Protein 3JU1 (pdb70)

Secondary structure (DSSP, 8-state):
--SSEEEEEEE-TTS-EEEEEEE--GGGTS-B-------HHHHHHHH-TTEEEEEEEESSSSBS---B--HHHHHHHHHHTSS--HHHHHHHHHHHHHHHHHHT-SS-EEEE--SB--HHHH----SEEEE-TT-B---GGGGT--S-TTHHHHTT-----HHHHHH----HHHHHHHTS-SEE--GGGS-------S---S-HHHHHHHHH--HHHHTT-SS-----HHHHT---------HHHHHH------S-HHHHHHHH---S-HHHHHHHHHHHHTTT-S-HHHHHHHHHHHHHHHHHHSSHHHHHIIIIIS-------SSSSTTTS-HHHHHHHHS---/--EEEEEEE-TTS-EEEEEEE--GGGTS-B-------HHHHHHHH-TTEEEEEEEESSSSBS---B--HHHHHHHHHHSSS--HHHHHHHHHHHHHHHHHHT-SS-EEEEE-BB--HHHH----SEEEE-TT-B---GGGGT--S-TTHHHHTT-----HHHHHH----HHHHHHHTS-SEE--GGGS-------S---S-HHHHHHHHH--HHHHHH-SS-----TTGGG---------HHHHHH------S-HHHHHHHH---S-HHHHHHHHHHHHTTT-S-HHHHHHHHHHHHHHHHHHSSHHHHHIIIIIS-------SSSSTTTS-HHHHHHHTS-S--

Radius of gyration: 30.96 Å; Cα contacts (8 Å, |Δi|>4): 1312; chains: 2; bounding box: 95×54×61 Å

CATH classification: 3.90.226.10

Solvent-accessible surface area: 29613 Å² total

Foldseek 3Di:
DDPQKDWDWDAFPQQAIEIEIEGEPVVQQSAAEVVLVVVVVLVVLLPDLSHQEYEQAYPDQAHRYQEHDCVVVLVVQVVVALDQDPNLLSGLVSLLVSLVCQLVSLAAYAYQQEHHAHSNLLVLSGLAFEYALRHKYAALQLQWAWRDSLLLALLLVPQHVLLRGQQRQMHPQQCCVSVSHDAYAHPVCPVCSVVSHQNGDSHRVVNSVSVVVNVVNRVVHPDDNDHHPCVVVVVVNVCDDALVSVLCVVVDDDPPPSVVSSNVSLLGFLLRNVVSRVSNVVHNPDDSVRRSVQSSQLSSNCSSQTSNSLSCCPCPVVNVSRRDGPANHNVRPDVVSNVNSRDHPD/DQWDWDWDAFPLRAIEIEIEGEDVVQQSAAELVLVVLVVLVVLLPDLSHQEYEQAYPDQQWRYAEHDCVVVLVVLVVQALHFDPVLLSGLVSLLSCLVCQLVSLHAYAYAGGHEAHSNLLVLRGLAYEYAQRHKYAAQLLQFAWRASLLLALLLVPQHVLLRGQQRFMGVQQCCVSVSHDAYAHPVCPVCCVVSHFNGDSHRVVNSVRVSVNVVRSVVHPDDRDHHPCVVVVVVNVCDDDLCNNLVVLPDDDPDVSVVNSNVSLLGFLLRSVVSVVSNVVHNPDDSVRRSVQSSLLSSNCSSQTSNSLSCCCCPNVVVSNRDGPADHNVRPDPVSSVNSSDGPDD

B-factor: mean 40.17, std 15.04, range [8.28, 118.08]

Sequence (691 aa):
ATQNVVFQTLATASGKLVGVVTLNVEKALNALDLDVRATVQLNLWKKDPLIACVVLDDGSGEKAFCAGGDVRALYHASVAAKGQVTEVAKVVFFEEEYRRLDYLLHHTYGKPVLVWGDGIVGGGLGLAGASHKVVTETSRIAPEVTIGLYPDVGGSYFLNRPGKGLFLGLTAYHNAADACYVGLADHYLNRDDDKELFDAATLDWSDSPALNHQRLDTINELSNQVDIPKGDSVLAESQEIDRRLAGSLTDIVTRSTLSTDEAWLSKKACATLAGSPISWHLAYIQTQLGTKLSLAQCFKWELTVSVNVVCAKGDFCEGVRALLIDKDKQPKWQFADVQSVPNSVIEDILTSPWQNVVFQTLATASGKLVGVVTLNVEKALNALDLDVRATVQLNLLWKKDPLIACVVLDDGSGEKAFCAGGDVRALYHASVAAKGQVTEVAKVFFEEEYRLDYLLHTYGKPVLVWGDGIVGGGLGLAGASHKVVTETSRIAPEVTIGLYPDVGGSYFLNRPGKGLFLGLTAYHNAADACYVGLADHYLNRDDKELFDAATLDWSDSPALNHQRLDTINELSNQVDIPKGDSVLAESQEIDRLAGSLTDIVTRSTLSTDEAWLSKACATLAGSPISWHLAYIQTQLGTKLSLAQCFKWELTVSVNVCAKGDFCEGVRALLIDKDKQPKWQFADVQSVPNSVIEDILTSPWG

InterPro domains:
  IPR029045 ClpP/crotonase-like domain superfamily [SSF52096] (30-354)
  IPR032259 Enoyl-CoA hydratase/isomerase, HIBYL-CoA-H type [PTHR43176] (10-373)
  IPR045004 Enoyl-CoA hydratase/isomerase domain [PF16113] (30-368)

Organism: Shewanella oneidensis (strain ATCC 700550 / JCM 31522 / CIP 106686 / LMG 19005 / NCIMB 14063 / MR-1) (NCBI:txid211586)

Structure (mmCIF, N/CA/C/O backbone):
data_3JU1
#
_entry.id   3JU1
#
_cell.length_a   83.982
_cell.length_b   83.982
_cell.length_c   277.832
_cell.angle_alpha   90.00
_cell.angle_beta   90.00
_cell.angle_gamma   120.00
#
_symmetry.space_group_name_H-M   'P 32 2 1'
#
loop_
_entity.id
_entity.type
_entity.pdbx_description
1 polymer 'Enoyl-CoA hydratase/isomerase family protein'
2 non-polymer 'ACETIC ACID'
3 non-polymer 'FORMIC ACID'
4 non-polymer GLYCEROL
5 water water
#
loop_
_atom_site.group_PDB
_atom_site.id
_atom_site.type_symbol
_atom_site.label_atom_id
_atom_site.label_alt_id
_atom_site.label_comp_id
_atom_site.label_asym_id
_atom_site.label_entity_id
_atom_site.label_seq_id
_atom_site.pdbx_PDB_ins_code
_atom_site.Cartn_x
_atom_site.Cartn_y
_atom_site.Cartn_z
_atom_site.occupancy
_atom_site.B_iso_or_equiv
_atom_site.auth_seq_id
_atom_site.auth_comp_id
_atom_site.auth_asym_id
_atom_site.auth_atom_id
_atom_site.pdbx_PDB_model_num
ATOM 1 N N . ALA A 1 35 ? 93.688 31.684 121.204 1.00 62.08 13 ALA A N 1
ATOM 2 C CA . ALA A 1 35 ? 92.469 32.365 121.634 1.00 65.54 13 ALA A CA 1
ATOM 3 C C . ALA A 1 35 ? 91.347 31.991 120.674 1.00 68.94 13 ALA A C 1
ATOM 4 O O . ALA A 1 35 ? 91.533 31.128 119.795 1.00 73.21 13 ALA A O 1
ATOM 6 N N . THR A 1 36 ? 90.188 32.633 120.817 1.00 61.09 14 THR A N 1
ATOM 7 C CA . THR A 1 36 ? 89.130 32.443 119.817 1.00 54.26 14 THR A CA 1
ATOM 8 C C . THR A 1 36 ? 89.092 33.591 118.802 1.00 40.38 14 THR A C 1
ATOM 9 O O . THR A 1 36 ? 89.487 34.728 119.080 1.00 32.60 14 THR A O 1
ATOM 13 N N . GLN A 1 37 ? 88.612 33.268 117.615 1.00 36.29 15 GLN A N 1
ATOM 14 C CA . GLN A 1 37 ? 88.472 34.263 116.580 1.00 37.53 15 GLN A CA 1
ATOM 15 C C . GLN A 1 37 ? 87.045 34.850 116.550 1.00 30.41 15 GLN A C 1
ATOM 16 O O . GLN A 1 37 ? 86.804 35.864 115.886 1.00 28.38 15 GLN A O 1
ATOM 22 N N . ASN A 1 38 ? 86.116 34.186 117.240 1.00 27.79 16 ASN A N 1
ATOM 23 C CA . ASN A 1 38 ? 84.705 34.584 117.293 1.00 28.78 16 ASN A CA 1
ATOM 24 C C . ASN A 1 38 ? 84.406 35.885 118.087 1.00 28.14 16 ASN A C 1
ATOM 25 O O . ASN A 1 38 ? 83.251 36.398 118.094 1.00 26.39 16 ASN A O 1
ATOM 30 N N . VAL A 1 39 ? 85.420 36.375 118.801 1.00 29.01 17 VAL A N 1
ATOM 31 C CA . VAL A 1 39 ? 85.330 37.685 119.460 1.00 32.25 17 VAL A CA 1
ATOM 32 C C . VAL A 1 39 ? 86.689 38.366 119.514 1.00 33.65 17 VAL A C 1
ATOM 33 O O . VAL A 1 39 ? 87.700 37.746 119.845 1.00 33.07 17 VAL A O 1
ATOM 37 N N . VAL A 1 40 ? 86.691 39.651 119.185 1.00 24.59 18 VAL A N 1
ATOM 38 C CA . VAL A 1 40 ? 87.931 40.355 118.962 1.00 26.33 18 VAL A CA 1
ATOM 39 C C . VAL A 1 40 ? 88.011 41.618 119.835 1.00 25.05 18 VAL A C 1
ATOM 40 O O . VAL A 1 40 ? 86.973 42.272 120.047 1.00 25.48 18 VAL A O 1
ATOM 44 N N . PHE A 1 41 ? 89.219 41.959 120.319 1.00 19.88 19 PHE A N 1
ATOM 45 C CA . PHE A 1 41 ? 89.460 43.102 121.277 1.00 21.27 19 PHE A CA 1
ATOM 46 C C . PHE A 1 41 ? 90.481 44.068 120.769 1.00 27.61 19 PHE A C 1
ATOM 47 O O . PHE A 1 41 ? 91.552 43.656 120.303 1.00 26.05 19 PHE A O 1
ATOM 55 N N . GLN A 1 42 ? 90.184 45.355 120.889 1.00 26.85 20 GLN A N 1
ATOM 56 C CA . GLN A 1 42 ? 91.210 46.332 120.574 1.00 32.82 20 GLN A CA 1
ATOM 57 C C . GLN A 1 42 ? 90.952 47.599 121.382 1.00 27.03 20 GLN A C 1
ATOM 58 O O . GLN A 1 42 ? 89.882 47.770 121.940 1.00 27.92 20 GLN A O 1
ATOM 64 N N . THR A 1 43 ? 91.916 48.492 121.485 1.00 21.36 21 THR A N 1
ATOM 65 C CA . THR A 1 43 ? 91.585 49.703 122.194 1.00 22.41 21 THR A CA 1
ATOM 66 C C . THR A 1 43 ? 91.640 50.901 121.274 1.00 33.85 21 THR A C 1
ATOM 67 O O . THR A 1 43 ? 92.562 51.051 120.451 1.00 34.55 21 THR A O 1
ATOM 71 N N . LEU A 1 44 ? 90.649 51.767 121.425 1.00 34.61 22 LEU A N 1
ATOM 72 C CA . LEU A 1 44 ? 90.643 53.036 120.712 1.00 30.26 22 LEU A CA 1
ATOM 73 C C . LEU A 1 44 ? 91.410 54.077 121.571 1.00 32.23 22 LEU A C 1
ATOM 74 O O . LEU A 1 44 ? 91.075 54.306 122.752 1.00 29.83 22 LEU A O 1
ATOM 79 N N . ALA A 1 45 ? 92.445 54.688 120.992 1.00 24.34 23 ALA A N 1
ATOM 80 C CA . ALA A 1 45 ? 93.212 55.700 121.696 1.00 25.58 23 ALA A CA 1
ATOM 81 C C . ALA A 1 45 ? 92.416 56.994 121.719 1.00 30.45 23 ALA A C 1
ATOM 82 O O . ALA A 1 45 ? 91.569 57.235 120.836 1.00 30.03 23 ALA A O 1
ATOM 84 N N . THR A 1 46 ? 92.642 57.817 122.739 1.00 29.06 24 THR A N 1
ATOM 85 C CA . THR A 1 46 ? 91.874 59.069 122.843 1.00 32.57 24 THR A CA 1
ATOM 86 C C . THR A 1 46 ? 92.802 60.229 123.088 1.00 30.11 24 THR A C 1
ATOM 87 O O . THR A 1 46 ? 93.918 60.038 123.588 1.00 29.28 24 THR A O 1
ATOM 91 N N . ALA A 1 47 ? 92.330 61.426 122.734 1.00 26.18 25 ALA A N 1
ATOM 92 C CA . ALA A 1 47 ? 93.109 62.628 122.902 1.00 32.60 25 ALA A CA 1
ATOM 93 C C . ALA A 1 47 ? 93.458 62.828 124.404 1.00 36.77 25 ALA A C 1
ATOM 94 O O . ALA A 1 47 ? 94.529 63.343 124.727 1.00 30.56 25 ALA A O 1
ATOM 96 N N . SER A 1 48 ? 92.578 62.392 125.314 1.00 30.43 26 SER A N 1
ATOM 97 C CA . SER A 1 48 ? 92.828 62.558 126.777 1.00 28.34 26 SER A CA 1
ATOM 98 C C . SER A 1 48 ? 93.949 61.673 127.348 1.00 28.26 26 SER A C 1
ATOM 99 O O . SER A 1 48 ? 94.456 61.938 128.439 1.00 36.15 26 SER A O 1
ATOM 102 N N . GLY A 1 49 ? 94.323 60.617 126.636 1.00 31.09 27 GLY A N 1
ATOM 103 C CA . GLY A 1 49 ? 95.295 59.649 127.123 1.00 28.66 27 GLY A CA 1
ATOM 104 C C . GLY A 1 49 ? 94.621 58.365 127.606 1.00 37.88 27 GLY A C 1
ATOM 105 O O . GLY A 1 49 ? 95.263 57.312 127.713 1.00 32.25 27 GLY A O 1
ATOM 106 N N . LYS A 1 50 ? 93.319 58.449 127.898 1.00 31.03 28 LYS A N 1
ATOM 107 C CA . LYS A 1 50 ? 92.586 57.256 128.239 1.00 29.04 28 LYS A CA 1
ATOM 108 C C . LYS A 1 50 ? 92.374 56.379 127.030 1.00 26.37 28 LYS A C 1
ATOM 109 O O . LYS A 1 50 ? 92.533 56.802 125.892 1.00 28.73 28 LYS A O 1
ATOM 115 N N . LEU A 1 51 ? 91.966 55.147 127.292 1.00 28.00 29 LEU A N 1
ATOM 116 C CA . LEU A 1 51 ? 91.616 54.205 126.224 1.00 29.55 29 LEU A CA 1
ATOM 117 C C . LEU A 1 51 ? 90.144 53.802 126.333 1.00 28.38 29 LEU A C 1
ATOM 118 O O . LEU A 1 51 ? 89.573 53.776 127.440 1.00 24.21 29 LEU A O 1
ATOM 123 N N . VAL A 1 52 ? 89.536 53.525 125.178 1.00 26.25 30 VAL A N 1
ATOM 124 C CA . VAL A 1 52 ? 88.221 52.876 125.077 1.00 24.87 30 VAL A CA 1
ATOM 125 C C . VAL A 1 52 ? 88.442 51.420 124.612 1.00 29.16 30 VAL A C 1
ATOM 126 O O . VAL A 1 52 ? 89.017 51.174 123.532 1.00 26.06 30 VAL A O 1
ATOM 130 N N . GLY A 1 53 ? 88.030 50.463 125.438 1.00 19.57 31 GLY A N 1
ATOM 131 C CA . GLY A 1 53 ? 88.169 49.074 125.067 1.00 21.34 31 GLY A CA 1
ATOM 132 C C . GLY A 1 53 ? 87.017 48.711 124.173 1.00 20.04 31 GLY A C 1
ATOM 133 O O . GLY A 1 53 ? 85.886 48.975 124.492 1.00 24.71 31 GLY A O 1
ATOM 134 N N . VAL A 1 54 ? 87.299 48.059 123.065 1.00 25.18 32 VAL A N 1
ATOM 135 C CA . VAL A 1 54 ? 86.252 47.717 122.109 1.00 24.02 32 VAL A CA 1
ATOM 136 C C . VAL A 1 54 ? 86.215 46.204 121.935 1.00 22.65 32 VAL A C 1
ATOM 137 O O . VAL A 1 54 ? 87.236 45.562 121.624 1.00 20.19 32 VAL A O 1
ATOM 141 N N . VAL A 1 55 ? 85.030 45.644 122.158 1.00 18.19 33 VAL A N 1
ATOM 142 C CA . VAL A 1 55 ? 84.813 44.226 121.959 1.00 20.01 33 VAL A CA 1
ATOM 143 C C . VAL A 1 55 ? 83.981 44.043 120.675 1.00 25.32 33 VAL A C 1
ATOM 144 O O . VAL A 1 55 ? 82.881 44.619 120.570 1.00 23.99 33 VAL A O 1
ATOM 148 N N . THR A 1 56 ? 84.457 43.206 119.743 1.00 19.66 34 THR A N 1
ATOM 149 C CA . THR A 1 56 ? 83.721 42.917 118.517 1.00 17.80 34 THR A CA 1
ATOM 150 C C . THR A 1 56 ? 83.407 41.407 118.401 1.00 22.57 34 THR A C 1
ATOM 151 O O . THR A 1 56 ? 84.322 40.580 118.299 1.00 22.42 34 THR A O 1
ATOM 155 N N . LEU A 1 57 ? 82.116 41.055 118.507 1.00 19.10 35 LEU A N 1
ATOM 156 C CA . LEU A 1 57 ? 81.669 39.683 118.288 1.00 25.85 35 LEU A CA 1
ATOM 157 C C . LEU A 1 57 ? 81.783 39.468 116.783 1.00 31.60 35 LEU A C 1
ATOM 158 O O . LEU A 1 57 ? 81.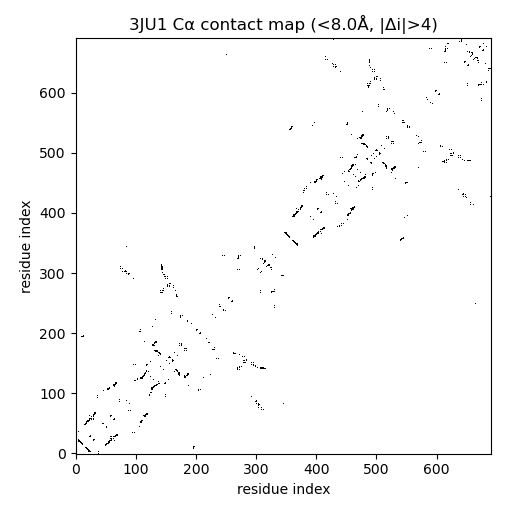440 40.372 115.964 1.00 22.88 35 LEU A O 1
ATOM 163 N N . ASN A 1 58 ? 82.310 38.296 116.422 1.00 28.08 36 ASN A N 1
ATOM 164 C CA . ASN A 1 58 ? 82.839 38.087 115.060 1.00 30.86 36 ASN A CA 1
ATOM 165 C C . ASN A 1 58 ? 82.524 36.685 114.523 1.00 31.96 36 ASN A C 1
ATOM 166 O O . ASN A 1 58 ? 83.426 35.870 114.350 1.00 37.32 36 ASN A O 1
ATOM 171 N N . VAL A 1 59 ? 81.233 36.409 114.315 1.00 32.57 37 VAL A N 1
ATOM 172 C CA . VAL A 1 59 ? 80.760 35.212 113.602 1.00 37.86 37 VAL A CA 1
ATOM 173 C C . VAL A 1 59 ? 79.660 35.766 112.676 1.00 36.13 37 VAL A C 1
ATOM 174 O O . VAL A 1 59 ? 78.477 35.458 112.871 1.00 35.28 37 VAL A O 1
ATOM 178 N N . GLU A 1 60 ? 80.021 36.649 111.741 1.00 40.10 38 GLU A N 1
ATOM 179 C CA . GLU A 1 60 ? 79.000 37.294 110.905 1.00 51.89 38 GLU A CA 1
ATOM 180 C C . GLU A 1 60 ? 78.080 36.225 110.257 1.00 55.79 38 GLU A C 1
ATOM 181 O O . GLU A 1 60 ? 76.877 36.457 110.050 1.00 55.06 38 GLU A O 1
ATOM 187 N N . LYS A 1 61 ? 78.668 35.056 109.983 1.00 53.15 39 LYS A N 1
ATOM 188 C CA . LYS A 1 61 ? 77.983 33.864 109.474 1.00 55.04 39 LYS A CA 1
ATOM 189 C C . LYS A 1 61 ? 76.792 33.469 110.328 1.00 53.86 39 LYS A C 1
ATOM 190 O O . LYS A 1 61 ? 75.688 33.205 109.835 1.00 57.23 39 LYS A O 1
ATOM 196 N N . ALA A 1 62 ? 77.024 33.358 111.620 1.00 42.91 40 ALA A N 1
ATOM 197 C CA . ALA A 1 62 ? 75.935 32.983 112.490 1.00 35.53 40 ALA A CA 1
ATOM 198 C C . ALA A 1 62 ? 75.276 34.212 113.166 1.00 36.00 40 ALA A C 1
ATOM 199 O O . ALA A 1 62 ? 74.649 34.057 114.226 1.00 34.15 40 ALA A O 1
ATOM 201 N N . LEU A 1 63 ? 75.389 35.407 112.555 1.00 33.71 41 LEU A N 1
ATOM 202 C CA . LEU A 1 63 ? 74.827 36.643 113.168 1.00 36.10 41 LEU A CA 1
ATOM 203 C C . LEU A 1 63 ? 75.382 36.872 114.577 1.00 34.26 41 LEU A C 1
ATOM 204 O O . LEU A 1 63 ? 74.628 37.256 115.485 1.00 31.87 41 LEU A O 1
ATOM 209 N N . ASN A 1 64 ? 76.689 36.613 114.741 1.00 36.41 42 ASN A N 1
ATOM 210 C CA . ASN A 1 64 ? 77.440 36.910 115.976 1.00 37.54 42 ASN A CA 1
ATOM 211 C C . ASN A 1 64 ? 76.925 36.153 117.185 1.00 35.19 42 ASN A C 1
ATOM 212 O O . ASN A 1 64 ? 76.930 36.667 118.333 1.00 30.11 42 ASN A O 1
ATOM 217 N N . ALA A 1 65 ? 76.470 34.937 116.906 1.00 31.69 43 ALA A N 1
ATOM 218 C CA . ALA A 1 65 ? 75.835 34.120 117.923 1.00 31.61 43 ALA A CA 1
ATOM 219 C C . ALA A 1 65 ? 76.829 33.861 119.026 1.00 32.30 43 ALA A C 1
ATOM 220 O O . ALA A 1 65 ? 77.972 33.510 118.761 1.00 31.25 43 ALA A O 1
ATOM 222 N N . LEU A 1 66 ? 76.380 34.078 120.257 1.00 35.13 44 LEU A N 1
ATOM 223 C CA . LEU A 1 66 ? 77.220 33.958 121.416 1.00 38.71 44 LEU A CA 1
ATOM 224 C C . LEU A 1 66 ? 77.405 32.486 121.858 1.00 50.76 44 LEU A C 1
ATOM 225 O O . LEU A 1 66 ? 76.432 31.800 122.192 1.00 53.89 44 LEU A O 1
ATOM 230 N N . ASP A 1 67 ? 78.658 32.014 121.864 1.00 41.83 45 ASP A N 1
ATOM 231 C CA . ASP A 1 67 ? 78.990 30.672 122.368 1.00 29.46 45 ASP A CA 1
ATOM 232 C C . ASP A 1 67 ? 79.925 30.825 123.554 1.00 25.50 45 ASP A C 1
ATOM 233 O O . ASP A 1 67 ? 80.357 31.936 123.890 1.00 28.97 45 ASP A O 1
ATOM 238 N N . LEU A 1 68 ? 80.250 29.713 124.187 1.00 27.97 46 LEU A N 1
ATOM 239 C CA . LEU A 1 68 ? 80.967 29.742 125.459 1.00 28.05 46 LEU A CA 1
ATOM 240 C C . LEU A 1 68 ? 82.421 30.271 125.388 1.00 30.58 46 LEU A C 1
ATOM 241 O O . LEU A 1 68 ? 82.886 30.861 126.357 1.00 35.47 46 LEU A O 1
ATOM 246 N N . ASP A 1 69 ? 83.131 30.063 124.265 1.00 26.66 47 ASP A N 1
ATOM 247 C CA . ASP A 1 69 ? 84.525 30.552 124.089 1.00 26.64 47 ASP A CA 1
ATOM 248 C C . ASP A 1 69 ? 84.552 32.058 124.087 1.00 25.90 47 ASP A C 1
ATOM 249 O O . ASP A 1 69 ? 85.380 32.686 124.743 1.00 29.22 47 ASP A O 1
ATOM 262 N N . VAL A 1 71 ? 82.170 33.786 125.526 1.00 28.55 49 VAL A N 1
ATOM 263 C CA . VAL A 1 71 ? 81.820 34.149 126.900 1.00 26.47 49 VAL A CA 1
ATOM 264 C C . VAL A 1 71 ? 83.059 34.180 127.786 1.00 29.40 49 VAL A C 1
ATOM 265 O O . VAL A 1 71 ? 83.218 35.101 128.576 1.00 40.86 49 VAL A O 1
ATOM 269 N N . ARG A 1 72 ? 83.934 33.192 127.630 1.00 31.50 50 ARG A N 1
ATOM 270 C CA . ARG A 1 72 ? 85.211 33.146 128.334 1.00 33.24 50 ARG A CA 1
ATOM 271 C C . ARG A 1 72 ? 86.208 34.214 127.912 1.00 31.06 50 ARG A C 1
ATOM 272 O O . ARG A 1 72 ? 86.766 34.912 128.780 1.00 30.03 50 ARG A O 1
ATOM 280 N N . ALA A 1 73 ? 86.454 34.367 126.604 1.00 22.19 51 ALA A N 1
ATOM 281 C CA . ALA A 1 73 ? 87.383 35.428 126.221 1.00 22.18 51 ALA A CA 1
ATOM 282 C C . ALA A 1 73 ? 86.885 36.810 126.747 1.00 27.50 51 ALA A C 1
ATOM 283 O O . ALA A 1 73 ? 87.657 37.550 127.380 1.00 28.12 51 ALA A O 1
ATOM 293 N N . THR A 1 75 ? 84.868 37.635 129.304 1.00 24.91 53 THR A N 1
ATOM 294 C CA . THR A 1 75 ? 84.921 37.794 130.723 1.00 24.85 53 THR A CA 1
ATOM 295 C C . THR A 1 75 ? 86.391 38.012 131.071 1.00 28.74 53 THR A C 1
ATOM 296 O O . THR A 1 75 ? 86.733 38.879 131.904 1.00 32.07 53 THR A O 1
ATOM 300 N N . VAL A 1 76 ? 87.271 37.269 130.417 1.00 24.26 54 VAL A N 1
ATOM 301 C CA . VAL A 1 76 ? 88.690 37.441 130.705 1.00 27.62 54 VAL A CA 1
ATOM 302 C C . VAL A 1 76 ? 89.136 38.894 130.421 1.00 30.81 54 VAL A C 1
ATOM 303 O O . VAL A 1 76 ? 89.663 39.571 131.328 1.00 26.14 54 VAL A O 1
ATOM 307 N N . GLN A 1 77 ? 88.886 39.392 129.202 1.00 30.87 55 GLN A N 1
ATOM 308 C CA . GLN A 1 77 ? 89.288 40.771 128.796 1.00 25.09 55 GLN A CA 1
ATOM 309 C C . GLN A 1 77 ? 88.538 41.931 129.538 1.00 24.50 55 GLN A C 1
ATOM 310 O O . GLN A 1 77 ? 89.156 42.894 129.979 1.00 31.74 55 GLN A O 1
ATOM 316 N N . LEU A 1 78 ? 87.216 41.856 129.643 1.00 21.82 56 LEU A N 1
ATOM 317 C CA . LEU A 1 78 ? 86.463 42.822 130.465 1.00 30.14 56 LEU A CA 1
ATOM 318 C C . LEU A 1 78 ? 87.002 42.950 131.910 1.00 32.86 56 LEU A C 1
ATOM 319 O O . LEU A 1 78 ? 87.225 44.070 132.401 1.00 27.01 56 LEU A O 1
ATOM 324 N N . ASN A 1 79 ? 87.227 41.809 132.570 1.00 27.36 57 ASN A N 1
ATOM 325 C CA . ASN A 1 79 ? 87.817 41.816 133.922 1.00 33.02 57 ASN A CA 1
ATOM 326 C C . ASN A 1 79 ? 89.180 42.511 133.959 1.00 38.33 57 ASN A C 1
ATOM 327 O O . ASN A 1 79 ? 89.442 43.305 134.872 1.00 34.09 57 ASN A O 1
ATOM 332 N N . LEU A 1 80 ? 90.046 42.243 132.972 1.00 33.27 58 LEU A N 1
ATOM 333 C CA . LEU A 1 80 ? 91.309 43.002 132.901 1.00 30.52 58 LEU A CA 1
ATOM 334 C C . LEU A 1 80 ? 91.039 44.512 132.747 1.00 35.39 58 LEU A C 1
ATOM 335 O O . LEU A 1 80 ? 91.700 45.336 133.399 1.00 33.39 58 LEU A O 1
ATOM 340 N N . TRP A 1 81 ? 90.066 44.869 131.900 1.00 34.68 59 TRP A N 1
ATOM 341 C CA . TRP A 1 81 ? 89.843 46.265 131.538 1.00 33.63 59 TRP A CA 1
ATOM 342 C C . TRP A 1 81 ? 89.194 47.044 132.664 1.00 37.09 59 TRP A C 1
ATOM 343 O O . TRP A 1 81 ? 89.485 48.241 132.854 1.00 26.72 59 TRP A O 1
ATOM 354 N N . LYS A 1 82 ? 88.310 46.359 133.398 1.00 35.46 60 LYS A N 1
ATOM 355 C CA . LYS A 1 82 ? 87.641 46.953 134.553 1.00 36.44 60 LYS A CA 1
ATOM 356 C C . LYS A 1 82 ? 88.593 47.530 135.579 1.00 41.24 60 LYS A C 1
ATOM 357 O O . LYS A 1 82 ? 88.326 48.572 136.150 1.00 38.24 60 LYS A O 1
ATOM 363 N N . LYS A 1 83 ? 89.709 46.855 135.815 1.00 48.71 61 LYS A N 1
ATOM 364 C CA . LYS A 1 83 ? 90.643 47.331 136.825 1.00 55.23 61 LYS A CA 1
ATOM 365 C C . LYS A 1 83 ? 91.751 48.194 136.230 1.00 51.81 61 LYS A C 1
ATOM 366 O O . LYS A 1 83 ? 92.553 48.784 136.950 1.00 52.75 61 LYS A O 1
ATOM 372 N N . ASP A 1 84 ? 91.787 48.297 134.914 1.00 42.26 62 ASP A N 1
ATOM 373 C CA . ASP A 1 84 ? 92.828 49.101 134.311 1.00 44.49 62 ASP A CA 1
ATOM 374 C C . ASP A 1 84 ? 92.429 50.578 134.285 1.00 44.96 62 ASP A C 1
ATOM 375 O O . ASP A 1 84 ? 91.479 50.985 133.603 1.00 47.14 62 ASP A O 1
ATOM 380 N N . PRO A 1 85 ? 93.174 51.392 135.026 1.00 46.24 63 PRO A N 1
ATOM 381 C CA . PRO A 1 85 ? 92.870 52.821 135.147 1.00 46.63 63 PRO A CA 1
ATOM 382 C C . PRO A 1 85 ? 92.996 53.581 133.833 1.00 39.01 63 PRO A C 1
ATOM 383 O O . PRO A 1 85 ? 92.315 54.571 133.672 1.00 41.92 63 PRO A O 1
ATOM 387 N N . LEU A 1 86 ? 93.822 53.127 132.900 1.00 31.95 64 LEU A N 1
ATOM 388 C CA . LEU A 1 86 ? 93.809 53.754 131.603 1.00 32.27 64 LEU A CA 1
ATOM 389 C C . LEU A 1 86 ? 92.436 53.544 130.916 1.00 32.20 64 LEU A C 1
ATOM 390 O O . LEU A 1 86 ? 92.029 54.322 130.044 1.00 30.10 64 LEU A O 1
ATOM 395 N N . ILE A 1 87 ? 91.742 52.469 131.251 1.00 24.30 65 ILE A N 1
ATOM 396 C CA . ILE A 1 87 ? 90.564 52.157 130.463 1.00 23.00 65 ILE A CA 1
ATOM 397 C C . ILE A 1 87 ? 89.404 52.987 131.018 1.00 31.52 65 ILE A C 1
ATOM 398 O O . ILE A 1 87 ? 89.100 52.876 132.218 1.00 33.17 65 ILE A O 1
ATOM 403 N N . ALA A 1 88 ? 88.780 53.837 130.189 1.00 25.29 66 ALA A N 1
ATOM 404 C CA . ALA A 1 88 ? 87.731 54.756 130.687 1.00 24.51 66 ALA A CA 1
ATOM 405 C C . ALA A 1 88 ? 86.323 54.248 130.407 1.00 21.63 66 ALA A C 1
ATOM 406 O O . ALA A 1 88 ? 85.382 54.577 131.114 1.00 28.02 66 ALA A O 1
ATOM 408 N N . CYS A 1 89 ? 86.194 53.441 129.364 1.00 19.69 67 CYS A N 1
ATOM 409 C CA . CYS A 1 89 ? 84.893 53.032 128.814 1.00 16.26 67 CYS A CA 1
ATOM 410 C C . CYS A 1 89 ? 85.086 51.761 127.997 1.00 23.09 67 CYS A C 1
ATOM 411 O O . CYS A 1 89 ? 86.174 51.511 127.444 1.00 19.45 67 CYS A O 1
ATOM 414 N N . VAL A 1 90 ? 84.024 50.963 127.932 1.00 24.08 68 VAL A N 1
ATOM 415 C CA . VAL A 1 90 ? 84.003 49.777 127.107 1.00 26.96 68 VAL A CA 1
ATOM 416 C C . VAL A 1 90 ? 82.823 49.824 126.082 1.00 27.59 68 VAL A C 1
ATOM 417 O O . VAL A 1 90 ? 81.723 50.313 126.373 1.00 27.06 68 VAL A O 1
ATOM 421 N N . VAL A 1 91 ? 83.101 49.375 124.863 1.00 20.31 69 VAL A N 1
ATOM 422 C CA . VAL A 1 91 ? 82.104 49.344 123.796 1.00 21.43 69 VAL A CA 1
ATOM 423 C C . VAL A 1 91 ? 81.903 47.903 123.366 1.00 22.10 69 VAL A C 1
ATOM 424 O O . VAL A 1 91 ? 82.886 47.164 123.222 1.00 22.96 69 VAL A O 1
ATOM 428 N N . LEU A 1 92 ? 80.655 47.493 123.195 1.00 16.89 70 LEU A N 1
ATOM 429 C CA . LEU A 1 92 ? 80.353 46.174 122.608 1.00 23.91 70 LEU A CA 1
ATOM 430 C C . LEU A 1 92 ? 79.716 46.380 121.253 1.00 24.10 70 LEU A C 1
ATOM 431 O O . LEU A 1 92 ? 78.816 47.212 121.129 1.00 20.40 70 LEU A O 1
ATOM 436 N N A ASP A 1 93 ? 80.169 45.612 120.259 0.35 21.84 71 ASP A N 1
ATOM 437 N N B ASP A 1 93 ? 80.196 45.666 120.232 0.65 21.72 71 ASP A N 1
ATOM 438 C CA A ASP A 1 93 ? 79.731 45.747 118.871 0.35 22.41 71 ASP A CA 1
ATOM 439 C CA B ASP A 1 93 ? 79.530 45.678 118.933 0.65 21.54 71 ASP A CA 1
ATOM 440 C C A ASP A 1 93 ? 79.678 44.359 118.240 0.35 22.72 71 ASP A C 1
ATOM 441 C C B ASP A 1 93 ? 79.785 44.396 118.174 0.65 22.47 71 ASP A C 1
ATOM 442 O O A ASP A 1 93 ? 80.101 43.397 118.853 0.35 21.90 71 ASP A O 1
ATOM 443 O O B ASP A 1 93 ? 80.527 43.553 118.621 0.65 23.67 71 ASP A O 1
ATOM 452 N N . GLY A 1 94 ? 79.140 44.250 117.031 1.00 25.87 72 GLY A N 1
ATOM 453 C CA . GLY A 1 94 ? 79.132 42.986 116.312 1.00 19.99 72 GLY A CA 1
ATOM 454 C C . GLY A 1 94 ? 79.538 43.261 114.857 1.00 26.38 72 GLY A C 1
ATOM 455 O O . GLY A 1 94 ? 79.188 44.287 114.235 1.00 26.21 72 GLY A O 1
ATOM 456 N N . SER A 1 95 ? 80.327 42.340 114.322 1.00 24.84 73 SER A N 1
ATOM 457 C CA . SER A 1 95 ? 80.811 42.421 112.952 1.00 33.59 73 SER A CA 1
ATOM 458 C C . SER A 1 95 ? 79.644 42.438 111.946 1.00 32.27 73 SER A C 1
ATOM 459 O O . SER A 1 95 ? 78.581 41.912 112.241 1.00 18.68 73 SER A O 1
ATOM 462 N N . GLY A 1 96 ? 79.878 43.016 110.755 1.00 45.26 74 GLY A N 1
ATOM 463 C CA . GLY A 1 96 ? 78.910 43.030 109.665 1.00 41.34 74 GLY A CA 1
ATOM 464 C C . GLY A 1 96 ? 77.805 44.013 109.919 1.00 39.64 74 GLY A C 1
ATOM 465 O O . GLY A 1 96 ? 77.835 44.770 110.891 1.00 46.73 74 GLY A O 1
ATOM 466 N N . GLU A 1 97 ? 76.788 43.964 109.079 1.00 47.74 75 GLU A N 1
ATOM 467 C CA . GLU A 1 97 ? 75.761 45.007 109.100 1.00 64.90 75 GLU A CA 1
ATOM 468 C C . GLU A 1 97 ? 74.439 44.556 109.724 1.00 55.40 75 GLU A C 1
ATOM 469 O O . GLU A 1 97 ? 73.714 45.338 110.348 1.00 60.30 75 GLU A O 1
ATOM 475 N N . LYS A 1 98 ? 74.177 43.270 109.597 1.00 42.97 76 LYS A N 1
ATOM 476 C CA . LYS A 1 98 ? 72.896 42.699 109.967 1.00 42.95 76 LYS A CA 1
ATOM 477 C C . LYS A 1 98 ? 72.591 42.560 111.468 1.00 40.75 76 LYS A C 1
ATOM 478 O O . LYS A 1 98 ? 71.450 42.769 111.874 1.00 35.90 76 LYS A O 1
ATOM 484 N N . ALA A 1 99 ? 73.581 42.206 112.292 1.00 39.81 77 ALA A N 1
ATOM 485 C CA . ALA A 1 99 ? 73.303 41.889 113.694 1.00 41.95 77 ALA A CA 1
ATOM 486 C C . ALA A 1 99 ? 74.339 42.400 114.677 1.00 31.83 77 ALA A C 1
ATOM 487 O O . ALA A 1 99 ? 75.534 42.337 114.434 1.00 26.54 77 ALA A O 1
ATOM 489 N N . PHE A 1 100 ? 73.881 42.871 115.822 1.00 30.33 78 PHE A N 1
ATOM 490 C CA . PHE A 1 100 ? 74.813 43.020 116.920 1.00 23.11 78 PHE A CA 1
ATOM 491 C C . PHE A 1 100 ? 75.045 41.569 117.373 1.00 26.38 78 PHE A C 1
ATOM 492 O O . PHE A 1 100 ? 76.144 41.047 117.259 1.00 27.46 78 PHE A O 1
ATOM 500 N N . CYS A 1 101 ? 73.987 40.914 117.834 1.00 27.23 79 CYS A N 1
ATOM 501 C CA . CYS A 1 101 ? 74.067 39.544 118.283 1.00 22.35 79 CYS A CA 1
ATOM 502 C C . CYS A 1 101 ? 72.649 38.965 118.264 1.00 32.52 79 CYS A C 1
ATOM 503 O O . CYS A 1 101 ? 71.785 39.492 118.932 1.00 29.78 79 CYS A O 1
ATOM 506 N N . ALA A 1 102 ? 72.432 37.862 117.529 1.00 35.52 80 ALA A N 1
ATOM 507 C CA . ALA A 1 102 ? 71.081 37.340 117.318 1.00 32.94 80 ALA A CA 1
ATOM 508 C C . ALA A 1 102 ? 70.629 36.298 118.335 1.00 32.18 80 ALA A C 1
ATOM 509 O O . ALA A 1 102 ? 69.467 35.913 118.339 1.00 33.32 80 ALA A O 1
ATOM 511 N N . GLY A 1 103 ? 71.533 35.871 119.205 1.00 31.58 81 GLY A N 1
ATOM 512 C CA . GLY A 1 103 ? 71.200 34.950 120.271 1.00 37.69 81 GLY A CA 1
ATOM 513 C C . GLY A 1 103 ? 72.380 34.078 120.658 1.00 43.09 81 GLY A C 1
ATOM 514 O O . GLY A 1 103 ? 73.487 34.252 120.136 1.00 42.68 81 GLY A O 1
ATOM 515 N N . GLY A 1 104 ? 72.148 33.166 121.602 1.00 37.64 82 GLY A N 1
ATOM 516 C CA . GLY A 1 104 ? 73.128 32.172 121.976 1.00 36.27 82 GLY A CA 1
ATOM 517 C C . GLY A 1 104 ? 73.252 31.166 120.830 1.00 50.70 82 GLY A C 1
ATOM 518 O O . GLY A 1 104 ? 72.349 31.041 119.983 1.00 58.11 82 GLY A O 1
ATOM 519 N N . ASP A 1 105 ? 74.388 30.471 120.781 1.00 53.00 83 ASP A N 1
ATOM 520 C CA . ASP A 1 105 ? 74.592 29.330 119.899 1.00 51.34 83 ASP A CA 1
ATOM 521 C C . ASP A 1 105 ? 74.239 28.116 120.697 1.00 53.13 83 ASP A C 1
ATOM 522 O O . ASP A 1 105 ? 75.034 27.698 121.531 1.00 62.56 83 ASP A O 1
ATOM 527 N N . VAL A 1 106 ? 73.071 27.538 120.459 1.00 46.27 84 VAL A N 1
ATOM 528 C CA . VAL A 1 106 ? 72.590 26.502 121.357 1.00 51.35 84 VAL A CA 1
ATOM 529 C C . VAL A 1 106 ? 72.838 25.098 120.826 1.00 58.99 84 VAL A C 1
ATOM 530 O O . VAL A 1 106 ? 72.338 24.128 121.409 1.00 55.81 84 VAL A O 1
ATOM 534 N N . ARG A 1 107 ? 73.604 25.003 119.734 1.00 56.51 85 ARG A N 1
ATOM 535 C CA . ARG A 1 107 ? 73.896 23.724 119.065 1.00 57.11 85 ARG A CA 1
ATOM 536 C C . ARG A 1 107 ? 74.479 22.725 120.044 1.00 59.73 85 ARG A C 1
ATOM 537 O O . ARG A 1 107 ? 73.894 21.676 120.281 1.00 64.37 85 ARG A O 1
ATOM 545 N N . ALA A 1 108 ? 75.632 23.056 120.615 1.00 57.13 86 ALA A N 1
ATOM 546 C CA . ALA A 1 108 ? 76.356 22.130 121.480 1.00 53.78 86 ALA A CA 1
ATOM 547 C C . ALA A 1 108 ? 75.607 21.852 122.785 1.00 50.05 86 ALA A C 1
ATOM 548 O O . ALA A 1 108 ? 75.788 20.805 123.427 1.00 59.19 86 ALA A O 1
ATOM 550 N N . LEU A 1 109 ? 74.736 22.782 123.143 1.00 39.78 87 LEU A N 1
ATOM 551 C CA . LEU A 1 109 ? 73.812 22.603 124.262 1.00 42.32 87 LEU A CA 1
ATOM 552 C C . LEU A 1 109 ? 72.666 21.685 123.866 1.00 41.04 87 LEU A C 1
ATOM 553 O O . LEU A 1 109 ? 72.230 20.819 124.623 1.00 37.55 87 LEU A O 1
ATOM 558 N N . TYR A 1 110 ? 72.155 21.885 122.664 1.00 47.99 88 TYR A N 1
ATOM 559 C CA . TYR A 1 110 ? 71.154 20.980 122.136 1.00 41.63 88 TYR A CA 1
ATOM 560 C C . TYR A 1 110 ? 71.718 19.565 122.189 1.00 49.18 88 TYR A C 1
ATOM 561 O O . TYR A 1 110 ? 71.106 18.668 122.768 1.00 49.01 88 TYR A O 1
ATOM 570 N N . HIS A 1 111 ? 72.902 19.363 121.621 1.00 51.58 89 HIS A N 1
ATOM 571 C CA . HIS A 1 111 ? 73.435 17.999 121.492 1.00 59.68 89 HIS A CA 1
ATOM 572 C C . HIS A 1 111 ? 73.747 17.307 122.802 1.00 56.37 89 HIS A C 1
ATOM 573 O O . HIS A 1 111 ? 73.373 16.152 122.984 1.00 56.73 89 HIS A O 1
ATOM 580 N N . ALA A 1 112 ? 74.412 18.012 123.718 1.00 56.59 90 ALA A N 1
ATOM 581 C CA . ALA A 1 112 ? 74.669 17.440 125.036 1.00 53.80 90 ALA A CA 1
ATOM 582 C C . ALA A 1 112 ? 73.350 17.046 125.684 1.00 56.35 90 ALA A C 1
ATOM 583 O O . ALA A 1 112 ? 73.218 15.927 126.184 1.00 63.11 90 ALA A O 1
ATOM 585 N N . SER A 1 113 ? 72.364 17.950 125.633 1.00 53.64 91 SER A N 1
ATOM 586 C CA . SER A 1 113 ? 71.081 17.793 126.356 1.00 53.93 91 SER A CA 1
ATOM 587 C C . SER A 1 113 ? 70.329 16.553 125.981 1.00 65.02 91 SER A C 1
ATOM 588 O O . SER A 1 113 ? 69.702 15.893 126.823 1.00 66.21 91 SER A O 1
ATOM 591 N N . VAL A 1 114 ? 70.342 16.287 124.682 1.00 67.67 92 VAL A N 1
ATOM 592 C CA . VAL A 1 114 ? 69.637 15.158 124.128 1.00 61.45 92 VAL A CA 1
ATOM 593 C C . VAL A 1 114 ? 70.288 13.888 124.608 1.00 58.66 92 VAL A C 1
ATOM 594 O O . VAL A 1 114 ? 69.624 13.033 125.168 1.00 60.88 92 VAL A O 1
ATOM 598 N N . ALA A 1 115 ? 71.597 13.791 124.423 1.00 56.80 93 ALA A N 1
ATOM 599 C CA . ALA A 1 115 ? 72.323 12.611 124.859 1.00 64.16 93 ALA A CA 1
ATOM 600 C C . ALA A 1 115 ? 71.828 12.128 126.226 1.00 72.72 93 ALA A C 1
ATOM 601 O O . ALA A 1 115 ? 71.299 11.006 126.346 1.00 77.29 93 ALA A O 1
ATOM 603 N N . ALA A 1 116 ? 71.965 12.990 127.238 1.00 72.10 94 ALA A N 1
ATOM 604 C CA . ALA A 1 116 ? 71.695 12.621 128.634 1.00 65.95 94 ALA A CA 1
ATOM 605 C C . ALA A 1 116 ? 70.219 12.406 128.972 1.00 75.77 94 ALA A C 1
ATOM 606 O O . ALA A 1 116 ? 69.905 11.852 130.031 1.00 82.34 94 ALA A O 1
ATOM 608 N N . LYS A 1 117 ? 69.330 12.866 128.092 1.00 75.06 95 LYS A N 1
ATOM 609 C CA . LYS A 1 117 ? 67.907 12.479 128.106 1.00 80.74 95 LYS A CA 1
ATOM 610 C C . LYS A 1 117 ? 67.090 12.576 129.435 1.00 78.30 95 LYS A C 1
ATOM 611 O O . LYS A 1 117 ? 66.597 11.558 129.939 1.00 78.05 95 LYS A O 1
ATOM 617 N N . GLY A 1 118 ? 66.914 13.798 129.957 1.00 73.97 96 GLY A N 1
ATOM 618 C CA . GLY A 1 118 ? 66.152 14.045 131.177 1.00 69.17 96 GLY A CA 1
ATOM 619 C C . GLY A 1 118 ? 67.038 14.255 132.398 1.00 69.05 96 GLY A C 1
ATOM 620 O O . GLY A 1 118 ? 66.579 14.372 133.538 1.00 64.25 96 GLY A O 1
ATOM 621 N N . GLN A 1 119 ? 68.338 14.284 132.150 1.00 77.12 97 GLN A N 1
ATOM 622 C CA . GLN A 1 119 ? 69.313 14.447 133.216 1.00 86.35 97 GLN A CA 1
ATOM 623 C C . GLN A 1 119 ? 70.093 15.765 133.016 1.00 81.24 97 GLN A C 1
ATOM 624 O O . GLN A 1 119 ? 70.704 15.989 131.949 1.00 86.80 97 GLN A O 1
ATOM 630 N N . VAL A 1 120 ? 70.056 16.632 134.035 1.00 66.37 98 VAL A N 1
ATOM 631 C CA . VAL A 1 120 ? 70.753 17.914 133.982 1.00 56.25 98 VAL A CA 1
ATOM 632 C C . VAL A 1 120 ? 72.208 17.673 133.577 1.00 62.51 98 VAL A C 1
ATOM 633 O O . VAL A 1 120 ? 72.789 16.625 133.877 1.00 67.67 98 VAL A O 1
ATOM 637 N N . THR A 1 121 ? 72.789 18.614 132.848 1.00 56.45 99 THR A N 1
ATOM 638 C CA . THR A 1 121 ? 74.119 18.389 132.322 1.00 54.31 99 THR A CA 1
ATOM 639 C C . THR A 1 121 ? 75.051 19.509 132.732 1.00 57.95 99 THR A C 1
ATOM 640 O O . THR A 1 121 ? 74.649 20.683 132.851 1.00 55.87 99 THR A O 1
ATOM 644 N N . GLU A 1 122 ? 76.301 19.119 132.968 1.00 59.90 100 GLU A N 1
ATOM 645 C CA . GLU A 1 122 ? 77.395 20.054 133.220 1.00 63.17 100 GLU A CA 1
ATOM 646 C C . GLU A 1 122 ? 77.472 21.004 132.026 1.00 57.36 100 GLU A C 1
ATOM 647 O O . GLU A 1 122 ? 77.734 22.195 132.210 1.00 61.17 100 GLU A O 1
ATOM 653 N N . VAL A 1 123 ? 77.224 20.483 130.818 1.00 54.50 101 VAL A N 1
ATOM 654 C CA . VAL A 1 123 ? 77.280 21.328 129.622 1.00 58.36 101 VAL A CA 1
ATOM 655 C C . VAL A 1 123 ? 76.344 22.538 129.808 1.00 48.91 101 VAL A C 1
ATOM 656 O O . VAL A 1 123 ? 76.757 23.687 129.630 1.00 40.61 101 VAL A O 1
ATOM 660 N N . ALA A 1 124 ? 75.110 22.267 130.225 1.00 37.80 102 ALA A N 1
ATOM 661 C CA . ALA A 1 124 ? 74.162 23.344 130.465 1.00 42.25 102 ALA A CA 1
ATOM 662 C C . ALA A 1 124 ? 74.635 24.202 131.615 1.00 42.23 102 ALA A C 1
ATOM 663 O O . ALA A 1 124 ? 74.705 25.426 131.492 1.00 40.42 102 ALA A O 1
ATOM 665 N N . LYS A 1 125 ? 74.964 23.560 132.730 1.00 38.55 103 LYS A N 1
ATOM 666 C CA . LYS A 1 125 ? 75.342 24.322 133.894 1.00 39.91 103 LYS A CA 1
ATOM 667 C C . LYS A 1 125 ? 76.438 25.317 133.531 1.00 42.66 103 LYS A C 1
ATOM 668 O O . LYS A 1 125 ? 76.323 26.506 133.850 1.00 44.14 103 LYS A O 1
ATOM 674 N N A VAL A 1 126 ? 77.481 24.829 132.850 0.88 42.01 104 VAL A N 1
ATOM 675 N N B VAL A 1 126 ? 77.497 24.851 132.880 0.12 40.39 104 VAL A N 1
ATOM 676 C CA A VAL A 1 126 ? 78.639 25.658 132.522 0.88 36.36 104 VAL A CA 1
ATOM 677 C CA B VAL A 1 126 ? 78.623 25.729 132.586 0.12 36.89 104 VAL A CA 1
ATOM 678 C C A VAL A 1 126 ? 78.224 26.781 131.596 0.88 34.36 104 VAL A C 1
ATOM 679 C C B VAL A 1 126 ? 78.265 26.800 131.555 0.12 34.57 104 VAL A C 1
ATOM 680 O O A VAL A 1 126 ? 78.604 27.917 131.808 0.88 34.72 104 VAL A O 1
ATOM 681 O O B VAL A 1 126 ? 78.754 27.922 131.632 0.12 34.00 104 VAL A O 1
ATOM 688 N N . PHE A 1 127 ? 77.404 26.455 130.602 1.00 32.76 105 PHE A N 1
ATOM 689 C CA . PHE A 1 127 ? 76.944 27.419 129.589 1.00 41.65 105 PHE A CA 1
ATOM 690 C C . PHE A 1 127 ? 76.230 28.596 130.281 1.00 38.52 105 PHE A C 1
ATOM 691 O O . PHE A 1 127 ? 76.600 29.763 130.115 1.00 33.94 105 PHE A O 1
ATOM 699 N N . PHE A 1 128 ? 75.241 28.268 131.110 1.00 26.46 106 PHE A N 1
ATOM 700 C CA . PHE A 1 128 ? 74.410 29.293 131.689 1.00 30.92 106 PHE A CA 1
ATOM 701 C C . PHE A 1 128 ? 75.121 30.036 132.775 1.00 29.22 106 PHE A C 1
ATOM 702 O O . PHE A 1 128 ? 75.131 31.252 132.800 1.00 28.73 106 PHE A O 1
ATOM 710 N N . GLU A 1 129 ? 75.777 29.301 133.645 1.00 30.61 107 GLU A N 1
ATOM 711 C CA . GLU A 1 129 ? 76.485 29.942 134.751 1.00 32.36 107 GLU A CA 1
ATOM 712 C C . GLU A 1 129 ? 77.459 30.979 134.218 1.00 34.54 107 GLU A C 1
ATOM 713 O O . GLU A 1 129 ? 77.615 32.054 134.765 1.00 40.23 107 GLU A O 1
ATOM 719 N N . GLU A 1 130 ? 78.139 30.638 133.150 1.00 26.91 108 GLU A N 1
ATOM 720 C CA . GLU A 1 130 ? 79.197 31.491 132.738 1.00 30.78 108 GLU A CA 1
ATOM 721 C C . GLU A 1 130 ? 78.624 32.652 131.936 1.00 32.19 108 GLU A C 1
ATOM 722 O O . GLU A 1 130 ? 79.066 33.807 132.105 1.00 26.05 108 GLU A O 1
ATOM 728 N N . GLU A 1 131 ? 77.590 32.381 131.139 1.00 24.88 109 GLU A N 1
ATOM 729 C CA . GLU A 1 131 ? 76.989 33.487 130.394 1.00 25.32 109 GLU A CA 1
ATOM 730 C C . GLU A 1 131 ? 76.402 34.479 131.410 1.00 27.45 109 GLU A C 1
ATOM 731 O O . GLU A 1 131 ? 76.524 35.704 131.238 1.00 20.73 109 GLU A O 1
ATOM 737 N N . TYR A 1 132 ? 75.826 33.962 132.503 1.00 22.32 110 TYR A N 1
ATOM 738 C CA . TYR A 1 132 ? 75.108 34.836 133.437 1.00 25.55 110 TYR A CA 1
ATOM 739 C C . TYR A 1 132 ? 76.105 35.665 134.226 1.00 26.62 110 TYR A C 1
ATOM 740 O O . TYR A 1 132 ? 75.794 36.762 134.619 1.00 22.78 110 TYR A O 1
ATOM 749 N N A ARG A 1 133 ? 77.297 35.127 134.439 0.61 30.11 111 ARG A N 1
ATOM 750 N N B ARG A 1 133 ? 77.304 35.135 134.465 0.39 29.84 111 ARG A N 1
ATOM 751 C CA A ARG A 1 133 ? 78.353 35.869 135.115 0.61 29.69 111 ARG A CA 1
ATOM 752 C CA B ARG A 1 133 ? 78.345 35.917 135.145 0.39 29.64 111 ARG A CA 1
ATOM 753 C C A ARG A 1 133 ? 78.826 37.010 134.227 0.61 29.88 111 ARG A C 1
ATOM 754 C C B ARG A 1 133 ? 78.835 37.029 134.224 0.39 29.41 111 ARG A C 1
ATOM 755 O O A ARG A 1 133 ? 79.116 38.112 134.710 0.61 29.09 111 ARG A O 1
ATOM 756 O O B ARG A 1 133 ? 79.136 38.136 134.682 0.39 29.15 111 ARG A O 1
ATOM 771 N N . LEU A 1 134 ? 78.925 36.725 132.930 1.00 23.94 112 LEU A N 1
ATOM 772 C CA . LEU A 1 134 ? 79.223 37.749 131.947 1.00 22.25 112 LEU A CA 1
ATOM 773 C C . LEU A 1 134 ? 78.156 38.860 131.984 1.00 19.66 112 LEU A C 1
ATOM 774 O O . LEU A 1 134 ? 78.514 40.030 132.065 1.00 15.64 112 LEU A O 1
ATOM 779 N N . ASP A 1 135 ? 76.859 38.520 131.944 1.00 17.47 113 ASP A N 1
ATOM 780 C CA . ASP A 1 135 ? 75.845 39.588 131.847 1.00 19.18 113 ASP A CA 1
ATOM 781 C C . ASP A 1 135 ? 75.885 40.442 133.099 1.00 20.15 113 ASP A C 1
ATOM 782 O O . ASP A 1 135 ? 75.700 41.644 133.076 1.00 20.87 113 ASP A O 1
ATOM 787 N N . TYR A 1 136 ? 76.134 39.762 134.203 1.00 24.95 114 TYR A N 1
ATOM 788 C CA . TYR A 1 136 ? 76.156 40.362 135.495 1.00 18.03 114 TYR A CA 1
ATOM 789 C C . TYR A 1 136 ? 77.306 41.358 135.549 1.00 21.53 114 TYR A C 1
ATOM 790 O O . TYR A 1 136 ? 77.102 42.514 135.916 1.00 28.26 114 TYR A O 1
ATOM 799 N N . LEU A 1 137 ? 78.520 40.886 135.217 1.00 24.11 115 LEU A N 1
ATOM 800 C CA . LEU A 1 137 ? 79.715 41.740 135.107 1.00 25.78 115 LEU A CA 1
ATOM 801 C C . LEU A 1 137 ? 79.457 43.044 134.278 1.00 30.16 115 LEU A C 1
ATOM 802 O O . LEU A 1 137 ? 79.942 44.129 134.630 1.00 26.84 115 LEU A O 1
ATOM 807 N N . LEU A 1 138 ? 78.705 42.933 133.182 1.00 28.03 116 LEU A N 1
ATOM 808 C CA . LEU A 1 138 ? 78.304 44.094 132.345 1.00 27.42 116 LEU A CA 1
ATOM 809 C C . LEU A 1 138 ? 77.392 45.105 133.088 1.00 26.17 116 LEU A C 1
ATOM 810 O O . LEU A 1 138 ? 77.627 46.308 133.021 1.00 28.82 116 LEU A O 1
ATOM 815 N N A HIS A 1 139 ? 76.378 44.550 133.769 0.46 24.15 117 HIS A N 1
ATOM 816 N N B HIS A 1 139 ? 76.360 44.643 133.802 0.54 25.04 117 HIS A N 1
ATOM 817 C CA A HIS A 1 139 ? 75.426 45.259 134.634 0.46 25.62 117 HIS A CA 1
ATOM 818 C CA B HIS A 1 139 ? 75.508 45.591 134.542 0.54 27.47 117 HIS A CA 1
ATOM 819 C C A HIS A 1 139 ? 76.080 46.135 135.718 0.46 30.19 117 HIS A C 1
ATOM 820 C C B HIS A 1 139 ? 76.228 46.319 135.666 0.54 30.80 117 HIS A C 1
ATOM 821 O O A HIS A 1 139 ? 75.599 47.229 136.017 0.46 30.91 117 HIS A O 1
ATOM 822 O O B HIS A 1 139 ? 75.918 47.466 135.982 0.54 31.18 117 HIS A O 1
ATOM 835 N N . THR A 1 140 ? 77.176 45.635 136.294 1.00 30.41 118 THR A N 1
ATOM 836 C CA . THR A 1 140 ? 77.828 46.210 137.470 1.00 25.56 118 THR A CA 1
ATOM 837 C C . THR A 1 140 ? 79.275 46.580 137.172 1.00 27.07 118 THR A C 1
ATOM 838 O O . THR A 1 140 ? 80.132 46.556 138.059 1.00 26.56 118 THR A O 1
ATOM 842 N N . TYR A 1 141 ? 79.525 46.919 135.909 1.00 28.65 119 TYR A N 1
ATOM 843 C CA . TYR A 1 141 ? 80.867 47.237 135.401 1.00 26.99 119 TYR A CA 1
ATOM 844 C C . TYR A 1 141 ? 81.517 48.488 136.024 1.00 33.89 119 TYR A C 1
ATOM 845 O O . TYR A 1 141 ? 82.758 48.587 136.052 1.00 30.15 119 TYR A O 1
ATOM 854 N N . GLY A 1 142 ? 80.696 49.421 136.543 1.00 31.74 120 GLY A N 1
ATOM 855 C CA . GLY A 1 142 ? 81.220 50.658 137.132 1.00 24.51 120 GLY A CA 1
ATOM 856 C C . GLY A 1 142 ? 81.500 51.676 136.029 1.00 31.21 120 GLY A C 1
ATOM 857 O O . GLY A 1 142 ? 80.735 52.663 135.790 1.00 30.72 120 GLY A O 1
ATOM 858 N N . LYS A 1 143 ? 82.565 51.416 135.284 1.00 28.37 121 LYS A N 1
ATOM 859 C CA . LYS A 1 143 ? 82.815 52.216 134.097 1.00 26.36 121 LYS A CA 1
ATOM 860 C C . LYS A 1 143 ? 81.654 52.065 133.070 1.00 28.35 121 LYS A C 1
ATOM 861 O O . LYS A 1 143 ? 80.922 51.033 133.058 1.00 23.84 121 LYS A O 1
ATOM 867 N N . PRO A 1 144 ? 81.445 53.103 132.225 1.00 27.05 122 PRO A N 1
ATOM 868 C CA . PRO A 1 144 ? 80.403 53.024 131.173 1.00 27.79 122 PRO A CA 1
ATOM 869 C C . PRO A 1 144 ? 80.667 51.857 130.204 1.00 20.49 122 PRO A C 1
ATOM 870 O O . PRO A 1 144 ? 81.820 51.551 129.846 1.00 22.28 122 PRO A O 1
ATOM 874 N N . VAL A 1 145 ? 79.593 51.194 129.818 1.00 18.32 123 VAL A N 1
ATOM 875 C CA . VAL A 1 145 ? 79.654 50.191 128.767 1.00 19.75 123 VAL A CA 1
ATOM 876 C C . VAL A 1 145 ? 78.651 50.672 127.741 1.00 21.49 123 VAL A C 1
ATOM 877 O O . VAL A 1 145 ? 77.457 50.868 128.029 1.00 21.09 123 VAL A O 1
ATOM 881 N N . LEU A 1 146 ? 79.179 50.957 126.565 1.00 19.35 124 LEU A N 1
ATOM 882 C CA . LEU A 1 146 ? 78.375 51.346 125.451 1.00 19.17 124 LEU A CA 1
ATOM 883 C C . LEU A 1 146 ? 78.190 50.154 124.500 1.00 24.19 124 LEU A C 1
ATOM 884 O O . LEU A 1 146 ? 79.190 49.514 124.059 1.00 26.38 124 LEU A O 1
ATOM 889 N N . VAL A 1 147 ? 76.917 49.865 124.199 1.00 19.65 125 VAL A N 1
ATOM 890 C CA . VAL A 1 147 ? 76.539 48.796 123.265 1.00 22.11 125 VAL A CA 1
ATOM 891 C C . VAL A 1 147 ? 76.010 49.419 121.973 1.00 28.44 125 VAL A C 1
ATOM 892 O O . VAL A 1 147 ? 75.065 50.263 121.950 1.00 25.16 125 VAL A O 1
ATOM 896 N N . TRP A 1 148 ? 76.656 49.030 120.889 1.00 23.02 126 TRP A N 1
ATOM 897 C CA . TRP A 1 148 ? 76.239 49.534 119.612 1.00 25.41 126 TRP A CA 1
ATOM 898 C C . TRP A 1 148 ? 75.203 48.539 119.145 1.00 21.48 126 TRP A C 1
ATOM 899 O O . TRP A 1 148 ? 75.539 47.550 118.489 1.00 19.25 126 TRP A O 1
ATOM 910 N N . GLY A 1 149 ? 73.959 48.782 119.570 1.00 23.92 127 GLY A N 1
ATOM 911 C CA . GLY A 1 149 ? 72.838 47.864 119.343 1.00 31.47 127 GLY A CA 1
ATOM 912 C C . GLY A 1 149 ? 72.127 48.034 117.992 1.00 36.65 127 GLY A C 1
ATOM 913 O O . GLY A 1 149 ? 70.898 47.867 117.851 1.00 30.31 127 GLY A O 1
ATOM 914 N N . ASP A 1 150 ? 72.917 48.381 116.980 1.00 40.29 128 ASP A N 1
ATOM 915 C CA . ASP A 1 150 ? 72.446 48.457 115.607 1.00 29.20 128 ASP A CA 1
ATOM 916 C C . ASP A 1 150 ? 72.005 47.043 115.121 1.00 35.38 128 ASP A C 1
ATOM 917 O O . ASP A 1 150 ? 72.607 46.014 115.479 1.00 32.11 128 ASP A O 1
ATOM 922 N N . GLY A 1 151 ? 70.935 46.987 114.331 1.00 35.86 129 GLY A N 1
ATOM 923 C CA . GLY A 1 151 ? 70.458 45.732 113.758 1.00 34.98 129 GLY A CA 1
ATOM 924 C C . GLY A 1 151 ? 69.774 44.752 114.712 1.00 36.21 129 GLY A C 1
ATOM 925 O O . GLY A 1 151 ? 69.023 45.144 115.622 1.00 29.07 129 GLY A O 1
ATOM 926 N N . ILE A 1 152 ? 70.041 43.462 114.491 1.00 30.65 130 ILE A N 1
ATOM 927 C CA . ILE A 1 152 ? 69.430 42.401 115.295 1.00 31.50 130 ILE A CA 1
ATOM 928 C C . ILE A 1 152 ? 70.097 42.175 116.671 1.00 28.70 130 ILE A C 1
ATOM 929 O O . ILE A 1 152 ? 71.328 41.974 116.792 1.00 25.54 130 ILE A O 1
ATOM 934 N N . VAL A 1 153 ? 69.258 42.252 117.696 1.00 25.30 131 VAL A N 1
ATOM 935 C CA . VAL A 1 153 ? 69.683 42.047 119.071 1.00 31.37 131 VAL A CA 1
ATOM 936 C C . VAL A 1 153 ? 68.624 41.218 119.738 1.00 31.77 131 VAL A C 1
ATOM 937 O O . VAL A 1 153 ? 67.544 41.727 120.070 1.00 30.64 131 VAL A O 1
ATOM 949 N N . GLY A 1 155 ? 67.701 37.500 122.244 1.00 25.79 133 GLY A N 1
ATOM 950 C CA . GLY A 1 155 ? 68.075 36.442 123.165 1.00 27.57 133 GLY A CA 1
ATOM 951 C C . GLY A 1 155 ? 69.326 36.791 123.958 1.00 34.14 133 GLY A C 1
ATOM 952 O O . GLY A 1 155 ? 69.412 37.866 124.568 1.00 29.01 133 GLY A O 1
ATOM 953 N N . GLY A 1 156 ? 70.299 35.883 123.939 1.00 28.83 134 GLY A N 1
ATOM 954 C CA . GLY A 1 156 ? 71.578 36.141 124.554 1.00 21.05 134 GLY A CA 1
ATOM 955 C C . GLY A 1 156 ? 72.103 37.504 124.131 1.00 33.59 134 GLY A C 1
ATOM 956 O O . GLY A 1 156 ? 72.699 38.193 124.961 1.00 34.94 134 GLY A O 1
ATOM 957 N N . GLY A 1 157 ? 71.885 37.910 122.866 1.00 26.62 135 GLY A N 1
ATOM 958 C CA . GLY A 1 157 ? 72.357 39.217 122.402 1.00 20.75 135 GLY A CA 1
ATOM 959 C C . GLY A 1 157 ? 71.722 40.332 123.230 1.00 28.20 135 GLY A C 1
ATOM 960 O O . GLY A 1 157 ? 72.390 41.255 123.733 1.00 29.69 135 GLY A O 1
ATOM 961 N N . LEU A 1 158 ? 70.418 40.211 123.424 1.00 28.25 136 LEU A N 1
ATOM 962 C CA . LEU A 1 158 ? 69.684 41.148 124.262 1.00 21.24 136 LEU A CA 1
ATOM 963 C C . LEU A 1 158 ? 70.287 41.084 125.666 1.00 21.88 136 LEU A C 1
ATOM 964 O O . LEU A 1 158 ? 70.388 42.072 126.378 1.00 21.52 136 LEU A O 1
ATOM 969 N N . GLY A 1 159 ? 70.741 39.912 126.078 1.00 26.85 137 GLY A N 1
ATOM 970 C CA . GLY A 1 159 ? 71.289 39.812 127.419 1.00 27.65 137 GLY A CA 1
ATOM 971 C C . GLY A 1 159 ? 72.542 40.655 127.630 1.00 29.47 137 GLY A C 1
ATOM 972 O O . GLY A 1 159 ? 72.742 41.228 128.731 1.00 22.94 137 GLY A O 1
ATOM 973 N N . LEU A 1 160 ? 73.400 40.709 126.594 1.00 22.83 138 LEU A N 1
ATOM 974 C CA . LEU A 1 160 ? 74.614 41.520 126.653 1.00 25.53 138 LEU A CA 1
ATOM 975 C C . LEU A 1 160 ? 74.259 42.990 126.692 1.00 26.81 138 LEU A C 1
ATOM 976 O O . LEU A 1 160 ? 74.915 43.789 127.376 1.00 28.80 138 LEU A O 1
ATOM 989 N N . ALA A 1 162 ? 71.212 44.397 127.692 1.00 22.67 140 ALA A N 1
ATOM 990 C CA . ALA A 1 162 ? 70.233 44.835 128.703 1.00 23.44 140 ALA A CA 1
ATOM 991 C C . ALA A 1 162 ? 70.848 45.441 129.980 1.00 29.60 140 ALA A C 1
ATOM 992 O O . ALA A 1 162 ? 70.271 46.326 130.613 1.00 38.15 140 ALA A O 1
ATOM 994 N N . GLY A 1 163 ? 72.018 44.954 130.347 1.00 29.97 141 GLY A N 1
ATOM 995 C CA . GLY A 1 163 ? 72.749 45.473 131.481 1.00 40.14 141 GLY A CA 1
ATOM 996 C C . GLY A 1 163 ? 73.534 46.749 131.226 1.00 38.76 141 GLY A C 1
ATOM 997 O O . GLY A 1 163 ? 73.705 47.488 132.195 1.00 33.64 141 GLY A O 1
ATOM 998 N N . ALA A 1 164 ? 73.954 47.016 129.965 1.00 26.22 142 ALA A N 1
ATOM 999 C CA . ALA A 1 164 ? 74.817 48.161 129.621 1.00 22.33 142 ALA A CA 1
ATOM 1000 C C . ALA A 1 164 ? 74.277 49.487 130.150 1.00 27.83 142 ALA A C 1
ATOM 1001 O O . ALA A 1 164 ? 73.078 49.623 130.321 1.00 27.17 142 ALA A O 1
ATOM 1003 N N . SER A 1 165 ? 75.195 50.423 130.448 1.00 28.09 143 SER A N 1
ATOM 1004 C CA . SER A 1 165 ? 74.903 51.810 130.860 1.00 27.30 143 SER A CA 1
ATOM 1005 C C . SER A 1 165 ? 74.476 52.713 129.687 1.00 25.00 143 SER A C 1
ATOM 1006 O O . SER A 1 165 ? 73.664 53.598 129.888 1.00 26.74 143 SER A O 1
ATOM 1009 N N . HIS A 1 166 ? 75.032 52.481 128.476 1.00 23.77 144 HIS A N 1
ATOM 1010 C CA . HIS A 1 166 ? 74.763 53.314 127.294 1.00 24.10 144 HIS A CA 1
ATOM 1011 C C . HIS A 1 166 ? 74.296 52.446 126.127 1.00 21.12 144 HIS A C 1
ATOM 1012 O O . HIS A 1 166 ? 75.088 52.050 125.209 1.00 22.21 144 HIS A O 1
ATOM 1019 N N . LYS A 1 167 ? 72.995 52.169 126.172 1.00 21.50 145 LYS A N 1
ATOM 1020 C CA . LYS A 1 167 ? 72.307 51.295 125.200 1.00 30.07 145 LYS A CA 1
ATOM 1021 C C . LYS A 1 167 ? 71.851 52.067 123.944 1.00 32.80 145 LYS A C 1
ATOM 1022 O O . LYS A 1 167 ? 70.831 52.793 123.963 1.00 30.26 145 LYS A O 1
ATOM 1028 N N . VAL A 1 168 ? 72.637 51.905 122.866 1.00 27.52 146 VAL A N 1
ATOM 1029 C CA . VAL A 1 168 ? 72.384 52.596 121.591 1.00 27.28 146 VAL A CA 1
ATOM 1030 C C . VAL A 1 168 ? 71.693 51.713 120.533 1.00 25.80 146 VAL A C 1
ATOM 1031 O O . VAL A 1 168 ? 72.144 50.595 120.232 1.00 27.15 146 VAL A O 1
ATOM 1035 N N . VAL A 1 169 ? 70.564 52.222 120.016 1.00 25.65 147 VAL A N 1
ATOM 1036 C CA . VAL A 1 169 ? 69.802 51.638 118.894 1.00 26.48 147 VAL A CA 1
ATOM 1037 C C . VAL A 1 169 ? 69.717 52.591 117.678 1.00 32.80 147 VAL A C 1
ATOM 1038 O O . VAL A 1 169 ? 69.932 53.825 117.788 1.00 25.94 147 VAL A O 1
ATOM 1042 N N . THR A 1 170 ? 69.385 51.997 116.534 1.00 29.94 148 THR A N 1
ATOM 1043 C CA . THR A 1 170 ? 69.400 52.677 115.243 1.00 27.04 148 THR A CA 1
ATOM 1044 C C . THR A 1 170 ? 68.116 52.378 114.441 1.00 31.23 148 THR A C 1
ATOM 1045 O O . THR A 1 170 ? 67.255 51.633 114.905 1.00 34.72 148 THR A O 1
ATOM 1049 N N . GLU A 1 171 ? 67.998 52.941 113.233 1.00 24.18 149 GLU A N 1
ATOM 1050 C CA . GLU A 1 171 ? 66.799 52.785 112.441 1.00 30.39 149 GLU A CA 1
ATOM 1051 C C . GLU A 1 171 ? 66.579 51.321 112.110 1.00 32.79 149 GLU A C 1
ATOM 1052 O O . GLU A 1 171 ? 65.466 50.901 111.808 1.00 36.74 149 GLU A O 1
ATOM 1058 N N . THR A 1 172 ? 67.662 50.552 112.145 1.00 29.89 150 THR A N 1
ATOM 1059 C CA . THR A 1 172 ? 67.607 49.159 111.738 1.00 34.82 150 THR A CA 1
ATOM 1060 C C . THR A 1 172 ? 67.487 48.170 112.921 1.00 40.75 150 THR A C 1
ATOM 1061 O O . THR A 1 172 ? 67.378 46.958 112.694 1.00 46.55 150 THR A O 1
ATOM 1065 N N . SER A 1 173 ? 67.487 48.670 114.163 1.00 33.38 151 SER A N 1
ATOM 1066 C CA . SER A 1 173 ? 67.508 47.802 115.354 1.00 26.51 151 SER A CA 1
ATOM 1067 C C . SER A 1 173 ? 66.253 46.978 115.418 1.00 25.27 151 SER A C 1
ATOM 1068 O O . SER A 1 173 ? 65.139 47.477 115.252 1.00 23.51 151 SER A O 1
ATOM 1071 N N . ARG A 1 174 ? 66.418 45.693 115.609 1.00 19.85 152 ARG A N 1
ATOM 1072 C CA . ARG A 1 174 ? 65.252 44.879 115.856 1.00 24.34 152 ARG A CA 1
ATOM 1073 C C . ARG A 1 174 ? 65.615 44.011 117.045 1.00 24.03 152 ARG A C 1
ATOM 1074 O O . ARG A 1 174 ? 66.618 43.309 117.029 1.00 29.98 152 ARG A O 1
ATOM 1082 N N . ILE A 1 175 ? 64.794 44.080 118.072 1.00 27.56 153 ILE A N 1
ATOM 1083 C CA . ILE A 1 175 ? 65.118 43.527 119.364 1.00 30.74 153 ILE A CA 1
ATOM 1084 C C . ILE A 1 175 ? 63.931 42.735 119.922 1.00 29.09 153 ILE A C 1
ATOM 1085 O O . ILE A 1 175 ? 62.788 43.162 119.811 1.00 29.25 153 ILE A O 1
ATOM 1090 N N . ALA A 1 176 ? 64.248 41.616 120.566 1.00 29.57 154 ALA A N 1
ATOM 1091 C CA . ALA A 1 176 ? 63.294 40.577 120.936 1.00 30.72 154 ALA A CA 1
ATOM 1092 C C . ALA A 1 176 ? 63.948 39.531 121.840 1.00 38.27 154 ALA A C 1
ATOM 1093 O O . ALA A 1 176 ? 65.203 39.390 121.907 1.00 32.49 154 ALA A O 1
ATOM 1103 N N . PRO A 1 178 ? 63.029 35.723 121.692 1.00 30.64 156 PRO A N 1
ATOM 1104 C CA . PRO A 1 178 ? 62.214 34.658 121.090 1.00 37.94 156 PRO A CA 1
ATOM 1105 C C . PRO A 1 178 ? 62.365 33.337 121.823 1.00 30.59 156 PRO A C 1
ATOM 1106 O O . PRO A 1 178 ? 61.943 32.348 121.255 1.00 30.78 156 PRO A O 1
ATOM 1110 N N . GLU A 1 179 ? 62.979 33.309 123.006 1.00 25.94 157 GLU A N 1
ATOM 1111 C CA . GLU A 1 179 ? 63.186 32.039 123.737 1.00 37.12 157 GLU A CA 1
ATOM 1112 C C . GLU A 1 179 ? 61.940 31.161 123.750 1.00 38.46 157 GLU A C 1
ATOM 1113 O O . GLU A 1 179 ? 62.051 29.932 123.681 1.00 40.23 157 GLU A O 1
ATOM 1119 N N . VAL A 1 180 ? 60.759 31.781 123.828 1.00 38.57 158 VAL A N 1
ATOM 1120 C CA . VAL A 1 180 ? 59.511 31.025 123.979 1.00 40.17 158 VAL A CA 1
ATOM 1121 C C . VAL A 1 180 ? 59.243 30.089 122.788 1.00 42.66 158 VAL A C 1
ATOM 1122 O O . VAL A 1 180 ? 58.680 28.996 122.943 1.00 34.63 158 VAL A O 1
ATOM 1126 N N . THR A 1 181 ? 59.651 30.516 121.598 1.00 44.73 159 THR A N 1
ATOM 1127 C CA . THR A 1 181 ? 59.512 29.651 120.425 1.00 48.99 159 THR A CA 1
ATOM 1128 C C . THR A 1 181 ? 60.385 28.362 120.417 1.00 37.00 159 THR A C 1
ATOM 1129 O O . THR A 1 181 ? 60.040 27.427 119.708 1.00 35.00 159 THR A O 1
ATOM 1133 N N . ILE A 1 182 ? 61.471 28.297 121.202 1.00 31.89 160 ILE A N 1
ATOM 1134 C CA . ILE A 1 182 ? 62.301 27.098 121.223 1.00 39.22 160 ILE A CA 1
ATOM 1135 C C . ILE A 1 182 ? 62.223 26.367 122.555 1.00 39.56 160 ILE A C 1
ATOM 1136 O O . ILE A 1 182 ? 63.013 25.454 122.831 1.00 40.11 160 ILE A O 1
ATOM 1141 N N . GLY A 1 183 ? 61.269 26.754 123.383 1.00 43.08 161 GLY A N 1
ATOM 1142 C CA . GLY A 1 183 ? 61.074 26.052 124.646 1.00 43.60 161 GLY A CA 1
ATOM 1143 C C . GLY A 1 183 ? 62.089 26.424 125.728 1.00 44.39 161 GLY A C 1
ATOM 1144 O O . GLY A 1 183 ? 62.418 25.616 126.606 1.00 43.27 161 GLY A O 1
ATOM 1145 N N . LEU A 1 184 ? 62.608 27.650 125.676 1.00 35.39 162 LEU A N 1
ATOM 1146 C CA . LEU A 1 184 ? 63.355 28.163 126.815 1.00 34.46 162 LEU A CA 1
ATOM 1147 C C . LEU A 1 184 ? 62.429 29.129 127.582 1.00 31.95 162 LEU A C 1
ATOM 1148 O O . LEU A 1 184 ? 61.265 28.834 127.800 1.00 34.54 162 LEU A O 1
ATOM 1153 N N . TYR A 1 185 ? 62.938 30.280 127.981 1.00 27.73 163 TYR A N 1
ATOM 1154 C CA . TYR A 1 185 ? 62.103 31.311 128.554 1.00 25.43 163 TYR A CA 1
ATOM 1155 C C . TYR A 1 185 ? 63.022 32.548 128.539 1.00 22.05 163 TYR A C 1
ATOM 1156 O O . TYR A 1 185 ? 64.218 32.432 128.205 1.00 28.11 163 TYR A O 1
ATOM 1165 N N . PRO A 1 186 ? 62.468 33.742 128.841 1.00 26.47 164 PRO A N 1
ATOM 1166 C CA . PRO A 1 186 ? 63.221 35.007 128.790 1.00 23.37 164 PRO A CA 1
ATOM 1167 C C . PRO A 1 186 ? 64.191 35.145 129.956 1.00 27.78 164 PRO A C 1
ATOM 1168 O O . PRO A 1 186 ? 63.904 35.854 130.962 1.00 23.03 164 PRO A O 1
ATOM 1172 N N . ASP A 1 187 ? 65.356 34.521 129.766 1.00 28.22 165 ASP A N 1
ATOM 1173 C CA . ASP A 1 187 ? 66.467 34.481 130.735 1.00 26.74 165 ASP A CA 1
ATOM 1174 C C . ASP A 1 187 ? 67.474 35.638 130.556 1.00 26.38 165 ASP A C 1
ATOM 1175 O O . ASP A 1 187 ? 67.074 36.778 130.277 1.00 25.52 165 ASP A O 1
ATOM 1180 N N . VAL A 1 188 ? 68.766 35.342 130.745 1.00 18.71 166 VAL A N 1
ATOM 1181 C CA . VAL A 1 188 ? 69.818 36.343 130.674 1.00 20.12 166 VAL A CA 1
ATOM 1182 C C . VAL A 1 188 ? 69.451 37.659 131.365 1.00 24.64 166 VAL A C 1
ATOM 1183 O O . VAL A 1 188 ? 69.746 38.765 130.883 1.00 24.28 166 VAL A O 1
ATOM 1187 N N . GLY A 1 189 ? 68.809 37.522 132.516 1.00 24.62 167 GLY A N 1
ATOM 1188 C CA . GLY A 1 189 ? 68.464 38.643 133.377 1.00 25.66 167 GLY A CA 1
ATOM 1189 C C . GLY A 1 189 ? 67.040 39.164 133.186 1.00 27.83 167 GLY A C 1
ATOM 1190 O O . GLY A 1 189 ? 66.614 40.094 133.890 1.00 27.38 167 GLY A O 1
ATOM 1191 N N . GLY A 1 190 ? 66.318 38.591 132.220 1.00 22.54 168 GLY A N 1
ATOM 1192 C CA . GLY A 1 190 ? 64.948 38.981 131.979 1.00 27.18 168 GLY A CA 1
ATOM 1193 C C . GLY A 1 190 ? 64.071 38.920 133.247 1.00 32.83 168 GLY A C 1
ATOM 1194 O O . GLY A 1 190 ? 63.151 39.725 133.401 1.00 28.34 168 GLY A O 1
ATOM 1195 N N . SER A 1 191 ? 64.376 37.982 134.152 1.00 30.89 169 SER A N 1
ATOM 1196 C CA . SER A 1 191 ? 63.686 37.855 135.426 1.00 32.83 169 SER A CA 1
ATOM 1197 C C . SER A 1 191 ? 63.708 39.178 136.209 1.00 37.33 169 SER A C 1
ATOM 1198 O O . SER A 1 191 ? 62.857 39.441 137.085 1.00 43.01 169 SER A O 1
ATOM 1201 N N . TYR A 1 192 ? 64.702 39.994 135.897 1.00 28.52 170 TYR A N 1
ATOM 1202 C CA . TYR A 1 192 ? 64.931 41.272 136.585 1.00 26.39 170 TYR A CA 1
ATOM 1203 C C . TYR A 1 192 ? 64.399 42.437 135.714 1.00 24.90 170 TYR A C 1
ATOM 1204 O O . TYR A 1 192 ? 63.625 43.306 136.165 1.00 30.82 170 TYR A O 1
ATOM 1213 N N . PHE A 1 193 ? 64.795 42.445 134.438 1.00 23.67 171 PHE A N 1
ATOM 1214 C CA . PHE A 1 193 ? 64.485 43.628 133.589 1.00 24.57 171 PHE A CA 1
ATOM 1215 C C . PHE A 1 193 ? 63.039 43.697 133.105 1.00 23.71 171 PHE A C 1
ATOM 1216 O O . PHE A 1 193 ? 62.495 44.775 132.981 1.00 28.73 171 PHE A O 1
ATOM 1224 N N . LEU A 1 194 ? 62.419 42.530 132.891 1.00 25.53 172 LEU A N 1
ATOM 1225 C CA . LEU A 1 194 ? 61.081 42.422 132.323 1.00 27.38 172 LEU A CA 1
ATOM 1226 C C . LEU A 1 194 ? 60.078 42.974 133.314 1.00 29.24 172 LEU A C 1
ATOM 1227 O O . LEU A 1 194 ? 59.155 43.716 132.936 1.00 27.49 172 LEU A O 1
ATOM 1232 N N . ASN A 1 195 ? 60.253 42.593 134.579 1.00 33.45 173 ASN A N 1
ATOM 1233 C CA . ASN A 1 195 ? 59.365 43.053 135.648 1.00 40.10 173 ASN A CA 1
ATOM 1234 C C . ASN A 1 195 ? 59.477 44.544 135.882 1.00 42.69 173 ASN A C 1
ATOM 1235 O O . ASN A 1 195 ? 58.539 45.171 136.348 1.00 47.22 173 ASN A O 1
ATOM 1240 N N . ARG A 1 196 ? 60.609 45.122 135.522 1.00 40.01 174 ARG A N 1
ATOM 1241 C CA . ARG A 1 196 ? 60.767 46.548 135.721 1.00 39.63 174 ARG A CA 1
ATOM 1242 C C . ARG A 1 196 ? 60.152 47.447 134.630 1.00 35.57 174 ARG A C 1
ATOM 1243 O O . ARG A 1 196 ? 60.112 48.655 134.775 1.00 40.35 174 ARG A O 1
ATOM 1259 N N . PRO A 1 198 ? 57.080 49.067 131.961 1.00 36.77 176 PRO A N 1
ATOM 1260 C CA . PRO A 1 198 ? 55.708 49.567 132.150 1.00 35.45 176 PRO A CA 1
ATOM 1261 C C . PRO A 1 198 ? 54.663 48.446 132.223 1.00 32.46 176 PRO A C 1
ATOM 1262 O O . PRO A 1 198 ? 54.682 47.537 131.358 1.00 25.94 176 PRO A O 1
ATOM 1266 N N . GLY A 1 199 ? 53.816 48.487 133.260 1.00 26.81 177 GLY A N 1
ATOM 1267 C CA . GLY A 1 199 ? 52.684 47.575 133.380 1.00 28.35 177 GLY A CA 1
ATOM 1268 C C . GLY A 1 199 ? 53.084 46.131 133.059 1.00 35.50 177 GLY A C 1
ATOM 1269 O O . GLY A 1 199 ? 54.047 45.613 133.663 1.00 34.25 177 GLY A O 1
ATOM 1270 N N . LYS A 1 200 ? 52.364 45.490 132.122 1.00 35.50 178 LYS A N 1
ATOM 1271 C CA . LYS A 1 200 ? 52.578 44.066 131.766 1.00 36.58 178 LYS A CA 1
ATOM 1272 C C . LYS A 1 200 ? 53.431 43.877 130.495 1.00 34.27 178 LYS A C 1
ATOM 1273 O O . LYS A 1 200 ? 53.416 42.826 129.836 1.00 30.77 178 LYS A O 1
ATOM 1287 N N . GLY A 1 202 ? 56.659 43.399 130.018 1.00 25.34 180 GLY A N 1
ATOM 1288 C CA . GLY A 1 202 ? 57.693 42.388 129.982 1.00 18.04 180 GLY A CA 1
ATOM 1289 C C . GLY A 1 202 ? 57.076 41.024 129.747 1.00 22.73 180 GLY A C 1
ATOM 1290 O O . GLY A 1 202 ? 57.614 40.189 128.984 1.00 28.36 180 GLY A O 1
ATOM 1291 N N . LEU A 1 203 ? 55.935 40.793 130.384 1.00 16.15 181 LEU A N 1
ATOM 1292 C CA . LEU A 1 203 ? 55.209 39.532 130.173 1.00 21.34 181 LEU A CA 1
ATOM 1293 C C . LEU A 1 203 ? 54.846 39.327 128.656 1.00 37.68 181 LEU A C 1
ATOM 1294 O O . LEU A 1 203 ? 55.067 38.248 128.078 1.00 32.67 181 LEU A O 1
ATOM 1299 N N . PHE A 1 204 ? 54.295 40.361 128.023 1.00 32.56 182 PHE A N 1
ATOM 1300 C CA . PHE A 1 204 ? 53.860 40.268 126.620 1.00 32.00 182 PHE A CA 1
ATOM 1301 C C . PHE A 1 204 ? 55.064 39.984 125.717 1.00 27.48 182 PHE A C 1
ATOM 1302 O O . PHE A 1 204 ? 54.965 39.203 124.759 1.00 23.62 182 PHE A O 1
ATOM 1310 N N . LEU A 1 205 ? 56.195 40.606 126.024 1.00 27.67 183 LEU A N 1
ATOM 1311 C CA . LEU A 1 205 ? 57.388 40.441 125.199 1.00 30.78 183 LEU A CA 1
ATOM 1312 C C . LEU A 1 205 ? 57.864 39.022 125.338 1.00 31.17 183 LEU A C 1
ATOM 1313 O O . LEU A 1 205 ? 58.353 38.425 124.380 1.00 27.15 183 LEU A O 1
ATOM 1318 N N . GLY A 1 206 ? 57.748 38.471 126.531 1.00 27.82 184 GLY A N 1
ATOM 1319 C CA . GLY A 1 206 ? 58.305 37.144 126.736 1.00 32.75 184 GLY A CA 1
ATOM 1320 C C . GLY A 1 206 ? 57.423 36.066 126.157 1.00 30.41 184 GLY A C 1
ATOM 1321 O O . GLY A 1 206 ? 57.924 35.093 125.626 1.00 31.21 184 GLY A O 1
ATOM 1322 N N . LEU A 1 207 ? 56.111 36.271 126.239 1.00 27.99 185 LEU A N 1
ATOM 1323 C CA . LEU A 1 207 ? 55.142 35.344 125.671 1.00 35.48 185 LEU A CA 1
ATOM 1324 C C . LEU A 1 207 ? 55.130 35.314 124.170 1.00 35.32 185 LEU A C 1
ATOM 1325 O O . LEU A 1 207 ? 54.979 34.238 123.589 1.00 34.20 185 LEU A O 1
ATOM 1330 N N . THR A 1 208 ? 55.235 36.491 123.552 1.00 36.65 186 THR A N 1
ATOM 1331 C CA . THR A 1 208 ? 54.944 36.657 122.110 1.00 38.53 186 THR A CA 1
ATOM 1332 C C . THR A 1 208 ? 56.157 36.770 121.183 1.00 37.94 186 THR A C 1
ATOM 1333 O O . THR A 1 208 ? 56.004 36.719 119.950 1.00 38.35 186 THR A O 1
ATOM 1337 N N . ALA A 1 209 ? 57.350 36.940 121.764 1.00 37.98 187 ALA A N 1
ATOM 1338 C CA . ALA A 1 209 ? 58.563 37.236 120.982 1.00 44.98 187 ALA A CA 1
ATOM 1339 C C . ALA A 1 209 ? 58.387 38.422 119.994 1.00 39.30 187 ALA A C 1
ATOM 1340 O O . ALA A 1 209 ? 59.008 38.456 118.926 1.00 38.12 187 ALA A O 1
ATOM 1342 N N . TYR A 1 210 ? 57.557 39.386 120.392 1.00 33.64 188 TYR A N 1
ATOM 1343 C CA . TYR A 1 210 ? 57.380 40.667 119.691 1.00 31.37 188 TYR A CA 1
ATOM 1344 C C . TYR A 1 210 ? 58.724 41.323 119.287 1.00 28.47 188 TYR A C 1
ATOM 1345 O O . TYR A 1 210 ? 59.660 41.428 120.084 1.00 23.37 188 TYR A O 1
ATOM 1354 N N . HIS A 1 211 ? 58.824 41.734 118.025 1.00 32.08 189 HIS A N 1
ATOM 1355 C CA . HIS A 1 211 ? 60.046 42.347 117.516 1.00 21.41 189 HIS A CA 1
ATOM 1356 C C . HIS A 1 211 ? 59.936 43.853 117.703 1.00 27.70 189 HIS A C 1
ATOM 1357 O O . HIS A 1 211 ? 59.223 44.507 116.943 1.00 34.55 189 HIS A O 1
ATOM 1372 N N . ASN A 1 213 ? 61.106 47.754 117.669 1.00 31.81 191 ASN A N 1
ATOM 1373 C CA . ASN A 1 213 ? 62.065 48.635 117.006 1.00 32.89 191 ASN A CA 1
ATOM 1374 C C . ASN A 1 213 ? 62.691 49.589 118.037 1.00 35.61 191 ASN A C 1
ATOM 1375 O O . ASN A 1 213 ? 62.406 49.521 119.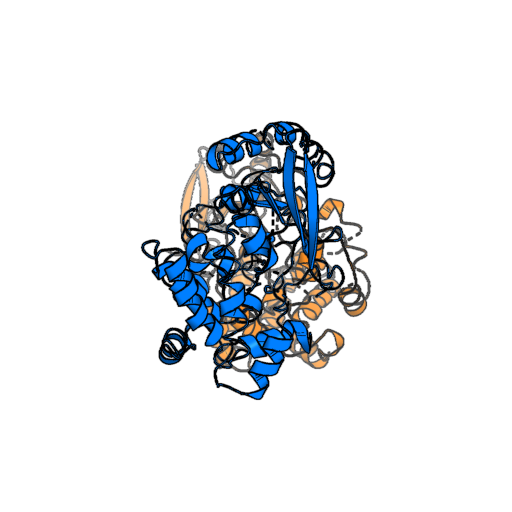258 1.00 35.47 191 ASN A O 1
ATOM 1380 N N . ALA A 1 214 ? 63.536 50.481 117.536 1.00 34.95 192 ALA A N 1
ATOM 1381 C CA . ALA A 1 214 ? 64.204 51.460 118.374 1.00 35.58 192 ALA A CA 1
ATOM 1382 C C . ALA A 1 214 ? 63.210 52.274 119.206 1.00 38.08 192 ALA A C 1
ATOM 1383 O O . ALA A 1 214 ? 63.494 52.577 120.366 1.00 34.51 192 ALA A O 1
ATOM 1385 N N . ALA A 1 215 ? 62.047 52.606 118.642 1.00 34.44 193 ALA A N 1
ATOM 1386 C CA . ALA A 1 215 ? 61.078 53.401 119.400 1.00 33.07 193 ALA A CA 1
ATOM 1387 C C . ALA A 1 215 ? 60.596 52.542 120.539 1.00 34.06 193 ALA A C 1
ATOM 1388 O O . ALA A 1 215 ? 60.494 53.015 121.679 1.00 28.95 193 ALA A O 1
ATOM 1390 N N . ASP A 1 216 ? 60.307 51.275 120.230 1.00 30.73 194 ASP A N 1
ATOM 1391 C CA . ASP A 1 216 ? 59.791 50.365 121.252 1.00 33.12 194 ASP A CA 1
ATOM 1392 C C . ASP A 1 216 ? 60.818 50.158 122.359 1.00 30.02 194 ASP A C 1
ATOM 1393 O O . ASP A 1 216 ? 60.472 50.151 123.528 1.00 31.61 194 ASP A O 1
ATOM 1398 N N . ALA A 1 217 ? 62.083 50.008 121.977 1.00 31.90 195 ALA A N 1
ATOM 1399 C CA . ALA A 1 217 ? 63.137 49.719 122.921 1.00 28.04 195 ALA A CA 1
ATOM 1400 C C . ALA A 1 217 ? 63.405 50.870 123.905 1.00 24.49 195 ALA A C 1
ATOM 1401 O O . ALA A 1 217 ? 63.619 50.629 125.104 1.00 24.21 195 ALA A O 1
ATOM 1403 N N . CYS A 1 218 ? 63.377 52.107 123.409 1.00 30.91 196 CYS A N 1
ATOM 1404 C CA . CYS A 1 218 ? 63.503 53.308 124.274 1.00 37.10 196 CYS A CA 1
ATOM 1405 C C . CYS A 1 218 ? 62.350 53.372 125.269 1.00 33.52 196 CYS A C 1
ATOM 1406 O O . CYS A 1 218 ? 62.552 53.499 126.471 1.00 32.26 196 CYS A O 1
ATOM 1409 N N . TYR A 1 219 ? 61.134 53.298 124.737 1.00 33.31 197 TYR A N 1
ATOM 1410 C CA . TYR A 1 219 ? 59.942 53.327 125.559 1.00 38.48 197 TYR A CA 1
ATOM 1411 C C . TYR A 1 219 ? 60.028 52.378 126.763 1.00 39.30 197 TYR A C 1
ATOM 1412 O O . TYR A 1 219 ? 59.796 52.805 127.903 1.00 43.97 197 TYR A O 1
ATOM 1421 N N . VAL A 1 220 ? 60.383 51.111 126.525 1.00 26.05 198 VAL A N 1
ATOM 1422 C CA . VAL A 1 220 ? 60.394 50.132 127.611 1.00 25.96 198 VAL A CA 1
ATOM 1423 C C . VAL A 1 220 ? 61.682 50.131 128.473 1.00 34.91 198 VAL A C 1
ATOM 1424 O O . VAL A 1 220 ? 61.762 49.341 129.442 1.00 30.02 198 VAL A O 1
ATOM 1428 N N . GLY A 1 221 ? 62.680 50.969 128.126 1.00 34.26 199 GLY A N 1
ATOM 1429 C CA . GLY A 1 221 ? 63.918 51.060 128.914 1.00 32.03 199 GLY A CA 1
ATOM 1430 C C . GLY A 1 221 ? 65.066 50.080 128.570 1.00 33.33 199 GLY A C 1
ATOM 1431 O O . GLY A 1 221 ? 66.032 49.900 129.355 1.00 34.05 199 GLY A O 1
ATOM 1432 N N . LEU A 1 222 ? 64.959 49.449 127.398 1.00 25.98 200 LEU A N 1
ATOM 1433 C CA . LEU A 1 222 ? 66.029 48.608 126.851 1.00 31.15 200 LEU A CA 1
ATOM 1434 C C . LEU A 1 222 ? 67.020 49.422 126.028 1.00 25.98 200 LEU A C 1
ATOM 1435 O O . LEU A 1 222 ? 68.101 48.952 125.691 1.00 27.56 200 LEU A O 1
ATOM 1440 N N . ALA A 1 223 ? 66.674 50.664 125.738 1.00 31.61 201 ALA A N 1
ATOM 1441 C CA . ALA A 1 223 ? 67.631 51.526 125.047 1.00 39.36 201 ALA A CA 1
ATOM 1442 C C . ALA A 1 223 ? 67.649 52.885 125.730 1.00 34.24 201 ALA A C 1
ATOM 1443 O O . ALA A 1 223 ? 66.620 53.358 126.220 1.00 30.77 201 ALA A O 1
ATOM 1445 N N . ASP A 1 224 ? 68.827 53.490 125.771 1.00 33.82 202 ASP A N 1
ATOM 1446 C CA . ASP A 1 224 ? 69.013 54.833 126.292 1.00 26.21 202 ASP A CA 1
ATOM 1447 C C . ASP A 1 224 ? 69.114 55.921 125.200 1.00 34.68 202 ASP A C 1
ATOM 1448 O O . ASP A 1 224 ? 68.787 57.081 125.429 1.00 39.29 202 ASP A O 1
ATOM 1453 N N . HIS A 1 225 ? 69.615 55.571 124.024 1.00 23.07 203 HIS A N 1
ATOM 1454 C CA . HIS A 1 225 ? 69.935 56.600 123.061 1.00 32.12 203 HIS A CA 1
ATOM 1455 C C . HIS A 1 225 ? 69.599 56.065 121.689 1.00 41.90 203 HIS A C 1
ATOM 1456 O O . HIS A 1 225 ? 69.717 54.860 121.443 1.00 41.87 203 HIS A O 1
ATOM 1463 N N . TYR A 1 226 ? 69.222 56.966 120.788 1.00 39.76 204 TYR A N 1
ATOM 1464 C CA . TYR A 1 226 ? 68.927 56.598 119.415 1.00 36.47 204 TYR A CA 1
ATOM 1465 C C . TYR A 1 226 ? 69.792 57.353 118.404 1.00 37.94 204 TYR A C 1
ATOM 1466 O O . TYR A 1 226 ? 69.780 58.594 118.342 1.00 33.74 204 TYR A O 1
ATOM 1475 N N . LEU A 1 227 ? 70.529 56.588 117.602 1.00 36.80 205 LEU A N 1
ATOM 1476 C CA . LEU A 1 227 ? 71.320 57.159 116.512 1.00 34.27 205 LEU A CA 1
ATOM 1477 C C . LEU A 1 227 ? 70.816 56.567 115.204 1.00 36.91 205 LEU A C 1
ATOM 1478 O O . LEU A 1 227 ? 69.752 55.942 115.163 1.00 33.37 205 LEU A O 1
ATOM 1483 N N . ASN A 1 228 ? 71.576 56.778 114.138 1.00 28.81 206 ASN A N 1
ATOM 1484 C CA . ASN A 1 228 ? 71.355 56.077 112.871 1.00 29.78 206 ASN A CA 1
ATOM 1485 C C . ASN A 1 228 ? 72.605 55.261 112.632 1.00 31.88 206 ASN A C 1
ATOM 1486 O O . ASN A 1 228 ? 73.665 55.580 113.189 1.00 26.84 206 ASN A O 1
ATOM 1491 N N . ARG A 1 229 ? 72.475 54.198 111.839 1.00 38.78 207 ARG A N 1
ATOM 1492 C CA . ARG A 1 229 ? 73.589 53.285 111.528 1.00 36.34 207 ARG A CA 1
ATOM 1493 C C . ARG A 1 229 ? 74.792 54.027 110.949 1.00 31.45 207 ARG A C 1
ATOM 1494 O O . ARG A 1 229 ? 75.951 53.764 111.319 1.00 31.74 207 ARG A O 1
ATOM 1502 N N A ASP A 1 230 ? 74.506 54.950 110.013 0.49 30.34 208 ASP A N 1
ATOM 1503 N N B ASP A 1 230 ? 74.525 54.920 110.019 0.51 30.36 208 ASP A N 1
ATOM 1504 C CA A ASP A 1 230 ? 75.525 55.756 109.324 0.49 30.69 208 ASP A CA 1
ATOM 1505 C CA B ASP A 1 230 ? 75.610 55.550 109.338 0.51 26.60 208 ASP A CA 1
ATOM 1506 C C A ASP A 1 230 ? 76.316 56.663 110.275 0.49 33.82 208 ASP A C 1
ATOM 1507 C C B ASP A 1 230 ? 76.193 56.732 110.209 0.51 34.05 208 ASP A C 1
ATOM 1508 O O A ASP A 1 230 ? 77.307 57.288 109.873 0.49 31.87 208 ASP A O 1
ATOM 1509 O O B ASP A 1 230 ? 76.932 57.588 109.692 0.51 32.63 208 ASP A O 1
ATOM 1518 N N . ASP A 1 231 ? 75.866 56.740 111.530 1.00 32.35 209 ASP A N 1
ATOM 1519 C CA . ASP A 1 231 ? 76.551 57.591 112.557 1.00 25.96 209 ASP A CA 1
ATOM 1520 C C . ASP A 1 231 ? 77.648 56.865 113.334 1.00 25.84 209 ASP A C 1
ATOM 1521 O O . ASP A 1 231 ? 78.284 57.469 114.193 1.00 25.92 209 ASP A O 1
ATOM 1526 N N . LYS A 1 232 ? 77.865 55.580 113.059 1.00 22.17 210 LYS A N 1
ATOM 1527 C CA . LYS A 1 232 ? 78.834 54.815 113.840 1.00 23.80 210 LYS A CA 1
ATOM 1528 C C . LYS A 1 232 ? 80.206 55.521 113.844 1.00 25.31 210 LYS A C 1
ATOM 1529 O O . LYS A 1 232 ? 80.826 55.789 114.900 1.00 23.50 210 LYS A O 1
ATOM 1535 N N . GLU A 1 233 ? 80.681 55.836 112.654 1.00 25.03 211 GLU A N 1
ATOM 1536 C CA . GLU A 1 233 ? 81.946 56.544 112.518 1.00 29.38 211 GLU A CA 1
ATOM 1537 C C . GLU A 1 233 ? 82.034 57.813 113.409 1.00 27.90 211 GLU A C 1
ATOM 1538 O O . GLU A 1 233 ? 83.010 57.991 114.167 1.00 26.86 211 GLU A O 1
ATOM 1544 N N . LEU A 1 234 ? 81.024 58.683 113.316 1.00 26.25 212 LEU A N 1
ATOM 1545 C CA . LEU A 1 234 ? 80.996 59.918 114.117 1.00 35.52 212 LEU A CA 1
ATOM 1546 C C . LEU A 1 234 ? 80.984 59.639 115.616 1.00 30.22 212 LEU A C 1
ATOM 1547 O O . LEU A 1 234 ? 81.590 60.365 116.395 1.00 29.53 212 LEU A O 1
ATOM 1560 N N . PHE A 1 236 ? 82.404 57.048 117.231 1.00 22.56 214 PHE A N 1
ATOM 1561 C CA . PHE A 1 236 ? 83.810 56.765 117.514 1.00 17.42 214 PHE A CA 1
ATOM 1562 C C . PHE A 1 236 ? 84.761 57.989 117.427 1.00 33.87 214 PHE A C 1
ATOM 1563 O O . PHE A 1 236 ? 85.632 58.146 118.282 1.00 34.83 214 PHE A O 1
ATOM 1571 N N . ASP A 1 237 ? 84.618 58.847 116.404 1.00 31.17 215 ASP A N 1
ATOM 1572 C CA . ASP A 1 237 ? 85.344 60.139 116.355 1.00 29.39 215 ASP A CA 1
ATOM 1573 C C . ASP A 1 237 ? 85.201 60.905 117.694 1.00 31.27 215 ASP A C 1
ATOM 1574 O O . ASP A 1 237 ? 86.214 61.283 118.314 1.00 34.84 215 ASP A O 1
ATOM 1579 N N . ALA A 1 238 ? 83.932 61.146 118.088 1.00 33.48 216 ALA A N 1
ATOM 1580 C CA . ALA A 1 238 ? 83.495 61.804 119.343 1.00 32.61 216 ALA A CA 1
ATOM 1581 C C . ALA A 1 238 ? 84.038 61.142 120.652 1.00 25.12 216 ALA A C 1
ATOM 1582 O O . ALA A 1 238 ? 84.444 61.845 121.563 1.00 28.25 216 ALA A O 1
ATOM 1592 N N . ALA A 1 240 ? 86.932 59.558 120.744 1.00 25.94 218 ALA A N 1
ATOM 1593 C CA . ALA A 1 240 ? 88.371 59.753 120.705 1.00 25.57 218 ALA A CA 1
ATOM 1594 C C . ALA A 1 240 ? 88.685 61.111 121.249 1.00 27.35 218 ALA A C 1
ATOM 1595 O O . ALA A 1 240 ? 89.784 61.339 121.751 1.00 34.00 218 ALA A O 1
ATOM 1597 N N . THR A 1 241 ? 87.742 62.041 121.084 1.00 24.22 219 THR A N 1
ATOM 1598 C CA . THR A 1 241 ? 87.956 63.419 121.547 1.00 32.51 219 THR A CA 1
ATOM 1599 C C . THR A 1 241 ? 87.175 63.772 122.838 1.00 32.69 219 THR A C 1
ATOM 1600 O O . THR A 1 241 ? 87.201 64.913 123.296 1.00 33.92 219 THR A O 1
ATOM 1604 N N . LEU A 1 242 ? 86.454 62.802 123.402 1.00 31.43 220 LEU A N 1
ATOM 1605 C CA . LEU A 1 242 ? 85.674 63.065 124.617 1.00 27.52 220 LEU A CA 1
ATOM 1606 C C . LEU A 1 242 ? 86.620 63.452 125.763 1.00 30.08 220 LEU A C 1
ATOM 1607 O O . LEU A 1 242 ? 87.743 62.942 125.855 1.00 37.90 220 LEU A O 1
ATOM 1612 N N . ASP A 1 243 ? 86.203 64.389 126.603 1.00 27.18 221 ASP A N 1
ATOM 1613 C CA . ASP A 1 243 ? 87.013 64.767 127.767 1.00 32.36 221 ASP A CA 1
ATOM 1614 C C . ASP A 1 243 ? 86.893 63.714 128.924 1.00 31.64 221 ASP A C 1
ATOM 1615 O O . ASP A 1 243 ? 86.314 63.980 129.967 1.00 30.67 221 ASP A O 1
ATOM 1620 N N . TRP A 1 244 ? 87.472 62.529 128.720 1.00 31.11 222 TRP A N 1
ATOM 1621 C CA . TRP A 1 244 ? 87.444 61.424 129.706 1.00 29.26 222 TRP A CA 1
ATOM 1622 C C . TRP A 1 244 ? 88.185 61.776 131.016 1.00 26.47 222 TRP A C 1
ATOM 1623 O O . TRP A 1 244 ? 89.262 62.393 131.019 1.00 33.53 222 TRP A O 1
ATOM 1634 N N . SER A 1 245 ? 87.618 61.365 132.123 1.00 22.49 223 SER A N 1
ATOM 1635 C CA . SER A 1 245 ? 88.164 61.755 133.414 1.00 34.51 223 SER A CA 1
ATOM 1636 C C . SER A 1 245 ? 88.483 60.471 134.163 1.00 41.93 223 SER A C 1
ATOM 1637 O O . SER A 1 245 ? 88.289 59.367 133.611 1.00 35.19 223 SER A O 1
ATOM 1640 N N . ASP A 1 246 ? 88.925 60.634 135.418 1.00 33.28 224 ASP A N 1
ATOM 1641 C CA . ASP A 1 246 ? 89.118 59.532 136.387 1.00 29.45 224 ASP A CA 1
ATOM 1642 C C . ASP A 1 246 ? 87.831 59.163 137.195 1.00 35.25 224 ASP A C 1
ATOM 1643 O O . ASP A 1 246 ? 87.855 58.240 138.025 1.00 37.46 224 ASP A O 1
ATOM 1648 N N . SER A 1 247 ? 86.726 59.890 136.998 1.00 28.23 225 SER A N 1
ATOM 1649 C CA . SER A 1 247 ? 85.487 59.516 137.686 1.00 28.29 225 SER A CA 1
ATOM 1650 C C . SER A 1 247 ? 84.571 58.768 136.714 1.00 35.33 225 SER A C 1
ATOM 1651 O O . SER A 1 247 ? 84.217 59.329 135.658 1.00 39.08 225 SER A O 1
ATOM 1654 N N . PRO A 1 248 ? 84.202 57.508 137.047 1.00 29.96 226 PRO A N 1
ATOM 1655 C CA . PRO A 1 248 ? 83.199 56.737 136.276 1.00 25.57 226 PRO A CA 1
ATOM 1656 C C . PRO A 1 248 ? 81.859 57.516 136.062 1.00 37.34 226 PRO A C 1
ATOM 1657 O O . PRO A 1 248 ? 81.377 57.591 134.911 1.00 25.16 226 PRO A O 1
ATOM 1661 N N . ALA A 1 249 ? 81.319 58.139 137.126 1.00 34.27 227 ALA A N 1
ATOM 1662 C CA . ALA A 1 249 ? 80.040 58.869 137.062 1.00 30.95 227 ALA A CA 1
ATOM 1663 C C . ALA A 1 249 ? 80.098 60.111 136.177 1.00 28.62 227 ALA A C 1
ATOM 1664 O O . ALA A 1 249 ? 79.164 60.356 135.423 1.00 29.75 227 ALA A O 1
ATOM 1666 N N . LEU A 1 250 ? 81.168 60.903 136.284 1.00 25.45 228 LEU A N 1
ATOM 1667 C CA . LEU A 1 250 ? 81.368 62.038 135.368 1.00 28.04 228 LEU A CA 1
ATOM 1668 C C . LEU A 1 250 ? 81.501 61.566 133.896 1.00 28.08 228 LEU A C 1
ATOM 1669 O O . LEU A 1 250 ? 80.982 62.221 132.991 1.00 28.99 228 LEU A O 1
ATOM 1674 N N . ASN A 1 251 ? 82.213 60.450 133.678 1.00 24.59 229 ASN A N 1
ATOM 1675 C CA . ASN A 1 251 ? 82.414 59.884 132.340 1.00 28.77 229 ASN A CA 1
ATOM 1676 C C . ASN A 1 251 ? 81.056 59.389 131.816 1.00 29.33 229 ASN A C 1
ATOM 1677 O O . ASN A 1 251 ? 80.727 59.576 130.636 1.00 25.78 229 ASN A O 1
ATOM 1682 N N . HIS A 1 252 ? 80.247 58.812 132.707 1.00 22.71 230 HIS A N 1
ATOM 1683 C CA . HIS A 1 252 ? 78.873 58.465 132.358 1.00 21.65 230 HIS A CA 1
ATOM 1684 C C . HIS A 1 252 ? 78.112 59.668 131.783 1.00 27.70 230 HIS A C 1
ATOM 1685 O O . HIS A 1 252 ? 77.497 59.591 130.692 1.00 26.37 230 HIS A O 1
ATOM 1692 N N . GLN A 1 253 ? 78.145 60.768 132.546 1.00 29.99 231 GLN A N 1
ATOM 1693 C CA . GLN A 1 253 ? 77.467 62.009 132.177 1.00 33.16 231 GLN A CA 1
ATOM 1694 C C . GLN A 1 253 ? 78.004 62.580 130.854 1.00 32.72 231 GLN A C 1
ATOM 1695 O O . GLN A 1 253 ? 77.244 62.993 129.973 1.00 33.06 231 GLN A O 1
ATOM 1701 N N . ARG A 1 254 ? 79.322 62.597 130.715 1.00 28.05 232 ARG A N 1
ATOM 1702 C CA . ARG A 1 254 ? 79.929 63.131 129.503 1.00 36.19 232 ARG A CA 1
ATOM 1703 C C . ARG A 1 254 ? 79.585 62.265 128.293 1.00 30.64 232 ARG A C 1
ATOM 1704 O O . ARG A 1 254 ? 79.340 62.796 127.210 1.00 22.72 232 ARG A O 1
ATOM 1712 N N . LEU A 1 255 ? 79.481 60.953 128.509 1.00 29.07 233 LEU A N 1
ATOM 1713 C CA . LEU A 1 255 ? 79.174 60.040 127.412 1.00 27.81 233 LEU A CA 1
ATOM 1714 C C . LEU A 1 255 ? 77.710 60.220 126.954 1.00 28.89 233 LEU A C 1
ATOM 1715 O O . LEU A 1 255 ? 77.441 60.340 125.762 1.00 28.16 233 LEU A O 1
ATOM 1720 N N . ASP A 1 256 ? 76.777 60.302 127.900 1.00 33.42 234 ASP A N 1
ATOM 1721 C CA . ASP A 1 256 ? 75.391 60.663 127.562 1.00 30.76 234 ASP A CA 1
ATOM 1722 C C . ASP A 1 256 ? 75.248 61.980 126.820 1.00 30.83 234 ASP A C 1
ATOM 1723 O O . ASP A 1 256 ? 74.602 62.048 125.772 1.00 31.63 234 ASP A O 1
ATOM 1728 N N . THR A 1 257 ? 75.858 63.028 127.346 1.00 30.81 235 THR A N 1
ATOM 1729 C CA . THR A 1 257 ? 75.770 64.327 126.685 1.00 30.10 235 THR A CA 1
ATOM 1730 C C . THR A 1 257 ? 76.291 64.183 125.245 1.00 33.01 235 THR A C 1
ATOM 1731 O O . THR A 1 257 ? 75.715 64.725 124.297 1.00 35.70 235 THR A O 1
ATOM 1751 N N . ILE A 1 259 ? 76.467 61.493 123.211 1.00 26.08 237 ILE A N 1
ATOM 1752 C CA . ILE A 1 259 ? 75.539 60.779 122.364 1.00 35.50 237 ILE A CA 1
ATOM 1753 C C . ILE A 1 259 ? 74.335 61.697 122.126 1.00 40.68 237 ILE A C 1
ATOM 1754 O O . ILE A 1 259 ? 73.835 61.812 120.995 1.00 39.87 237 ILE A O 1
ATOM 1759 N N . ASN A 1 260 ? 73.895 62.350 123.198 1.00 35.13 238 ASN A N 1
ATOM 1760 C CA . ASN A 1 260 ? 72.782 63.301 123.146 1.00 40.78 238 ASN A CA 1
ATOM 1761 C C . ASN A 1 260 ? 72.886 64.286 121.965 1.00 39.33 238 ASN A C 1
ATOM 1762 O O . ASN A 1 260 ? 71.918 64.447 121.218 1.00 38.34 238 ASN A O 1
ATOM 1767 N N . GLU A 1 261 ? 74.049 64.908 121.761 1.00 31.52 239 GLU A N 1
ATOM 1768 C CA . GLU A 1 261 ? 74.184 65.882 120.672 1.00 43.52 239 GLU A CA 1
ATOM 1769 C C . GLU A 1 261 ? 74.172 65.219 119.306 1.00 44.36 239 GLU A C 1
ATOM 1770 O O . GLU A 1 261 ? 73.587 65.750 118.368 1.00 44.87 239 GLU A O 1
ATOM 1776 N N . LEU A 1 262 ? 74.861 64.088 119.179 1.00 40.44 240 LEU A N 1
ATOM 1777 C CA . LEU A 1 262 ? 74.879 63.396 117.900 1.00 46.15 240 LEU A CA 1
ATOM 1778 C C . LEU A 1 262 ? 73.445 63.006 117.611 1.00 51.36 240 LEU A C 1
ATOM 1779 O O . LEU A 1 262 ? 73.026 62.989 116.468 1.00 51.95 240 LEU A O 1
ATOM 1784 N N . SER A 1 263 ? 72.685 62.732 118.668 1.00 52.28 241 SER A N 1
ATOM 1785 C CA . SER A 1 263 ? 71.304 62.257 118.534 1.00 53.93 241 SER A CA 1
ATOM 1786 C C . SER A 1 263 ? 70.283 63.254 117.912 1.00 47.60 241 SER A C 1
ATOM 1787 O O . SER A 1 263 ? 69.367 62.834 117.217 1.00 50.24 241 SER A O 1
ATOM 1790 N N . ASN A 1 264 ? 70.438 64.554 118.152 1.00 46.36 242 ASN A N 1
ATOM 1791 C CA . ASN A 1 264 ? 69.543 65.552 117.542 1.00 60.59 242 ASN A CA 1
ATOM 1792 C C . ASN A 1 264 ? 69.740 65.615 116.015 1.00 62.32 242 ASN A C 1
ATOM 1793 O O . ASN A 1 264 ? 68.909 66.171 115.272 1.00 59.89 242 ASN A O 1
ATOM 1798 N N . GLN A 1 265 ? 70.852 65.037 115.563 1.00 53.77 243 GLN A N 1
ATOM 1799 C CA . GLN A 1 265 ? 71.282 65.185 114.186 1.00 57.54 243 GLN A CA 1
ATOM 1800 C C . GLN A 1 265 ? 70.968 63.957 113.347 1.00 57.43 243 GLN A C 1
ATOM 1801 O O . GLN A 1 265 ? 71.486 63.840 112.251 1.00 60.00 243 GLN A O 1
ATOM 1807 N N . VAL A 1 266 ? 70.146 63.032 113.847 1.00 51.97 244 VAL A N 1
ATOM 1808 C CA . VAL A 1 266 ? 69.756 61.884 113.019 1.00 45.81 244 VAL A CA 1
ATOM 1809 C C . VAL A 1 266 ? 68.916 62.345 111.822 1.00 47.93 244 VAL A C 1
ATOM 1810 O O . VAL A 1 266 ? 67.960 63.153 111.971 1.00 46.56 244 VAL A O 1
ATOM 1814 N N . ASP A 1 267 ? 69.270 61.805 110.652 1.00 42.86 245 ASP A N 1
ATOM 1815 C CA . ASP A 1 267 ? 68.534 61.987 109.389 1.00 48.37 245 ASP A CA 1
ATOM 1816 C C . ASP A 1 267 ? 67.216 61.139 109.326 1.00 50.55 245 ASP A C 1
ATOM 1817 O O . ASP A 1 267 ? 66.212 61.575 108.755 1.00 42.74 245 ASP A O 1
ATOM 1822 N N . ILE A 1 268 ? 67.212 59.948 109.939 1.00 46.24 246 ILE A N 1
ATOM 1823 C CA . ILE A 1 268 ? 65.982 59.163 110.054 1.00 42.04 246 ILE A CA 1
ATOM 1824 C C . ILE A 1 268 ? 65.504 59.071 111.491 1.00 39.17 246 ILE A C 1
ATOM 1825 O O . ILE A 1 268 ? 66.197 58.515 112.314 1.00 36.37 246 ILE A O 1
ATOM 1830 N N . PRO A 1 269 ? 64.305 59.620 111.783 1.00 49.34 247 PRO A N 1
ATOM 1831 C CA . PRO A 1 269 ? 63.702 59.653 113.135 1.00 44.83 247 PRO A CA 1
ATOM 1832 C C . PRO A 1 269 ? 63.322 58.264 113.619 1.00 46.74 247 PRO A C 1
ATOM 1833 O O . PRO A 1 269 ? 63.050 57.366 112.815 1.00 45.47 247 PRO A O 1
ATOM 1837 N N . LYS A 1 270 ? 63.291 58.071 114.934 1.00 43.52 248 LYS A N 1
ATOM 1838 C CA . LYS A 1 270 ? 62.880 56.767 115.413 1.00 42.17 248 LYS A CA 1
ATOM 1839 C C . LYS A 1 270 ? 61.371 56.605 115.248 1.00 43.71 248 LYS A C 1
ATOM 1840 O O . LYS A 1 270 ? 60.891 55.483 115.206 1.00 50.67 248 LYS A O 1
ATOM 1846 N N . GLY A 1 271 ? 60.632 57.717 115.148 1.00 51.87 249 GLY A N 1
ATOM 1847 C CA . GLY A 1 271 ? 59.168 57.699 115.134 1.00 52.22 249 GLY A CA 1
ATOM 1848 C C . GLY A 1 271 ? 58.474 57.252 116.431 1.00 51.17 249 GLY A C 1
ATOM 1849 O O . GLY A 1 271 ? 58.945 57.499 117.567 1.00 43.50 249 GLY A O 1
ATOM 1850 N N . ASP A 1 272 ? 57.344 56.576 116.253 1.00 51.51 250 ASP A N 1
ATOM 1851 C CA . ASP A 1 272 ? 56.455 56.223 117.366 1.00 53.72 250 ASP A CA 1
ATOM 1852 C C . ASP A 1 272 ? 56.593 54.766 117.835 1.00 49.28 250 ASP A C 1
ATOM 1853 O O . ASP A 1 272 ? 56.918 53.870 117.034 1.00 38.07 250 ASP A O 1
ATOM 1858 N N . SER A 1 273 ? 56.344 54.547 119.137 1.00 52.11 251 SER A N 1
ATOM 1859 C CA . SER A 1 273 ? 56.345 53.199 119.721 1.00 47.27 251 SER A CA 1
ATOM 1860 C C . SER A 1 273 ? 54.941 52.586 119.695 1.00 43.20 251 SER A C 1
ATOM 1861 O O . SER A 1 273 ? 54.018 53.078 120.342 1.00 40.39 251 SER A O 1
ATOM 1864 N N . VAL A 1 274 ? 54.813 51.512 118.926 1.00 42.55 252 VAL A N 1
ATOM 1865 C CA . VAL A 1 274 ? 53.597 50.717 118.836 1.00 44.10 252 VAL A CA 1
ATOM 1866 C C . VAL A 1 274 ? 53.198 50.300 120.258 1.00 37.48 252 VAL A C 1
ATOM 1867 O O . VAL A 1 274 ? 52.069 50.518 120.700 1.00 37.40 252 VAL A O 1
ATOM 1871 N N . LEU A 1 275 ? 54.159 49.772 120.994 1.00 35.92 253 LEU A N 1
ATOM 1872 C CA . LEU A 1 275 ? 53.914 49.350 122.354 1.00 33.81 253 LEU A CA 1
ATOM 1873 C C . LEU A 1 275 ? 53.394 50.473 123.267 1.00 36.89 253 LEU A C 1
ATOM 1874 O O . LEU A 1 275 ? 52.446 50.303 124.036 1.00 37.12 253 LEU A O 1
ATOM 1879 N N . ALA A 1 276 ? 54.062 51.605 123.220 1.00 34.07 254 ALA A N 1
ATOM 1880 C CA . ALA A 1 276 ? 53.665 52.731 124.028 1.00 34.43 254 ALA A CA 1
ATOM 1881 C C . ALA A 1 276 ? 52.232 53.101 123.654 1.00 39.75 254 ALA A C 1
ATOM 1882 O O . ALA A 1 276 ? 51.444 53.431 124.512 1.00 39.87 254 ALA A O 1
ATOM 1884 N N . GLU A 1 277 ? 51.890 53.041 122.367 1.00 37.08 255 GLU A N 1
ATOM 1885 C CA . GLU A 1 277 ? 50.561 53.472 121.944 1.00 45.76 255 GLU A CA 1
ATOM 1886 C C . GLU A 1 277 ? 49.507 52.426 122.237 1.00 53.41 255 GLU A C 1
ATOM 1887 O O . GLU A 1 277 ? 48.299 52.687 122.119 1.00 47.31 255 GLU A O 1
ATOM 1893 N N . SER A 1 278 ? 49.979 51.244 122.631 1.00 54.18 256 SER A N 1
ATOM 1894 C CA . SER A 1 278 ? 49.092 50.139 122.919 1.00 50.03 256 SER A CA 1
ATOM 1895 C C . SER A 1 278 ? 49.164 49.684 124.362 1.00 39.43 256 SER A C 1
ATOM 1896 O O . SER A 1 278 ? 48.609 48.645 124.710 1.00 42.55 256 SER A O 1
ATOM 1899 N N . GLN A 1 279 ? 49.857 50.445 125.198 1.00 36.27 257 GLN A N 1
ATOM 1900 C CA . GLN A 1 279 ? 50.020 50.064 126.613 1.00 39.97 257 GLN A CA 1
ATOM 1901 C C . GLN A 1 279 ? 48.719 49.559 127.257 1.00 40.94 257 GLN A C 1
ATOM 1902 O O . GLN A 1 279 ? 48.702 48.478 127.819 1.00 45.52 257 GLN A O 1
ATOM 1908 N N . GLU A 1 280 ? 47.633 50.314 127.179 1.00 37.23 258 GLU A N 1
ATOM 1909 C CA . GLU A 1 280 ? 46.464 49.927 127.977 1.00 47.95 258 GLU A CA 1
ATOM 1910 C C . GLU A 1 280 ? 45.867 48.624 127.453 1.00 50.54 258 GLU A C 1
ATOM 1911 O O . GLU A 1 280 ? 45.468 47.758 128.227 1.00 50.30 258 GLU A O 1
ATOM 1925 N N . ILE A 1 282 ? 47.488 46.154 125.757 1.00 36.96 260 ILE A N 1
ATOM 1926 C CA . ILE A 1 282 ? 48.428 45.121 126.255 1.00 29.74 260 ILE A CA 1
ATOM 1927 C C . ILE A 1 282 ? 48.310 44.759 127.791 1.00 28.82 260 ILE A C 1
ATOM 1928 O O . ILE A 1 282 ? 48.373 43.595 128.155 1.00 33.25 260 ILE A O 1
ATOM 1933 N N . ASP A 1 283 ? 48.148 45.727 128.683 1.00 29.70 261 ASP A N 1
ATOM 1934 C CA . ASP A 1 283 ? 47.820 45.421 130.098 1.00 33.46 261 ASP A CA 1
ATOM 1935 C C . ASP A 1 283 ? 46.531 44.562 130.260 1.00 38.64 261 ASP A C 1
ATOM 1936 O O . ASP A 1 283 ? 46.504 43.601 131.065 1.00 36.17 261 ASP A O 1
ATOM 1941 N N A ARG A 1 284 ? 45.499 44.900 129.476 0.53 35.94 262 ARG A N 1
ATOM 1942 N N B ARG A 1 284 ? 45.493 44.899 129.489 0.47 36.24 262 ARG A N 1
ATOM 1943 C CA A ARG A 1 284 ? 44.258 44.126 129.407 0.53 39.72 262 ARG A CA 1
ATOM 1944 C CA B ARG A 1 284 ? 44.274 44.095 129.436 0.47 39.83 262 ARG A CA 1
ATOM 1945 C C A ARG A 1 284 ? 44.469 42.678 128.946 0.53 43.44 262 ARG A C 1
ATOM 1946 C C B ARG A 1 284 ? 44.561 42.655 129.006 0.47 43.60 262 ARG A C 1
ATOM 1947 O O A ARG A 1 284 ? 43.960 41.749 129.579 0.53 44.65 262 ARG A O 1
ATOM 1948 O O B ARG A 1 284 ? 44.197 41.712 129.716 0.47 44.36 262 ARG A O 1
ATOM 1963 N N . LEU A 1 285 ? 45.210 42.484 127.851 1.00 38.41 263 LEU A N 1
ATOM 1964 C CA . LEU A 1 285 ? 45.365 41.154 127.263 1.00 33.85 263 LEU A CA 1
ATOM 1965 C C . LEU A 1 285 ? 46.164 40.232 128.147 1.00 33.93 263 LEU A C 1
ATOM 1966 O O . LEU A 1 285 ? 46.037 39.008 128.080 1.00 40.67 263 LEU A O 1
ATOM 1979 N N . ALA A 1 287 ? 46.052 40.440 131.547 1.00 44.66 265 ALA A N 1
ATOM 1980 C CA . ALA A 1 287 ? 45.528 40.467 132.921 1.00 46.37 265 ALA A CA 1
ATOM 1981 C C . ALA A 1 287 ? 45.072 39.083 133.418 1.00 41.83 265 ALA A C 1
ATOM 1982 O O . ALA A 1 287 ? 44.885 38.141 132.627 1.00 36.66 265 ALA A O 1
ATOM 1984 N N . GLY A 1 288 ? 44.922 38.956 134.735 1.00 38.53 266 GLY A N 1
ATOM 1985 C CA . GLY A 1 288 ? 44.426 37.713 135.311 1.00 35.28 266 GLY A CA 1
ATOM 1986 C C . GLY A 1 288 ? 45.474 36.608 135.306 1.00 44.15 266 GLY A C 1
ATOM 1987 O O . GLY A 1 288 ? 46.700 36.876 135.261 1.00 42.12 266 GLY A O 1
ATOM 1988 N N . SER A 1 289 ? 44.995 35.365 135.361 1.00 40.66 267 SER A N 1
ATOM 1989 C CA . SER A 1 289 ? 45.872 34.210 135.527 1.00 44.28 267 SER A CA 1
ATOM 1990 C C . SER A 1 289 ? 46.394 33.888 134.147 1.00 40.93 267 SER A C 1
ATOM 1991 O O . SER A 1 289 ? 45.953 34.527 133.187 1.00 35.98 267 SER A O 1
ATOM 1994 N N . LEU A 1 290 ? 47.292 32.897 134.039 1.00 42.16 268 LEU A N 1
ATOM 1995 C CA . LEU A 1 290 ? 47.881 32.509 132.740 1.00 38.10 268 LEU A CA 1
ATOM 1996 C C . LEU A 1 290 ? 46.822 31.885 131.875 1.00 37.81 268 LEU A C 1
ATOM 1997 O O . LEU A 1 290 ? 46.840 31.987 130.641 1.00 37.10 268 LEU A O 1
ATOM 2002 N N . THR A 1 291 ? 45.910 31.211 132.548 1.00 41.40 269 THR A N 1
ATOM 2003 C CA . THR A 1 291 ? 44.739 30.653 131.893 1.00 54.22 269 THR A CA 1
ATOM 2004 C C . THR A 1 291 ? 43.855 31.754 131.209 1.00 45.19 269 THR A C 1
ATOM 2005 O O . THR A 1 291 ? 43.422 31.619 130.057 1.00 43.32 269 THR A O 1
ATOM 2009 N N . ASP A 1 292 ? 43.622 32.869 131.887 1.00 46.69 270 ASP A N 1
ATOM 2010 C CA . ASP A 1 292 ? 42.804 33.908 131.266 1.00 51.30 270 ASP A CA 1
ATOM 2011 C C . ASP A 1 292 ? 43.497 34.337 129.974 1.00 46.67 270 ASP A C 1
ATOM 2012 O O . ASP A 1 292 ? 42.901 34.312 128.900 1.00 49.14 270 ASP A O 1
ATOM 2017 N N . ILE A 1 293 ? 44.779 34.677 130.112 1.00 40.73 271 ILE A N 1
ATOM 2018 C CA . ILE A 1 293 ? 45.610 35.227 129.047 1.00 39.60 271 ILE A CA 1
ATOM 2019 C C . ILE A 1 293 ? 45.640 34.332 127.828 1.00 44.01 271 ILE A C 1
ATOM 2020 O O . ILE A 1 293 ? 45.490 34.811 126.692 1.00 45.12 271 ILE A O 1
ATOM 2025 N N . VAL A 1 294 ? 45.870 33.035 128.055 1.00 45.59 272 VAL A N 1
ATOM 2026 C CA . VAL A 1 294 ? 45.933 32.070 126.948 1.00 44.90 272 VAL A CA 1
ATOM 2027 C C . VAL A 1 294 ? 44.577 31.957 126.247 1.00 46.58 272 VAL A C 1
ATOM 2028 O O . VAL A 1 294 ? 44.503 31.877 125.034 1.00 48.62 272 VAL A O 1
ATOM 2032 N N . THR A 1 295 ? 43.498 31.996 127.011 1.00 48.67 273 THR A N 1
ATOM 2033 C CA . THR A 1 295 ? 42.185 32.010 126.392 1.00 53.08 273 THR A CA 1
ATOM 2034 C C . THR A 1 295 ? 41.906 33.347 125.658 1.00 48.58 273 THR A C 1
ATOM 2035 O O . THR A 1 295 ? 41.494 33.359 124.480 1.00 47.31 273 THR A O 1
ATOM 2039 N N . ARG A 1 296 ? 42.163 34.459 126.347 1.00 40.00 274 ARG A N 1
ATOM 2040 C CA . ARG A 1 296 ? 42.073 35.778 125.726 1.00 41.99 274 ARG A CA 1
ATOM 2041 C C . ARG A 1 296 ? 42.836 35.861 124.400 1.00 49.64 274 ARG A C 1
ATOM 2042 O O . ARG A 1 296 ? 42.292 36.307 123.384 1.00 53.98 274 ARG A O 1
ATOM 2058 N N . SER A 1 298 ? 44.071 33.452 122.350 1.00 61.23 276 SER A N 1
ATOM 2059 C CA . SER A 1 298 ? 43.634 32.501 121.333 1.00 62.55 276 SER A CA 1
ATOM 2060 C C . SER A 1 298 ? 42.195 32.820 120.911 1.00 64.34 276 SER A C 1
ATOM 2061 O O . SER A 1 298 ? 41.699 32.310 119.899 1.00 60.05 276 SER A O 1
ATOM 2064 N N . THR A 1 299 ? 41.551 33.692 121.686 1.00 66.68 277 THR A N 1
ATOM 2065 C CA . THR A 1 299 ? 40.205 34.181 121.376 1.00 72.03 277 THR A CA 1
ATOM 2066 C C . THR A 1 299 ? 40.195 35.405 120.446 1.00 67.37 277 THR A C 1
ATOM 2067 O O . THR A 1 299 ? 39.255 35.610 119.699 1.00 73.52 277 THR A O 1
ATOM 2071 N N . LEU A 1 300 ? 41.236 36.224 120.493 1.00 58.45 278 LEU A N 1
ATOM 2072 C CA . LEU A 1 300 ? 41.168 37.515 119.826 1.00 59.51 278 LEU A CA 1
ATOM 2073 C C . LEU A 1 300 ? 41.377 37.432 118.300 1.00 62.14 278 LEU A C 1
ATOM 2074 O O . LEU A 1 300 ? 42.105 36.561 117.803 1.00 60.38 278 LEU A O 1
ATOM 2079 N N . SER A 1 301 ? 40.706 38.334 117.577 1.00 61.70 279 SER A N 1
ATOM 2080 C CA . SER A 1 301 ? 41.002 38.632 116.183 1.00 64.16 279 SER A CA 1
ATOM 2081 C C . SER A 1 301 ? 41.340 40.114 116.136 1.00 60.53 279 SER A C 1
ATOM 2082 O O . SER A 1 301 ? 40.938 40.868 117.021 1.00 62.04 279 SER A O 1
ATOM 2085 N N . THR A 1 302 ? 42.091 40.533 115.122 1.00 58.20 280 THR A N 1
ATOM 2086 C CA . THR A 1 302 ? 42.530 41.919 115.041 1.00 56.67 280 THR A CA 1
ATOM 2087 C C . THR A 1 302 ? 43.169 42.093 113.696 1.00 57.27 280 THR A C 1
ATOM 2088 O O . THR A 1 302 ? 43.702 41.134 113.114 1.00 61.41 280 THR A O 1
ATOM 2092 N N . ASP A 1 303 ? 43.124 43.322 113.199 1.00 61.76 281 ASP A N 1
ATOM 2093 C CA . ASP A 1 303 ? 43.653 43.618 111.877 1.00 60.52 281 ASP A CA 1
ATOM 2094 C C . ASP A 1 303 ? 45.062 44.185 112.020 1.00 56.40 281 ASP A C 1
ATOM 2095 O O . ASP A 1 303 ? 45.730 44.517 111.037 1.00 59.61 281 ASP A O 1
ATOM 2100 N N . GLU A 1 304 ? 45.514 44.266 113.262 1.00 57.06 282 GLU A N 1
ATOM 2101 C CA . GLU A 1 304 ? 46.864 44.712 113.570 1.00 62.61 282 GLU A CA 1
ATOM 2102 C C . GLU A 1 304 ? 47.839 43.571 113.303 1.00 56.48 282 GLU A C 1
ATOM 2103 O O . GLU A 1 304 ? 47.925 42.642 114.111 1.00 53.34 282 GLU A O 1
ATOM 2109 N N . ALA A 1 305 ? 48.564 43.634 112.181 1.00 50.52 283 ALA A N 1
ATOM 2110 C CA . ALA A 1 305 ? 49.522 42.586 111.828 1.00 50.01 283 ALA A CA 1
ATOM 2111 C C . ALA A 1 305 ? 50.465 42.276 113.001 1.00 47.90 283 ALA A C 1
ATOM 2112 O O . ALA A 1 305 ? 50.654 41.118 113.367 1.00 50.28 283 ALA A O 1
ATOM 2114 N N . TRP A 1 306 ? 51.034 43.314 113.608 1.00 43.46 284 TRP A N 1
ATOM 2115 C CA . TRP A 1 306 ? 52.044 43.115 114.634 1.00 41.08 284 TRP A CA 1
ATOM 2116 C C . TRP A 1 306 ? 51.444 42.286 115.744 1.00 42.93 284 TRP A C 1
ATOM 2117 O O . TRP A 1 306 ? 52.137 41.468 116.353 1.00 41.35 284 TRP A O 1
ATOM 2128 N N . LEU A 1 307 ? 50.152 42.508 116.007 1.00 36.23 285 LEU A N 1
ATOM 2129 C CA . LEU A 1 307 ? 49.534 41.941 117.201 1.00 36.88 285 LEU A CA 1
ATOM 2130 C C . LEU A 1 307 ? 49.050 40.543 116.929 1.00 47.99 285 LEU A C 1
ATOM 2131 O O . LEU A 1 307 ? 49.072 39.706 117.823 1.00 45.23 285 LEU A O 1
ATOM 2136 N N . SER A 1 308 ? 48.642 40.282 115.683 1.00 55.81 286 SER A N 1
ATOM 2137 C CA . SER A 1 308 ? 48.240 38.924 115.299 1.00 55.72 286 SER A CA 1
ATOM 2138 C C . SER A 1 308 ? 49.423 37.956 115.067 1.00 46.16 286 SER A C 1
ATOM 2139 O O . SER A 1 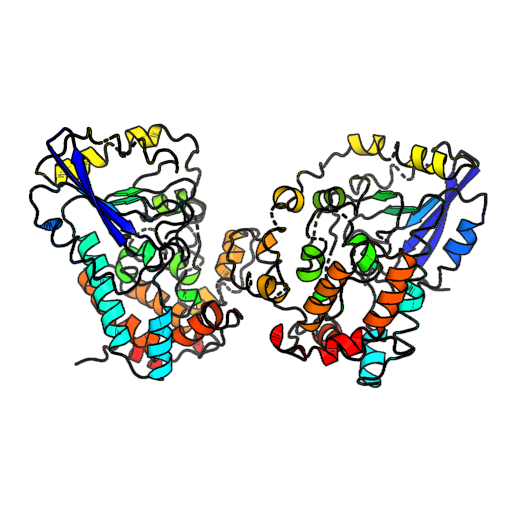308 ? 49.277 36.762 115.297 1.00 58.48 286 SER A O 1
ATOM 2142 N N A LYS A 1 309 ? 50.581 38.462 114.654 0.43 41.01 287 LYS A N 1
ATOM 2143 N N B LYS A 1 309 ? 50.583 38.448 114.648 0.57 40.43 287 LYS A N 1
ATOM 2144 C CA A LYS A 1 309 ? 51.782 37.622 114.660 0.43 43.56 287 LYS A CA 1
ATOM 2145 C CA B LYS A 1 309 ? 51.756 37.564 114.656 0.57 43.03 287 LYS A CA 1
ATOM 2146 C C A LYS A 1 309 ? 52.144 37.287 116.111 0.43 42.04 287 LYS A C 1
ATOM 2147 C C B LYS A 1 309 ? 52.204 37.292 116.106 0.57 42.14 287 LYS A C 1
ATOM 2148 O O A LYS A 1 309 ? 52.472 36.145 116.448 0.43 41.23 287 LYS A O 1
ATOM 2149 O O B LYS A 1 309 ? 52.630 36.183 116.443 0.57 40.52 287 LYS A O 1
ATOM 2160 N N . ALA A 1 310 ? 52.067 38.293 116.970 1.00 37.67 288 ALA A N 1
ATOM 2161 C CA . ALA A 1 310 ? 52.421 38.109 118.358 1.00 38.29 288 ALA A CA 1
ATOM 2162 C C . ALA A 1 310 ? 51.605 36.937 118.904 1.00 42.29 288 ALA A C 1
ATOM 2163 O O . ALA A 1 310 ? 52.157 35.978 119.445 1.00 44.19 288 ALA A O 1
ATOM 2165 N N . CYS A 1 311 ? 50.289 37.020 118.748 1.00 40.44 289 CYS A N 1
ATOM 2166 C CA . CYS A 1 311 ? 49.386 35.933 119.106 1.00 41.22 289 CYS A CA 1
ATOM 2167 C C . CYS A 1 311 ? 49.834 34.591 118.576 1.00 43.54 289 CYS A C 1
ATOM 2168 O O . CYS A 1 311 ? 50.032 33.651 119.358 1.00 48.53 289 CYS A O 1
ATOM 2171 N N . ALA A 1 312 ? 49.971 34.500 117.251 1.00 37.46 290 ALA A N 1
ATOM 2172 C CA . ALA A 1 312 ? 50.391 33.263 116.590 1.00 44.41 290 ALA A CA 1
ATOM 2173 C C . ALA A 1 312 ? 51.765 32.736 117.057 1.00 44.18 290 ALA A C 1
ATOM 2174 O O . ALA A 1 312 ? 52.010 31.518 117.068 1.00 45.85 290 ALA A O 1
ATOM 2176 N N . THR A 1 313 ? 52.680 33.638 117.396 1.00 40.00 291 THR A N 1
ATOM 2177 C CA . THR A 1 313 ? 54.002 33.204 117.857 1.00 40.32 291 THR A CA 1
ATOM 2178 C C . THR A 1 313 ? 53.882 32.624 119.251 1.00 41.76 291 THR A C 1
ATOM 2179 O O . THR A 1 313 ? 54.412 31.549 119.549 1.00 40.24 291 THR A O 1
ATOM 2191 N N . LEU A 1 315 ? 51.141 31.300 120.666 1.00 37.22 293 LEU A N 1
ATOM 2192 C CA . LEU A 1 315 ? 50.359 30.060 120.619 1.00 39.35 293 LEU A CA 1
ATOM 2193 C C . LEU A 1 315 ? 51.089 28.855 120.004 1.00 40.08 293 LEU A C 1
ATOM 2194 O O . LEU A 1 315 ? 50.718 27.703 120.280 1.00 37.42 293 LEU A O 1
ATOM 2199 N N . ALA A 1 316 ? 52.140 29.104 119.210 1.00 30.56 294 ALA A N 1
ATOM 2200 C CA . ALA A 1 316 ? 52.921 28.009 118.645 1.00 38.59 294 ALA A CA 1
ATOM 2201 C C . ALA A 1 316 ? 54.102 27.598 119.551 1.00 43.86 294 ALA A C 1
ATOM 2202 O O . ALA A 1 316 ? 54.711 26.529 119.361 1.00 44.65 294 ALA A O 1
ATOM 2204 N N . GLY A 1 317 ? 54.429 28.434 120.536 1.00 38.02 295 GLY A N 1
ATOM 2205 C CA . GLY A 1 317 ? 55.547 28.124 121.423 1.00 43.75 295 GLY A CA 1
ATOM 2206 C C . GLY A 1 317 ? 55.225 27.117 122.544 1.00 46.61 295 GLY A C 1
ATOM 2207 O O . GLY A 1 317 ? 54.080 26.622 122.652 1.00 34.91 295 GLY A O 1
ATOM 2208 N N . SER A 1 318 ? 56.230 26.806 123.380 1.00 42.49 296 SER A N 1
ATOM 2209 C CA . SER A 1 318 ? 56.093 25.759 124.418 1.00 46.04 296 SER A CA 1
ATOM 2210 C C . SER A 1 318 ? 55.154 26.152 125.590 1.00 45.22 296 SER A C 1
ATOM 2211 O O . SER A 1 318 ? 55.438 27.136 126.306 1.00 44.74 296 SER A O 1
ATOM 2214 N N . PRO A 1 319 ? 54.025 25.412 125.780 1.00 44.40 297 PRO A N 1
ATOM 2215 C CA . PRO A 1 319 ? 53.199 25.643 126.983 1.00 45.14 297 PRO A CA 1
ATOM 2216 C C . PRO A 1 319 ? 53.997 25.729 128.333 1.00 42.39 297 PRO A C 1
ATOM 2217 O O . PRO A 1 319 ? 53.654 26.560 129.189 1.00 36.87 297 PRO A O 1
ATOM 2221 N N . ILE A 1 320 ? 55.041 24.905 128.505 1.00 47.47 298 ILE A N 1
ATOM 2222 C CA . ILE A 1 320 ? 55.978 25.033 129.639 1.00 41.59 298 ILE A CA 1
ATOM 2223 C C . ILE A 1 320 ? 56.595 26.446 129.685 1.00 43.46 298 ILE A C 1
ATOM 2224 O O . ILE A 1 320 ? 56.665 27.059 130.749 1.00 39.85 298 ILE A O 1
ATOM 2229 N N . SER A 1 321 ? 57.025 26.961 128.522 1.00 44.91 299 SER A N 1
ATOM 2230 C CA . SER A 1 321 ? 57.557 28.342 128.405 1.00 44.71 299 SER A CA 1
ATOM 2231 C C . SER A 1 321 ? 56.577 29.416 128.887 1.00 34.63 299 SER A C 1
ATOM 2232 O O . SER A 1 321 ? 56.991 30.411 129.473 1.00 30.72 299 SER A O 1
ATOM 2235 N N . TRP A 1 322 ? 55.291 29.239 128.588 1.00 32.22 300 TRP A N 1
ATOM 2236 C CA . TRP A 1 322 ? 54.282 30.214 129.005 1.00 34.39 300 TRP A CA 1
ATOM 2237 C C . TRP A 1 322 ? 54.240 30.212 130.526 1.00 35.20 300 TRP A C 1
ATOM 2238 O O . TRP A 1 322 ? 54.133 31.268 131.133 1.00 37.32 300 TRP A O 1
ATOM 2249 N N . HIS A 1 323 ? 54.362 29.033 131.153 1.00 41.38 301 HIS A N 1
ATOM 2250 C CA . HIS A 1 323 ? 54.321 28.973 132.634 1.00 36.89 301 HIS A CA 1
ATOM 2251 C C . HIS A 1 323 ? 55.527 29.706 133.242 1.00 29.12 301 HIS A C 1
ATOM 2252 O O . HIS A 1 323 ? 55.377 30.490 134.162 1.00 27.79 301 HIS A O 1
ATOM 2259 N N . LEU A 1 324 ? 56.707 29.452 132.684 1.00 22.21 302 LEU A N 1
ATOM 2260 C CA . LEU A 1 324 ? 57.922 30.061 133.141 1.00 24.25 302 LEU A CA 1
ATOM 2261 C C . LEU A 1 324 ? 57.859 31.568 132.963 1.00 25.18 302 LEU A C 1
ATOM 2262 O O . LEU A 1 324 ? 58.093 32.321 133.916 1.00 31.69 302 LEU A O 1
ATOM 2267 N N . ALA A 1 325 ? 57.481 32.043 131.784 1.00 25.27 303 ALA A N 1
ATOM 2268 C CA . ALA A 1 325 ? 57.400 33.494 131.628 1.00 29.20 303 ALA A CA 1
ATOM 2269 C C . ALA A 1 325 ? 56.474 34.074 132.687 1.00 31.59 303 ALA A C 1
ATOM 2270 O O . ALA A 1 325 ? 56.747 35.164 133.251 1.00 28.88 303 ALA A O 1
ATOM 2272 N N . TYR A 1 326 ? 55.367 33.352 132.936 1.00 36.90 304 TYR A N 1
ATOM 2273 C CA . TYR A 1 326 ? 54.296 33.828 133.834 1.00 29.29 304 TYR A CA 1
ATOM 2274 C C . TYR A 1 326 ? 54.733 33.823 135.301 1.00 27.29 304 TYR A C 1
ATOM 2275 O O . TYR A 1 326 ? 54.427 34.759 136.055 1.00 22.55 304 TYR A O 1
ATOM 2284 N N . ILE A 1 327 ? 55.474 32.786 135.678 1.00 25.23 305 ILE A N 1
ATOM 2285 C CA . ILE A 1 327 ? 56.028 32.689 137.028 1.00 28.44 305 ILE A CA 1
ATOM 2286 C C . ILE A 1 327 ? 57.044 33.808 137.320 1.00 32.37 305 ILE A C 1
ATOM 2287 O O . ILE A 1 327 ? 57.086 34.368 138.445 1.00 35.72 305 ILE A O 1
ATOM 2292 N N . GLN A 1 328 ? 57.829 34.158 136.293 1.00 3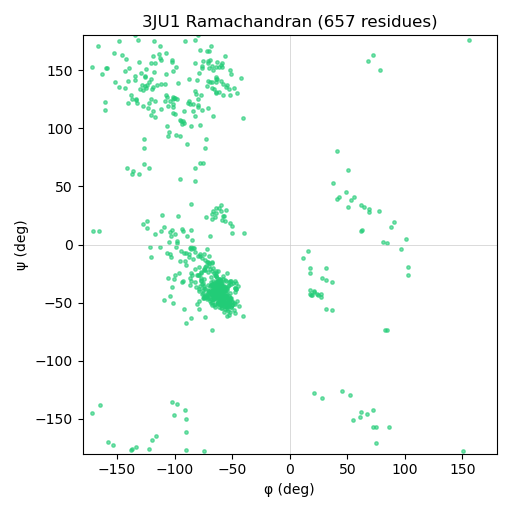0.67 306 GLN A N 1
ATOM 2293 C CA . GLN A 1 328 ? 58.768 35.275 136.396 1.00 32.53 306 GLN A CA 1
ATOM 2294 C C . GLN A 1 328 ? 58.146 36.563 136.870 1.00 25.94 306 GLN A C 1
ATOM 2295 O O . GLN A 1 328 ? 58.739 37.264 137.663 1.00 25.41 306 GLN A O 1
ATOM 2301 N N . THR A 1 329 ? 56.976 36.891 136.324 1.00 27.07 307 THR A N 1
ATOM 2302 C CA . THR A 1 329 ? 56.191 38.045 136.751 1.00 27.87 307 THR A CA 1
ATOM 2303 C C . THR A 1 329 ? 55.724 38.008 138.225 1.00 30.90 307 THR A C 1
ATOM 2304 O O . THR A 1 329 ? 55.564 39.068 138.828 1.00 30.55 307 THR A O 1
ATOM 2308 N N . GLN A 1 330 ? 55.476 36.812 138.788 1.00 34.95 308 GLN A N 1
ATOM 2309 C CA . GLN A 1 330 ? 55.162 36.660 140.222 1.00 32.30 308 GLN A CA 1
ATOM 2310 C C . GLN A 1 330 ? 56.372 36.924 141.107 1.00 41.49 308 GLN A C 1
ATOM 2311 O O . GLN A 1 330 ? 56.246 37.122 142.310 1.00 39.41 308 GLN A O 1
ATOM 2317 N N . LEU A 1 331 ? 57.559 36.923 140.512 1.00 43.88 309 LEU A N 1
ATOM 2318 C CA . LEU A 1 331 ? 58.744 37.223 141.291 1.00 43.48 309 LEU A CA 1
ATOM 2319 C C . LEU A 1 331 ? 58.756 38.685 141.762 1.00 37.95 309 LEU A C 1
ATOM 2320 O O . LEU A 1 331 ? 59.504 39.032 142.663 1.00 37.61 309 LEU A O 1
ATOM 2325 N N . GLY A 1 332 ? 57.927 39.539 141.171 1.00 33.95 310 GLY A N 1
ATOM 2326 C CA . GLY A 1 332 ? 57.997 40.939 141.536 1.00 41.61 310 GLY A CA 1
ATOM 2327 C C . GLY A 1 332 ? 59.419 41.512 141.365 1.00 48.09 310 GLY A C 1
ATOM 2328 O O . GLY A 1 332 ? 60.200 41.044 140.530 1.00 39.66 310 GLY A O 1
ATOM 2329 N N . THR A 1 333 ? 59.751 42.522 142.172 1.00 55.41 311 THR A N 1
ATOM 2330 C CA . THR A 1 333 ? 60.997 43.299 142.040 1.00 61.42 311 THR A CA 1
ATOM 2331 C C . THR A 1 333 ? 61.876 43.330 143.340 1.00 59.26 311 THR A C 1
ATOM 2332 O O . THR A 1 333 ? 62.815 44.124 143.468 1.00 63.93 311 THR A O 1
ATOM 2336 N N . LYS A 1 334 ? 61.582 42.452 144.293 1.00 54.57 312 LYS A N 1
ATOM 2337 C CA . LYS A 1 334 ? 62.319 42.456 145.556 1.00 58.92 312 LYS A CA 1
ATOM 2338 C C . LYS A 1 334 ? 63.765 41.916 145.403 1.00 59.27 312 LYS A C 1
ATOM 2339 O O . LYS A 1 334 ? 64.704 42.531 145.932 1.00 61.34 312 LYS A O 1
ATOM 2345 N N . LEU A 1 335 ? 63.922 40.800 144.666 1.00 50.60 313 LEU A N 1
ATOM 2346 C CA . LEU A 1 335 ? 65.212 40.137 144.372 1.00 41.49 313 LEU A CA 1
ATOM 2347 C C . LEU A 1 335 ? 66.285 41.035 143.745 1.00 32.20 313 LEU A C 1
ATOM 2348 O O . LEU A 1 335 ? 66.011 41.838 142.866 1.00 37.71 313 LEU A O 1
ATOM 2353 N N . SER A 1 336 ? 67.516 40.912 144.196 1.00 27.98 314 SER A N 1
ATOM 2354 C CA . SER A 1 336 ? 68.575 41.648 143.525 1.00 36.17 314 SER A CA 1
ATOM 2355 C C . SER A 1 336 ? 68.805 41.022 142.144 1.00 36.41 314 SER A C 1
ATOM 2356 O O . SER A 1 336 ? 68.360 39.878 141.859 1.00 28.90 314 SER A O 1
ATOM 2359 N N . LEU A 1 337 ? 69.545 41.753 141.317 1.00 32.88 315 LEU A N 1
ATOM 2360 C CA . LEU A 1 337 ? 69.996 41.222 140.048 1.00 30.97 315 LEU A CA 1
ATOM 2361 C C . LEU A 1 337 ? 70.686 39.847 140.227 1.00 31.10 315 LEU A C 1
ATOM 2362 O O . LEU A 1 337 ? 70.425 38.893 139.468 1.00 24.40 315 LEU A O 1
ATOM 2367 N N . ALA A 1 338 ? 71.571 39.741 141.222 1.00 27.25 316 ALA A N 1
ATOM 2368 C CA . ALA A 1 338 ? 72.315 38.503 141.417 1.00 27.97 316 ALA A CA 1
ATOM 2369 C C . ALA A 1 338 ? 71.356 37.363 141.809 1.00 33.16 316 ALA A C 1
ATOM 2370 O O . ALA A 1 338 ? 71.498 36.214 141.355 1.00 29.40 316 ALA A O 1
ATOM 2372 N N . GLN A 1 339 ? 70.342 37.687 142.597 1.00 29.07 317 GLN A N 1
ATOM 2373 C CA . GLN A 1 339 ? 69.317 36.719 142.907 1.00 30.74 317 GLN A CA 1
ATOM 2374 C C . GLN A 1 339 ? 68.538 36.270 141.666 1.00 28.37 317 GLN A C 1
ATOM 2375 O O . GLN A 1 339 ? 68.197 35.094 141.576 1.00 30.37 317 GLN A O 1
ATOM 2381 N N . CYS A 1 340 ? 68.274 37.158 140.694 1.00 23.36 318 CYS A N 1
ATOM 2382 C CA . CYS A 1 340 ? 67.546 36.702 139.479 1.00 22.81 318 CYS A CA 1
ATOM 2383 C C . CYS A 1 340 ? 68.361 35.706 138.659 1.00 25.60 318 CYS A C 1
ATOM 2384 O O . CYS A 1 340 ? 67.829 34.758 138.128 1.00 32.82 318 CYS A O 1
ATOM 2387 N N . PHE A 1 341 ? 69.669 35.917 138.605 1.00 23.41 319 PHE A N 1
ATOM 2388 C CA . PHE A 1 341 ? 70.557 35.072 137.832 1.00 26.93 319 PHE A CA 1
ATOM 2389 C C . PHE A 1 341 ? 70.640 33.712 138.528 1.00 29.82 319 PHE A C 1
ATOM 2390 O O . PHE A 1 341 ? 70.646 32.648 137.881 1.00 30.68 319 PHE A O 1
ATOM 2398 N N . LYS A 1 342 ? 70.695 33.730 139.855 1.00 27.38 320 LYS A N 1
ATOM 2399 C CA . LYS A 1 342 ? 70.792 32.469 140.559 1.00 35.12 320 LYS A CA 1
ATOM 2400 C C . LYS A 1 342 ? 69.523 31.689 140.272 1.00 32.56 320 LYS A C 1
ATOM 2401 O O . LYS A 1 342 ? 69.556 30.515 139.983 1.00 27.11 320 LYS A O 1
ATOM 2407 N N . TRP A 1 343 ? 68.386 32.362 140.331 1.00 28.94 321 TRP A N 1
ATOM 2408 C CA . TRP A 1 343 ? 67.148 31.670 140.024 1.00 25.52 321 TRP A CA 1
ATOM 2409 C C . TRP A 1 343 ? 67.130 31.137 138.561 1.00 38.67 321 TRP A C 1
ATOM 2410 O O . TRP A 1 343 ? 66.778 29.984 138.302 1.00 34.63 321 TRP A O 1
ATOM 2421 N N . GLU A 1 344 ? 67.534 31.971 137.606 1.00 27.89 322 GLU A N 1
ATOM 2422 C CA . GLU A 1 344 ? 67.653 31.535 136.216 1.00 28.30 322 GLU A CA 1
ATOM 2423 C C . GLU A 1 344 ? 68.632 30.374 135.980 1.00 28.95 322 GLU A C 1
ATOM 2424 O O . GLU A 1 344 ? 68.373 29.516 135.127 1.00 29.15 322 GLU A O 1
ATOM 2430 N N . LEU A 1 345 ? 69.748 30.313 136.698 1.00 23.49 323 LEU A N 1
ATOM 2431 C CA . LEU A 1 345 ? 70.659 29.221 136.382 1.00 29.28 323 LEU A CA 1
ATOM 2432 C C . LEU A 1 345 ? 69.939 27.876 136.624 1.00 35.39 323 LEU A C 1
ATOM 2433 O O . LEU A 1 345 ? 70.129 26.890 135.890 1.00 33.76 323 LEU A O 1
ATOM 2438 N N . THR A 1 346 ? 69.099 27.874 137.667 1.00 40.28 324 THR A N 1
ATOM 2439 C CA . THR A 1 346 ? 68.298 26.721 138.103 1.00 39.97 324 THR A CA 1
ATOM 2440 C C . THR A 1 346 ? 67.236 26.331 137.069 1.00 33.07 324 THR A C 1
ATOM 2441 O O . THR A 1 346 ? 67.150 25.163 136.676 1.00 33.58 324 THR A O 1
ATOM 2445 N N . VAL A 1 347 ? 66.431 27.313 136.646 1.00 30.13 325 VAL A N 1
ATOM 2446 C CA . VAL A 1 347 ? 65.368 27.084 135.668 1.00 34.90 325 VAL A CA 1
ATOM 2447 C C . VAL A 1 347 ? 65.896 26.717 134.243 1.00 37.85 325 VAL A C 1
ATOM 2448 O O . VAL A 1 347 ? 65.431 25.743 133.616 1.00 35.80 325 VAL A O 1
ATOM 2452 N N . SER A 1 348 ? 66.873 27.482 133.756 1.00 30.58 326 SER A N 1
ATOM 2453 C CA . SER A 1 348 ? 67.522 27.199 132.490 1.00 27.89 326 SER A CA 1
ATOM 2454 C C . SER A 1 348 ? 68.096 25.801 132.470 1.00 29.72 326 SER A C 1
ATOM 2455 O O . SER A 1 348 ? 67.886 25.025 131.529 1.00 32.04 326 SER A O 1
ATOM 2458 N N . VAL A 1 349 ? 68.858 25.488 133.505 1.00 30.57 327 VAL A N 1
ATOM 2459 C CA . VAL A 1 349 ? 69.508 24.182 133.551 1.00 42.77 327 VAL A CA 1
ATOM 2460 C C . VAL A 1 349 ? 68.423 23.082 133.499 1.00 45.91 327 VAL A C 1
ATOM 2461 O O . VAL A 1 349 ? 68.585 22.071 132.808 1.00 37.77 327 VAL A O 1
ATOM 2465 N N . ASN A 1 350 ? 67.300 23.323 134.198 1.00 43.96 328 ASN A N 1
ATOM 2466 C CA . ASN A 1 350 ? 66.181 22.377 134.297 1.00 40.20 328 ASN A CA 1
ATOM 2467 C C . ASN A 1 350 ? 65.240 22.310 133.098 1.00 36.97 328 ASN A C 1
ATOM 2468 O O . ASN A 1 350 ? 64.683 21.255 132.833 1.00 32.13 328 ASN A O 1
ATOM 2473 N N A VAL A 1 351 ? 65.065 23.454 132.433 0.28 34.36 329 VAL A N 1
ATOM 2474 N N B VAL A 1 351 ? 65.003 23.426 132.405 0.72 34.82 329 VAL A N 1
ATOM 2475 C CA A VAL A 1 351 ? 64.314 23.570 131.192 0.28 32.34 329 VAL A CA 1
ATOM 2476 C CA B VAL A 1 351 ? 64.204 23.348 131.188 0.72 32.73 329 VAL A CA 1
ATOM 2477 C C A VAL A 1 351 ? 64.958 22.730 130.091 0.28 32.07 329 VAL A C 1
ATOM 2478 C C B VAL A 1 351 ? 64.968 22.612 130.084 0.72 32.01 329 VAL A C 1
ATOM 2479 O O A VAL A 1 351 ? 64.270 22.056 129.330 0.28 31.91 329 VAL A O 1
ATOM 2480 O O B VAL A 1 351 ? 64.370 21.900 129.292 0.72 31.25 329 VAL A O 1
ATOM 2487 N N . CYS A 1 352 ? 66.283 22.770 130.014 1.00 31.88 330 CYS A N 1
ATOM 2488 C CA . CYS A 1 352 ? 67.000 22.059 128.969 1.00 35.02 330 CYS A CA 1
ATOM 2489 C C . CYS A 1 352 ? 66.838 20.556 129.136 1.00 48.21 330 CYS A C 1
ATOM 2490 O O . CYS A 1 352 ? 66.680 19.833 128.150 1.00 56.60 330 CYS A O 1
ATOM 2493 N N . ALA A 1 353 ? 66.868 20.095 130.384 1.00 43.23 331 ALA A N 1
ATOM 2494 C CA . ALA A 1 353 ? 66.738 18.676 130.689 1.00 42.35 331 ALA A CA 1
ATOM 2495 C C . ALA A 1 353 ? 65.298 18.152 130.560 1.00 52.93 331 ALA A C 1
ATOM 2496 O O . ALA A 1 353 ? 65.068 17.103 129.948 1.00 57.90 331 ALA A O 1
ATOM 2498 N N . LYS A 1 354 ? 64.336 18.900 131.119 1.00 48.53 332 LYS A N 1
ATOM 2499 C CA . LYS A 1 354 ? 62.936 18.450 131.256 1.00 47.24 332 LYS A CA 1
ATOM 2500 C C . LYS A 1 354 ? 61.836 19.322 130.577 1.00 51.85 332 LYS A C 1
ATOM 2501 O O . LYS A 1 354 ? 60.646 19.002 130.656 1.00 52.87 332 LYS A O 1
ATOM 2507 N N . GLY A 1 355 ? 62.210 20.436 129.956 1.00 47.39 333 GLY A N 1
ATOM 2508 C CA . GLY A 1 355 ? 61.234 21.311 129.337 1.00 46.90 333 GLY A CA 1
ATOM 2509 C C . GLY A 1 355 ? 61.000 20.905 127.889 1.00 53.25 333 GLY A C 1
ATOM 2510 O O . GLY A 1 355 ? 61.151 19.743 127.573 1.00 59.33 333 GLY A O 1
ATOM 2511 N N . ASP A 1 356 ? 60.655 21.866 127.019 1.00 53.32 334 ASP A N 1
ATOM 2512 C CA . ASP A 1 356 ? 60.423 21.650 125.582 1.00 47.25 334 ASP A CA 1
ATOM 2513 C C . ASP A 1 356 ? 61.567 22.101 124.688 1.00 47.21 334 ASP A C 1
ATOM 2514 O O . ASP A 1 356 ? 61.427 22.117 123.476 1.00 45.27 334 ASP A O 1
ATOM 2519 N N . PHE A 1 357 ? 62.676 22.481 125.315 1.00 47.02 335 PHE A N 1
ATOM 2520 C CA . PHE A 1 357 ? 63.810 23.114 124.659 1.00 42.79 335 PHE A CA 1
ATOM 2521 C C . PHE A 1 357 ? 64.417 22.222 123.579 1.00 40.97 335 PHE A C 1
ATOM 2522 O O . PHE A 1 357 ? 64.640 22.659 122.451 1.00 36.18 335 PHE A O 1
ATOM 2530 N N . CYS A 1 358 ? 64.675 20.964 123.920 1.00 43.93 336 CYS A N 1
ATOM 2531 C CA . CYS A 1 358 ? 65.267 20.049 122.950 1.00 43.91 336 CYS A CA 1
ATOM 2532 C C . CYS A 1 358 ? 64.373 19.869 121.698 1.00 51.22 336 CYS A C 1
ATOM 2533 O O . CYS A 1 358 ? 64.857 20.037 120.571 1.00 50.56 336 CYS A O 1
ATOM 2536 N N . GLU A 1 359 ? 63.080 19.560 121.884 1.00 57.39 337 GLU A N 1
ATOM 2537 C CA . GLU A 1 359 ? 62.128 19.559 120.746 1.00 62.63 337 GLU A CA 1
ATOM 2538 C C . GLU A 1 359 ? 62.111 20.920 120.040 1.00 61.15 337 GLU A C 1
ATOM 2539 O O . GLU A 1 359 ? 61.976 20.993 118.822 1.00 55.27 337 GLU A O 1
ATOM 2545 N N . GLY A 1 360 ? 62.248 21.994 120.822 1.00 62.68 338 GLY A N 1
ATOM 2546 C CA . GLY A 1 360 ? 62.237 23.349 120.293 1.00 58.95 338 GLY A CA 1
ATOM 2547 C C . GLY A 1 360 ? 63.392 23.552 119.337 1.00 53.74 338 GLY A C 1
ATOM 2548 O O . GLY A 1 360 ? 63.210 24.000 118.199 1.00 49.98 338 GLY A O 1
ATOM 2549 N N . VAL A 1 361 ? 6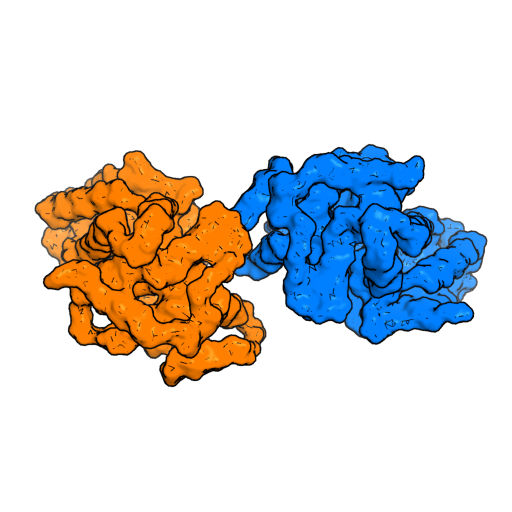4.578 23.182 119.809 1.00 50.06 339 VAL A N 1
ATOM 2550 C CA . VAL A 1 361 ? 65.797 23.347 119.043 1.00 48.98 339 VAL A CA 1
ATOM 2551 C C . VAL A 1 361 ? 65.931 22.248 117.988 1.00 53.60 339 VAL A C 1
ATOM 2552 O O . VAL A 1 361 ? 66.650 22.403 117.003 1.00 58.40 339 VAL A O 1
ATOM 2556 N N . ARG A 1 362 ? 65.213 21.152 118.147 1.00 48.84 340 ARG A N 1
ATOM 2557 C CA . ARG A 1 362 ? 65.238 20.222 117.057 1.00 51.78 340 ARG A CA 1
ATOM 2558 C C . ARG A 1 362 ? 64.424 20.828 115.901 1.00 56.87 340 ARG A C 1
ATOM 2559 O O . ARG A 1 362 ? 64.841 20.766 114.744 1.00 48.96 340 ARG A O 1
ATOM 2567 N N . ALA A 1 363 ? 63.273 21.430 116.217 1.00 59.33 341 ALA A N 1
ATOM 2568 C CA . ALA A 1 363 ? 62.303 21.859 115.188 1.00 55.65 341 ALA A CA 1
ATOM 2569 C C . ALA A 1 363 ? 62.681 23.108 114.407 1.00 58.26 341 ALA A C 1
ATOM 2570 O O . ALA A 1 363 ? 62.446 23.170 113.216 1.00 56.44 341 ALA A O 1
ATOM 2572 N N . LEU A 1 364 ? 63.207 24.120 115.095 1.00 55.67 342 LEU A N 1
ATOM 2573 C CA . LEU A 1 364 ? 63.622 25.354 114.446 1.00 59.78 342 LEU A CA 1
ATOM 2574 C C . LEU A 1 364 ? 65.066 25.302 113.912 1.00 56.32 342 LEU A C 1
ATOM 2575 O O . LEU A 1 364 ? 65.356 25.872 112.879 1.00 52.81 342 LEU A O 1
ATOM 2580 N N . LEU A 1 365 ? 65.967 24.617 114.610 1.00 58.07 343 LEU A N 1
ATOM 2581 C CA . LEU A 1 365 ? 67.400 24.745 114.323 1.00 60.41 343 LEU A CA 1
ATOM 2582 C C . LEU A 1 365 ? 68.085 23.534 113.660 1.00 61.75 343 LEU A C 1
ATOM 2583 O O . LEU A 1 365 ? 68.803 23.695 112.682 1.00 67.07 343 LEU A O 1
ATOM 2588 N N . ILE A 1 366 ? 67.872 22.328 114.171 1.00 62.27 344 ILE A N 1
ATOM 2589 C CA . ILE A 1 366 ? 68.582 21.161 113.631 1.00 66.39 344 ILE A CA 1
ATOM 2590 C C . ILE A 1 366 ? 67.874 20.536 112.405 1.00 66.46 344 ILE A C 1
ATOM 2591 O O . ILE A 1 366 ? 68.424 20.523 111.302 1.00 70.04 344 ILE A O 1
ATOM 2596 N N . ASP A 1 367 ? 66.657 20.026 112.612 1.00 63.25 345 ASP A N 1
ATOM 2597 C CA . ASP A 1 367 ? 65.806 19.476 111.543 1.00 65.50 345 ASP A CA 1
ATOM 2598 C C . ASP A 1 367 ? 65.118 20.554 110.697 1.00 68.92 345 ASP A C 1
ATOM 2599 O O . ASP A 1 367 ? 64.704 20.303 109.565 1.00 71.13 345 ASP A O 1
ATOM 2604 N N . LYS A 1 368 ? 64.961 21.738 111.277 1.00 69.28 346 LYS A N 1
ATOM 2605 C CA . LYS A 1 368 ? 64.489 22.923 110.564 1.00 69.67 346 LYS A CA 1
ATOM 2606 C C . LYS A 1 368 ? 63.068 22.863 109.951 1.00 71.26 346 LYS A C 1
ATOM 2607 O O . LYS A 1 368 ? 62.683 23.762 109.196 1.00 67.63 346 LYS A O 1
ATOM 2613 N N . ASP A 1 369 ? 62.283 21.840 110.322 1.00 74.64 347 ASP A N 1
ATOM 2614 C CA . ASP A 1 369 ? 60.885 21.683 109.851 1.00 80.79 347 ASP A CA 1
ATOM 2615 C C . ASP A 1 369 ? 59.861 22.559 110.602 1.00 74.35 347 ASP A C 1
ATOM 2616 O O . ASP A 1 369 ? 58.685 22.642 110.198 1.00 66.20 347 ASP A O 1
ATOM 2621 N N . LYS A 1 370 ? 60.316 23.177 111.695 1.00 70.27 348 LYS A N 1
ATOM 2622 C CA . LYS A 1 370 ? 59.524 24.127 112.440 1.00 64.41 348 LYS A CA 1
ATOM 2623 C C . LYS A 1 370 ? 58.147 23.543 112.721 1.00 75.38 348 LYS A C 1
ATOM 2624 O O . LYS A 1 370 ? 57.104 24.194 112.545 1.00 78.77 348 LYS A O 1
ATOM 2630 N N . GLN A 1 371 ? 58.162 22.282 113.147 1.00 79.97 349 GLN A N 1
ATOM 2631 C CA . GLN A 1 371 ? 56.958 21.572 113.565 1.00 81.05 349 GLN A CA 1
ATOM 2632 C C . GLN A 1 371 ? 57.148 20.972 114.983 1.00 74.42 349 GLN A C 1
ATOM 2633 O O . GLN A 1 371 ? 57.247 19.738 115.125 1.00 74.16 349 GLN A O 1
ATOM 2639 N N . PRO A 1 372 ? 57.223 21.844 116.038 1.00 68.46 350 PRO A N 1
ATOM 2640 C CA . PRO A 1 372 ? 57.457 21.280 117.375 1.00 61.67 350 PRO A CA 1
ATOM 2641 C C . PRO A 1 372 ? 56.242 20.468 117.813 1.00 64.13 350 PRO A C 1
ATOM 2642 O O . PRO A 1 372 ? 55.101 20.922 117.632 1.00 58.97 350 PRO A O 1
ATOM 2646 N N . LYS A 1 373 ? 56.476 19.278 118.358 1.00 71.18 351 LYS A N 1
ATOM 2647 C CA . LYS A 1 373 ? 55.415 18.523 119.020 1.00 74.31 351 LYS A CA 1
ATOM 2648 C C . LYS A 1 373 ? 55.706 18.627 120.515 1.00 66.41 351 LYS A C 1
ATOM 2649 O O . LYS A 1 373 ? 56.606 17.953 121.023 1.00 63.63 351 LYS A O 1
ATOM 2655 N N . TRP A 1 374 ? 54.979 19.501 121.214 1.00 60.06 352 TRP A N 1
ATOM 2656 C CA . TRP A 1 374 ? 55.381 19.861 122.579 1.00 53.14 352 TRP A CA 1
ATOM 2657 C C . TRP A 1 374 ? 55.029 18.744 123.527 1.00 58.46 352 TRP A C 1
ATOM 2658 O O . TRP A 1 374 ? 54.106 17.977 123.282 1.00 61.38 352 TRP A O 1
ATOM 2669 N N . GLN A 1 375 ? 55.771 18.663 124.617 1.00 56.77 353 GLN A N 1
ATOM 2670 C CA . GLN A 1 375 ? 55.631 17.563 125.539 1.00 56.63 353 GLN A CA 1
ATOM 2671 C C . GLN A 1 375 ? 54.212 17.567 126.108 1.00 56.17 353 GLN A C 1
ATOM 2672 O O . GLN A 1 375 ? 53.635 16.506 126.333 1.00 62.17 353 GLN A O 1
ATOM 2678 N N . PHE A 1 376 ? 53.646 18.756 126.311 1.00 54.66 354 PHE A N 1
ATOM 2679 C CA . PHE A 1 376 ? 52.236 18.907 126.749 1.00 59.26 354 PHE A CA 1
ATOM 2680 C C . PHE A 1 376 ? 51.523 19.810 125.745 1.00 65.29 354 PHE A C 1
ATOM 2681 O O . PHE A 1 376 ? 52.145 20.670 125.118 1.00 71.15 354 PHE A O 1
ATOM 2689 N N . ALA A 1 377 ? 50.221 19.608 125.600 1.00 71.00 355 ALA A N 1
ATOM 2690 C CA . ALA A 1 377 ? 49.453 20.161 124.491 1.00 76.74 355 ALA A CA 1
ATOM 2691 C C . ALA A 1 377 ? 49.075 21.617 124.686 1.00 72.64 355 ALA A C 1
ATOM 2692 O O . ALA A 1 377 ? 49.281 22.471 123.817 1.00 74.98 355 ALA A O 1
ATOM 2694 N N . ASP A 1 378 ? 48.493 21.891 125.835 1.00 61.92 356 ASP A N 1
ATOM 2695 C CA . ASP A 1 378 ? 47.943 23.206 126.070 1.00 60.22 356 ASP A CA 1
ATOM 2696 C C . ASP A 1 378 ? 48.377 23.697 127.458 1.00 56.53 356 ASP A C 1
ATOM 2697 O O . ASP A 1 378 ? 49.195 23.041 128.131 1.00 53.20 356 ASP A O 1
ATOM 2702 N N . VAL A 1 379 ? 47.867 24.849 127.888 1.00 51.57 357 VAL A N 1
ATOM 2703 C CA . VAL A 1 379 ? 48.310 25.387 129.173 1.00 50.99 357 VAL A CA 1
ATOM 2704 C C . VAL A 1 379 ? 47.945 24.447 130.314 1.00 50.27 357 VAL A C 1
ATOM 2705 O O . VAL A 1 379 ? 48.789 24.111 131.147 1.00 53.83 357 VAL A O 1
ATOM 2709 N N . GLN A 1 380 ? 46.689 24.017 130.355 1.00 43.88 358 GLN A N 1
ATOM 2710 C CA . GLN A 1 380 ? 46.250 23.214 131.486 1.00 51.92 358 GLN A CA 1
ATOM 2711 C C . GLN A 1 380 ? 47.058 21.911 131.598 1.00 55.54 358 GLN A C 1
ATOM 2712 O O . GLN A 1 380 ? 47.281 21.397 132.696 1.00 56.58 358 GLN A O 1
ATOM 2718 N N . SER A 1 381 ? 47.511 21.378 130.473 1.00 52.56 359 SER A N 1
ATOM 2719 C CA . SER A 1 381 ? 48.109 20.052 130.507 1.00 56.62 359 SER A CA 1
ATOM 2720 C C . SER A 1 381 ? 49.488 20.003 131.127 1.00 59.31 359 SER A C 1
ATOM 2721 O O . SER A 1 381 ? 50.009 18.917 131.407 1.00 62.80 359 SER A O 1
ATOM 2724 N N . VAL A 1 382 ? 50.108 21.160 131.318 1.00 53.00 360 VAL A N 1
ATOM 2725 C CA . VAL A 1 382 ? 51.431 21.115 131.890 1.00 55.41 360 VAL A CA 1
ATOM 2726 C C . VAL A 1 382 ? 51.189 20.848 133.371 1.00 57.39 360 VAL A C 1
ATOM 2727 O O . VAL A 1 382 ? 50.520 21.652 134.040 1.00 53.67 360 VAL A O 1
ATOM 2731 N N . PRO A 1 383 ? 51.660 19.681 133.869 1.00 58.88 361 PRO A N 1
ATOM 2732 C CA . PRO A 1 383 ? 51.373 19.295 135.268 1.00 56.46 361 PRO A CA 1
ATOM 2733 C C . PRO A 1 383 ? 52.164 20.193 136.208 1.00 59.26 361 PRO A C 1
ATOM 2734 O O . PRO A 1 383 ? 53.319 20.520 135.882 1.00 52.62 361 PRO A O 1
ATOM 2738 N N . ASN A 1 384 ? 51.555 20.602 137.325 1.00 56.76 362 ASN A N 1
ATOM 2739 C CA . ASN A 1 384 ? 52.187 21.555 138.240 1.00 54.67 362 ASN A CA 1
ATOM 2740 C C . ASN A 1 384 ? 53.459 20.996 138.894 1.00 58.01 362 ASN A C 1
ATOM 2741 O O . ASN A 1 384 ? 54.378 21.758 139.289 1.00 52.85 362 ASN A O 1
ATOM 2746 N N . SER A 1 385 ? 53.498 19.661 138.984 1.00 53.31 363 SER A N 1
ATOM 2747 C CA . SER A 1 385 ? 54.625 18.944 139.540 1.00 43.76 363 SER A CA 1
ATOM 2748 C C . SER A 1 385 ? 55.804 18.962 138.571 1.00 50.21 363 SER A C 1
ATOM 2749 O O . SER A 1 385 ? 56.930 18.764 138.995 1.00 57.32 363 SER A O 1
ATOM 2752 N N . VAL A 1 386 ? 55.548 19.176 137.278 1.00 48.61 364 VAL A N 1
ATOM 2753 C CA . VAL A 1 386 ? 56.633 19.421 136.301 1.00 49.49 364 VAL A CA 1
ATOM 2754 C C . VAL A 1 386 ? 57.270 20.806 136.456 1.00 47.43 364 VAL A C 1
ATOM 2755 O O . VAL A 1 386 ? 58.501 20.937 136.433 1.00 43.86 364 VAL A O 1
ATOM 2759 N N . ILE A 1 387 ? 56.412 21.823 136.604 1.00 41.12 365 ILE A N 1
ATOM 2760 C CA . ILE A 1 387 ? 56.841 23.204 136.773 1.00 48.17 365 ILE A CA 1
ATOM 2761 C C . ILE A 1 387 ? 57.679 23.285 138.052 1.00 52.04 365 ILE A C 1
ATOM 2762 O O . ILE A 1 387 ? 58.784 23.884 138.061 1.00 48.49 365 ILE A O 1
ATOM 2767 N N . GLU A 1 388 ? 57.170 22.626 139.101 1.00 45.92 366 GLU A N 1
ATOM 2768 C CA . GLU A 1 388 ? 57.776 22.666 140.419 1.00 39.05 366 GLU A CA 1
ATOM 2769 C C . GLU A 1 388 ? 59.111 21.994 140.383 1.00 38.57 366 GLU A C 1
ATOM 2770 O O . GLU A 1 388 ? 60.088 22.495 140.934 1.00 42.14 366 GLU A O 1
ATOM 2776 N N . ASP A 1 389 ? 59.188 20.864 139.715 1.00 34.16 367 ASP A N 1
ATOM 2777 C CA . ASP A 1 389 ? 60.488 20.298 139.584 1.00 44.47 367 ASP A CA 1
ATOM 2778 C C . ASP A 1 389 ? 61.422 21.300 138.874 1.00 51.45 367 ASP A C 1
ATOM 2779 O O . ASP A 1 389 ? 62.525 21.553 139.347 1.00 58.00 367 ASP A O 1
ATOM 2784 N N . ILE A 1 390 ? 60.993 21.879 137.755 1.00 46.75 368 ILE A N 1
ATOM 2785 C CA . ILE A 1 390 ? 61.846 22.844 137.028 1.00 38.18 368 ILE A CA 1
ATOM 2786 C C . ILE A 1 390 ? 62.342 24.005 137.942 1.00 41.80 368 ILE A C 1
ATOM 2787 O O . ILE A 1 390 ? 63.492 24.441 137.836 1.00 34.49 368 ILE A O 1
ATOM 2792 N N . LEU A 1 391 ? 61.503 24.451 138.881 1.00 40.61 369 LEU A N 1
ATOM 2793 C CA . LEU A 1 391 ? 61.867 25.554 139.773 1.00 41.78 369 LEU A CA 1
ATOM 2794 C C . LEU A 1 391 ? 62.842 25.171 140.900 1.00 40.86 369 LEU A C 1
ATOM 2795 O O . LEU A 1 391 ? 63.350 26.037 141.621 1.00 45.84 369 LEU A O 1
ATOM 2800 N N . THR A 1 392 ? 63.068 23.885 141.097 1.00 37.86 370 THR A N 1
ATOM 2801 C CA . THR A 1 392 ? 63.817 23.441 142.271 1.00 36.21 370 THR A CA 1
ATOM 2802 C C . THR A 1 392 ? 65.299 23.178 141.935 1.00 35.31 370 THR A C 1
ATOM 2803 O O . THR A 1 392 ? 65.596 22.461 140.996 1.00 36.13 370 THR A O 1
ATOM 2807 N N . SER A 1 393 ? 66.208 23.818 142.673 1.00 42.27 371 SER A N 1
ATOM 2808 C CA . SER A 1 393 ? 67.676 23.631 142.560 1.00 37.60 371 SER A CA 1
ATOM 2809 C C . SER A 1 393 ? 68.142 22.142 142.367 1.00 56.72 371 SER A C 1
ATOM 2810 O O . SER A 1 393 ? 68.062 21.333 143.291 1.00 56.99 371 SER A O 1
ATOM 2813 N N . PRO A 1 394 ? 68.623 21.769 141.163 1.00 55.26 372 PRO A N 1
ATOM 2814 C CA . PRO A 1 394 ? 69.193 20.419 141.135 1.00 64.31 372 PRO A CA 1
ATOM 2815 C C . PRO A 1 394 ? 70.490 20.391 141.959 1.00 70.96 372 PRO A C 1
ATOM 2816 O O . PRO A 1 394 ? 71.209 19.395 141.941 1.00 71.87 372 PRO A O 1
ATOM 2820 N N . TRP A 1 395 ? 70.780 21.498 142.644 1.00 75.39 373 TRP A N 1
ATOM 2821 C CA . TRP A 1 395 ? 71.794 21.549 143.697 1.00 80.31 373 TRP A CA 1
ATOM 2822 C C . TRP A 1 395 ? 71.302 22.452 144.842 1.00 77.49 373 TRP A C 1
ATOM 2823 O O . TRP A 1 395 ? 71.175 22.031 145.993 1.00 75.66 373 TRP A O 1
ATOM 2834 N N . GLN B 1 37 ? 14.710 40.350 124.305 1.00 64.51 15 GLN B N 1
ATOM 2835 C CA . GLN B 1 37 ? 16.008 40.571 124.953 1.00 66.12 15 GLN B CA 1
ATOM 2836 C C . GLN B 1 37 ? 17.204 40.589 123.976 1.00 54.18 15 GLN B C 1
ATOM 2837 O O . GLN B 1 37 ? 17.956 41.575 123.941 1.00 53.00 15 GLN B O 1
ATOM 2843 N N . ASN B 1 38 ? 17.402 39.515 123.205 1.00 38.34 16 ASN B N 1
ATOM 2844 C CA . ASN B 1 38 ? 18.531 39.472 122.251 1.00 37.27 16 ASN B CA 1
ATOM 2845 C C . ASN B 1 38 ? 18.354 40.275 120.938 1.00 34.85 16 ASN B C 1
ATOM 2846 O O . ASN B 1 38 ? 19.346 40.615 120.292 1.00 35.19 16 ASN B O 1
ATOM 2851 N N . VAL B 1 39 ? 17.098 40.506 120.549 1.00 33.23 17 VAL B N 1
ATOM 2852 C CA . VAL B 1 39 ? 16.711 41.472 119.509 1.00 40.26 17 VAL B CA 1
ATOM 2853 C C . VAL B 1 39 ? 15.520 42.308 120.043 1.00 41.73 17 VAL B C 1
ATOM 2854 O O . VAL B 1 39 ? 14.514 41.736 120.485 1.00 38.74 17 VAL B O 1
ATOM 2858 N N . VAL B 1 40 ? 15.649 43.641 120.033 1.00 38.10 18 VAL B N 1
ATOM 2859 C CA . VAL B 1 40 ? 14.597 44.531 120.532 1.00 36.81 18 VAL B CA 1
ATOM 2860 C C . VAL B 1 40 ? 13.879 45.273 119.398 1.00 33.75 18 VAL B C 1
ATOM 2861 O O . VAL B 1 40 ? 14.484 45.640 118.404 1.00 29.78 18 VAL B O 1
ATOM 2865 N N . PHE B 1 41 ? 12.590 45.533 119.571 1.00 26.57 19 PHE B N 1
ATOM 2866 C CA . PHE B 1 41 ? 11.831 46.147 118.502 1.00 25.98 19 PHE B CA 1
ATOM 2867 C C . PHE B 1 41 ? 11.112 47.402 118.936 1.00 23.69 19 PHE B C 1
ATOM 2868 O O . PHE B 1 41 ? 10.480 47.453 119.993 1.00 25.25 19 PHE B O 1
ATOM 2876 N N . GLN B 1 42 ? 11.177 48.427 118.106 1.00 25.32 20 GLN B N 1
ATOM 2877 C CA . GLN B 1 42 ? 10.618 49.701 118.534 1.00 25.95 20 GLN B CA 1
ATOM 2878 C C . GLN B 1 42 ? 10.024 50.411 117.372 1.00 20.18 20 GLN B C 1
ATOM 2879 O O . GLN B 1 42 ? 10.350 50.107 116.250 1.00 26.29 20 GLN B O 1
ATOM 2885 N N . THR B 1 43 ? 9.180 51.400 117.660 1.00 21.54 21 THR B N 1
ATOM 2886 C CA . THR B 1 43 ? 8.646 52.287 116.641 1.00 24.15 21 THR B CA 1
ATOM 2887 C C . THR B 1 43 ? 8.825 53.757 117.027 1.00 23.37 21 THR B C 1
ATOM 2888 O O . THR B 1 43 ? 8.790 54.116 118.191 1.00 27.85 21 THR B O 1
ATOM 2892 N N . LEU B 1 44 ? 9.014 54.590 116.023 1.00 22.91 22 LEU B N 1
ATOM 2893 C CA . LEU B 1 44 ? 9.238 56.004 116.181 1.00 27.19 22 LEU B CA 1
ATOM 2894 C C . LEU B 1 44 ? 8.231 56.703 115.293 1.00 27.20 22 LEU B C 1
ATOM 2895 O O . LEU B 1 44 ? 8.070 56.357 114.079 1.00 25.92 22 LEU B O 1
ATOM 2900 N N . ALA B 1 45 ? 7.574 57.703 115.873 1.00 25.47 23 ALA B N 1
ATOM 2901 C CA . ALA B 1 45 ? 6.715 58.601 115.100 1.00 33.37 23 ALA B CA 1
ATOM 2902 C C . ALA B 1 45 ? 7.562 59.682 114.388 1.00 36.15 23 ALA B C 1
ATOM 2903 O O . ALA B 1 45 ? 8.560 60.152 114.909 1.00 43.66 23 ALA B O 1
ATOM 2905 N N . THR B 1 46 ? 7.191 60.034 113.177 1.00 36.21 24 THR B N 1
ATOM 2906 C CA . THR B 1 46 ? 7.860 61.122 112.486 1.00 34.98 24 THR B CA 1
ATOM 2907 C C . THR B 1 46 ? 6.864 62.256 112.362 1.00 31.90 24 THR B C 1
ATOM 2908 O O . THR B 1 46 ? 5.658 62.019 112.431 1.00 32.67 24 THR B O 1
ATOM 2912 N N . ALA B 1 47 ? 7.377 63.471 112.171 1.00 26.26 25 ALA B N 1
ATOM 2913 C CA . ALA B 1 47 ? 6.561 64.665 111.954 1.00 28.43 25 ALA B CA 1
ATOM 2914 C C . ALA B 1 47 ? 5.522 64.462 110.853 1.00 31.70 25 ALA B C 1
ATOM 2915 O O . ALA B 1 47 ? 4.427 65.034 110.917 1.00 35.62 25 ALA B O 1
ATOM 2917 N N . SER B 1 48 ? 5.856 63.671 109.827 1.00 24.34 26 SER B N 1
ATOM 2918 C CA . SER B 1 48 ? 4.901 63.457 108.740 1.00 26.40 26 SER B CA 1
ATOM 2919 C C . SER B 1 48 ? 3.740 62.556 109.218 1.00 31.33 26 SER B C 1
ATOM 2920 O O . SER B 1 48 ? 2.728 62.428 108.534 1.00 29.81 26 SER B O 1
ATOM 2923 N N . GLY B 1 49 ? 3.918 61.891 110.360 1.00 29.10 27 GLY B N 1
ATOM 2924 C CA . GLY B 1 49 ? 2.924 60.958 110.890 1.00 27.88 27 GLY B CA 1
ATOM 2925 C C . GLY B 1 49 ? 3.272 59.488 110.662 1.00 31.45 27 GLY B C 1
ATOM 2926 O O . GLY B 1 49 ? 2.835 58.617 111.400 1.00 29.52 27 GLY B O 1
ATOM 2927 N N . LYS B 1 50 ? 4.053 59.199 109.622 1.00 30.89 28 LYS B N 1
ATOM 2928 C CA . LYS B 1 50 ? 4.481 57.834 109.358 1.00 28.37 28 LYS B CA 1
ATOM 2929 C C . LYS B 1 50 ? 5.352 57.415 110.547 1.00 30.95 28 LYS B C 1
ATOM 2930 O O . LYS B 1 50 ? 5.959 58.273 111.213 1.00 24.37 28 LYS B O 1
ATOM 2936 N N . LEU B 1 51 ? 5.377 56.105 110.813 1.00 23.17 29 LEU B N 1
ATOM 2937 C CA . LEU B 1 51 ? 6.233 55.516 111.829 1.00 24.15 29 LEU B CA 1
ATOM 2938 C C . LEU B 1 51 ? 7.431 54.867 111.152 1.00 25.47 29 LEU B C 1
ATOM 2939 O O . LEU B 1 51 ? 7.365 54.525 110.001 1.00 26.49 29 LEU B O 1
ATOM 2944 N N . VAL B 1 52 ? 8.517 54.699 111.899 1.00 30.41 30 VAL B N 1
ATOM 2945 C CA . VAL B 1 52 ? 9.668 53.960 111.452 1.00 26.36 30 VAL B CA 1
ATOM 2946 C C . VAL B 1 52 ? 9.837 52.807 112.430 1.00 30.08 30 VAL B C 1
ATOM 2947 O O . VAL B 1 52 ? 9.715 52.992 113.650 1.00 24.42 30 VAL B O 1
ATOM 2951 N N . GLY B 1 53 ? 10.058 51.610 111.893 1.00 26.07 31 GLY B N 1
ATOM 2952 C CA . GLY B 1 53 ? 10.372 50.459 112.714 1.00 22.33 31 GLY B CA 1
ATOM 2953 C C . GLY B 1 53 ? 11.870 50.416 112.944 1.00 23.08 31 GLY B C 1
ATOM 2954 O O . GLY B 1 53 ? 12.632 50.748 112.043 1.00 30.48 31 GLY B O 1
ATOM 2955 N N . VAL B 1 54 ? 12.300 50.024 114.147 1.00 22.75 32 VAL B N 1
ATOM 2956 C CA . VAL B 1 54 ? 13.734 49.835 114.424 1.00 20.96 32 VAL B CA 1
ATOM 2957 C C . VAL B 1 54 ? 13.960 48.436 115.025 1.00 29.05 32 VAL B C 1
ATOM 2958 O O . VAL B 1 54 ? 13.366 48.095 116.038 1.00 31.01 32 VAL B O 1
ATOM 2962 N N . VAL B 1 55 ? 14.754 47.610 114.344 1.00 24.61 33 VAL B N 1
ATOM 2963 C CA . VAL B 1 55 ? 15.142 46.277 114.822 1.00 20.67 33 VAL B CA 1
ATOM 2964 C C . VAL B 1 55 ? 16.524 46.416 115.365 1.00 22.85 33 VAL B C 1
ATOM 2965 O O . VAL B 1 55 ? 17.437 46.738 114.623 1.00 30.39 33 VAL B O 1
ATOM 2969 N N . THR B 1 56 ? 16.715 46.159 116.645 1.00 23.66 34 THR B N 1
ATOM 2970 C CA . THR B 1 56 ? 18.045 46.298 117.194 1.00 26.10 34 THR B CA 1
ATOM 2971 C C . THR B 1 56 ? 18.526 44.948 117.681 1.00 29.38 34 THR B C 1
ATOM 2972 O O . THR B 1 56 ? 18.002 44.433 118.690 1.00 27.92 34 THR B O 1
ATOM 2976 N N . LEU B 1 57 ? 19.516 44.384 116.967 1.00 30.04 35 LEU B N 1
ATOM 2977 C CA . LEU B 1 57 ? 20.245 43.208 117.453 1.00 30.33 35 LEU B CA 1
ATOM 2978 C C . LEU B 1 57 ? 21.023 43.542 118.727 1.00 34.87 35 LEU B C 1
ATOM 2979 O O . LEU B 1 57 ? 21.765 44.521 118.799 1.00 31.29 35 LEU B O 1
ATOM 2984 N N . ASN B 1 58 ? 20.854 42.685 119.727 1.00 30.21 36 ASN B N 1
ATOM 2985 C CA . ASN B 1 58 ? 21.243 43.023 121.069 1.00 41.42 36 ASN B CA 1
ATOM 2986 C C . ASN B 1 58 ? 21.967 41.885 121.824 1.00 48.43 36 ASN B C 1
ATOM 2987 O O . ASN B 1 58 ? 21.462 41.408 122.837 1.00 53.55 36 ASN B O 1
ATOM 2992 N N . VAL B 1 59 ? 23.115 41.420 121.335 1.00 39.22 37 VAL B N 1
ATOM 2993 C CA . VAL B 1 59 ? 23.926 40.506 122.145 1.00 36.25 37 VAL B CA 1
ATOM 2994 C C . VAL B 1 59 ? 25.353 40.989 122.152 1.00 39.11 37 VAL B C 1
ATOM 2995 O O . VAL B 1 59 ? 26.251 40.294 121.678 1.00 46.13 37 VAL B O 1
ATOM 2999 N N . GLU B 1 60 ? 25.551 42.193 122.667 1.00 39.37 38 GLU B N 1
ATOM 3000 C CA . GLU B 1 60 ? 26.827 42.896 122.608 1.00 46.33 38 GLU B CA 1
ATOM 3001 C C . GLU B 1 60 ? 28.073 42.096 123.010 1.00 53.11 38 GLU B C 1
ATOM 3002 O O . GLU B 1 60 ? 29.154 42.353 122.486 1.00 56.50 38 GLU B O 1
ATOM 3008 N N . LYS B 1 61 ? 27.946 41.141 123.928 1.00 57.94 39 LYS B N 1
ATOM 3009 C CA . LYS B 1 61 ? 29.124 40.367 124.335 1.00 64.40 39 LYS B CA 1
ATOM 3010 C C . LYS B 1 61 ? 29.565 39.345 123.276 1.00 60.71 39 LYS B C 1
ATOM 3011 O O . LYS B 1 61 ? 30.725 38.907 123.257 1.00 56.13 39 LYS B O 1
ATOM 3017 N N . ALA B 1 62 ? 28.636 38.982 122.392 1.00 53.21 40 ALA B N 1
ATOM 3018 C CA . ALA B 1 62 ? 28.931 38.076 121.289 1.00 49.48 40 ALA B CA 1
ATOM 3019 C C . ALA B 1 62 ? 29.040 38.854 119.967 1.00 51.50 40 ALA B C 1
ATOM 3020 O O . ALA B 1 62 ? 29.098 38.261 118.864 1.00 45.61 40 ALA B O 1
ATOM 3022 N N . LEU B 1 63 ? 29.075 40.183 120.095 1.00 48.43 41 LEU B N 1
ATOM 3023 C CA . LEU B 1 63 ? 29.088 41.089 118.941 1.00 45.06 41 LEU B CA 1
ATOM 3024 C C . LEU B 1 63 ? 27.800 41.025 118.091 1.00 46.47 41 LEU B C 1
ATOM 3025 O O . LEU B 1 63 ? 27.852 41.209 116.857 1.00 44.73 41 LEU B O 1
ATOM 3030 N N . ASN B 1 64 ? 26.660 40.757 118.760 1.00 37.80 42 ASN B N 1
ATOM 3031 C CA . ASN B 1 64 ? 25.335 40.723 118.125 1.00 31.14 42 ASN B CA 1
ATOM 3032 C C . ASN B 1 64 ? 25.147 39.559 117.186 1.00 31.91 42 ASN B C 1
ATOM 3033 O O . ASN B 1 64 ? 24.393 39.671 116.202 1.00 32.10 42 ASN B O 1
ATOM 3038 N N . ALA B 1 65 ? 25.872 38.461 117.460 1.00 30.97 43 ALA B N 1
ATOM 3039 C CA . ALA B 1 65 ? 25.788 37.208 116.694 1.00 32.83 43 ALA B CA 1
ATOM 3040 C C . ALA B 1 65 ? 24.331 36.737 116.602 1.00 44.36 43 ALA B C 1
ATOM 3041 O O . ALA B 1 65 ? 23.598 36.709 117.600 1.00 44.58 43 ALA B O 1
ATOM 3043 N N . LEU B 1 66 ? 23.934 36.349 115.399 1.00 40.20 44 LEU B N 1
ATOM 3044 C CA . LEU B 1 66 ? 22.551 36.073 115.035 1.00 35.16 44 LEU B CA 1
ATOM 3045 C C . LEU B 1 66 ? 22.176 34.629 115.360 1.00 41.73 44 LEU B C 1
ATOM 3046 O O . LEU B 1 66 ? 22.794 33.703 114.824 1.00 44.43 44 LEU B O 1
ATOM 3051 N N . ASP B 1 67 ? 21.170 34.402 116.207 1.00 35.94 45 ASP B N 1
ATOM 3052 C CA . ASP B 1 67 ? 20.732 33.005 116.460 1.00 27.70 45 ASP B CA 1
ATOM 3053 C C . ASP B 1 67 ? 19.342 32.706 115.927 1.00 26.55 45 ASP B C 1
ATOM 3054 O O . ASP B 1 67 ? 18.602 33.617 115.517 1.00 34.11 45 ASP B O 1
ATOM 3059 N N . LEU B 1 68 ? 18.981 31.431 115.956 1.00 25.73 46 LEU B N 1
ATOM 3060 C CA . LEU B 1 68 ? 17.698 31.024 115.398 1.00 36.12 46 LEU B CA 1
ATOM 3061 C C . LEU B 1 68 ? 16.520 31.779 116.052 1.00 34.33 46 LEU B C 1
ATOM 3062 O O . LEU B 1 68 ? 15.599 32.177 115.362 1.00 30.11 46 LEU B O 1
ATOM 3067 N N . ASP B 1 69 ? 16.553 32.009 117.359 1.00 28.12 47 ASP B N 1
ATOM 3068 C CA . ASP B 1 69 ? 15.438 32.720 117.977 1.00 32.54 47 ASP B CA 1
ATOM 3069 C C . ASP B 1 69 ? 15.367 34.161 117.496 1.00 31.28 47 ASP B C 1
ATOM 3070 O O . ASP B 1 69 ? 14.282 34.707 117.395 1.00 35.26 47 ASP B O 1
ATOM 3083 N N . VAL B 1 71 ? 16.438 35.286 114.391 1.00 31.33 49 VAL B N 1
ATOM 3084 C CA . VAL B 1 71 ? 15.834 35.095 113.083 1.00 37.49 49 VAL B CA 1
ATOM 3085 C C . VAL B 1 71 ? 14.289 34.995 113.111 1.00 35.45 49 VAL B C 1
ATOM 3086 O O . VAL B 1 71 ? 13.590 35.749 112.413 1.00 32.71 49 VAL B O 1
ATOM 3090 N N . ARG B 1 72 ? 13.762 34.064 113.907 1.00 32.20 50 ARG B N 1
ATOM 3091 C CA . ARG B 1 72 ? 12.322 33.980 114.121 1.00 37.44 50 ARG B CA 1
ATOM 3092 C C . ARG B 1 72 ? 11.729 35.323 114.527 1.00 25.78 50 ARG B C 1
ATOM 3093 O O . ARG B 1 72 ? 10.818 35.769 113.891 1.00 32.75 50 ARG B O 1
ATOM 3101 N N . ALA B 1 73 ? 12.252 35.970 115.562 1.00 20.26 51 ALA B N 1
ATOM 3102 C CA . ALA B 1 73 ? 11.576 37.187 116.077 1.00 24.82 51 ALA B CA 1
ATOM 3103 C C . ALA B 1 73 ? 11.578 38.282 115.034 1.00 27.83 51 ALA B C 1
ATOM 3104 O O . ALA B 1 73 ? 10.553 38.922 114.792 1.00 23.60 51 ALA B O 1
ATOM 3114 N N . THR B 1 75 ? 11.658 37.914 111.758 1.00 22.71 53 THR B N 1
ATOM 3115 C CA . THR B 1 75 ? 10.892 37.558 110.587 1.00 25.40 53 THR B CA 1
ATOM 3116 C C . THR B 1 75 ? 9.454 37.870 110.853 1.00 23.38 53 THR B C 1
ATOM 3117 O O . THR B 1 75 ? 8.757 38.472 110.007 1.00 21.94 53 THR B O 1
ATOM 3121 N N . VAL B 1 76 ? 9.021 37.466 112.040 1.00 25.23 54 VAL B N 1
ATOM 3122 C CA . VAL B 1 76 ? 7.645 37.687 112.479 1.00 25.12 54 VAL B CA 1
ATOM 3123 C C . VAL B 1 76 ? 7.306 39.182 112.551 1.00 20.69 54 VAL B C 1
ATOM 3124 O O . VAL B 1 76 ? 6.310 39.626 111.956 1.00 25.11 54 VAL B O 1
ATOM 3128 N N . GLN B 1 77 ? 8.173 39.954 113.201 1.00 18.18 55 GLN B N 1
ATOM 3129 C CA . GLN B 1 77 ? 8.008 41.425 113.314 1.00 18.18 55 GLN B CA 1
ATOM 3130 C C . GLN B 1 77 ? 8.173 42.167 111.972 1.00 21.59 55 GLN B C 1
ATOM 3131 O O . GLN B 1 77 ? 7.394 43.069 111.618 1.00 20.99 55 GLN B O 1
ATOM 3137 N N . LEU B 1 78 ? 9.172 41.776 111.196 1.00 19.13 56 LEU B N 1
ATOM 3138 C CA . LEU B 1 78 ? 9.340 42.393 109.891 1.00 19.99 56 LEU B CA 1
ATOM 3139 C C . LEU B 1 78 ? 8.125 42.080 108.989 1.00 29.18 56 LEU B C 1
ATOM 3140 O O . LEU B 1 78 ? 7.593 42.974 108.261 1.00 26.54 56 LEU B O 1
ATOM 3145 N N . ASN B 1 79 ? 7.649 40.842 109.062 1.00 25.21 57 ASN B N 1
ATOM 3146 C CA . ASN B 1 79 ? 6.439 40.524 108.317 1.00 27.63 57 ASN B CA 1
ATOM 3147 C C . ASN B 1 79 ? 5.276 41.417 108.704 1.00 24.96 57 ASN B C 1
ATOM 3148 O O . ASN B 1 79 ? 4.557 41.927 107.840 1.00 27.38 57 ASN B O 1
ATOM 3153 N N A LEU B 1 80 ? 5.092 41.622 110.002 0.66 18.35 58 LEU B N 1
ATOM 3154 N N B LEU B 1 80 ? 5.088 41.592 110.003 0.34 20.12 58 LEU B N 1
ATOM 3155 C CA A LEU B 1 80 ? 3.959 42.413 110.475 0.66 22.84 58 LEU B CA 1
ATOM 3156 C CA B LEU B 1 80 ? 4.017 42.434 110.497 0.34 22.66 58 LEU B CA 1
ATOM 3157 C C A LEU B 1 80 ? 4.127 43.905 110.097 0.66 25.01 58 LEU B C 1
ATOM 3158 C C B LEU B 1 80 ? 4.167 43.851 109.960 0.34 24.61 58 LEU B C 1
ATOM 3159 O O A LEU B 1 80 ? 3.155 44.592 109.776 0.66 25.17 58 LEU B O 1
ATOM 3160 O O B LEU B 1 80 ? 3.233 44.431 109.403 0.34 24.81 58 LEU B O 1
ATOM 3169 N N . TRP B 1 81 ? 5.364 44.398 110.121 1.00 25.04 59 TRP B N 1
ATOM 3170 C CA . TRP B 1 81 ? 5.615 45.784 109.756 1.00 23.22 59 TRP B CA 1
ATOM 3171 C C . TRP B 1 81 ? 5.396 45.968 108.250 1.00 28.98 59 TRP B C 1
ATOM 3172 O O . TRP B 1 81 ? 4.934 47.059 107.796 1.00 16.85 59 TRP B O 1
ATOM 3183 N N . LYS B 1 82 ? 5.708 44.917 107.470 1.00 23.11 60 LYS B N 1
ATOM 3184 C CA . LYS B 1 82 ? 5.545 45.019 106.020 1.00 26.23 60 LYS B CA 1
ATOM 3185 C C . LYS B 1 82 ? 4.075 45.279 105.616 1.00 21.79 60 LYS B C 1
ATOM 3186 O O . LYS B 1 82 ? 3.809 46.099 104.737 1.00 20.99 60 LYS B O 1
ATOM 3192 N N . LYS B 1 83 ? 3.148 44.626 106.308 1.00 22.72 61 LYS B N 1
ATOM 3193 C CA . LYS B 1 83 ? 1.700 44.769 106.066 1.00 31.95 61 LYS B CA 1
ATOM 3194 C C . LYS B 1 83 ? 1.092 45.976 106.792 1.00 29.47 61 LYS B C 1
ATOM 3195 O O . LYS B 1 83 ? -0.058 46.338 106.529 1.00 33.45 61 LYS B O 1
ATOM 3201 N N . ASP B 1 84 ? 1.831 46.574 107.726 1.00 26.50 62 ASP B N 1
ATOM 3202 C CA . ASP B 1 84 ? 1.264 47.644 108.541 1.00 23.21 62 ASP B CA 1
ATOM 3203 C C . ASP B 1 84 ? 1.313 48.978 107.802 1.00 27.23 62 ASP B C 1
ATOM 3204 O O . ASP B 1 84 ? 2.378 49.519 107.612 1.00 31.72 62 ASP B O 1
ATOM 3209 N N . PRO B 1 85 ? 0.157 49.525 107.396 1.00 31.41 63 PRO B N 1
ATOM 3210 C CA . PRO B 1 85 ? 0.198 50.761 106.589 1.00 30.36 63 PRO B CA 1
ATOM 3211 C C . PRO B 1 85 ? 0.868 51.928 107.342 1.00 31.62 63 PRO B C 1
ATOM 3212 O O . PRO B 1 85 ? 1.464 52.798 106.700 1.00 23.27 63 PRO B O 1
ATOM 3216 N N . LEU B 1 86 ? 0.767 51.950 108.672 1.00 23.17 64 LEU B N 1
ATOM 3217 C CA . LEU B 1 86 ? 1.449 52.985 109.430 1.00 21.15 64 LEU B CA 1
ATOM 3218 C C . LEU B 1 86 ? 2.975 53.051 109.239 1.00 24.43 64 LEU B C 1
ATOM 3219 O O . LEU B 1 86 ? 3.556 54.115 109.394 1.00 26.86 64 LEU B O 1
ATOM 3224 N N . ILE B 1 87 ? 3.632 51.932 108.958 1.00 20.60 65 ILE B N 1
ATOM 3225 C CA . ILE B 1 87 ? 5.125 51.881 108.950 1.00 19.85 65 ILE B CA 1
ATOM 3226 C C . ILE B 1 87 ? 5.651 52.256 107.588 1.00 22.82 65 ILE B C 1
ATOM 3227 O O . ILE B 1 87 ? 5.262 51.619 106.600 1.00 22.22 65 ILE B O 1
ATOM 3232 N N . ALA B 1 88 ? 6.490 53.287 107.498 1.00 22.03 66 ALA B N 1
ATOM 3233 C CA . ALA B 1 88 ? 7.008 53.710 106.183 1.00 17.01 66 ALA B CA 1
ATOM 3234 C C . ALA B 1 88 ? 8.380 53.116 105.861 1.00 20.90 66 ALA B C 1
ATOM 3235 O O . ALA B 1 88 ? 8.824 53.024 104.689 1.00 21.83 66 ALA B O 1
ATOM 3237 N N . CYS B 1 89 ? 9.092 52.766 106.910 1.00 19.11 67 CYS B N 1
ATOM 3238 C CA . CYS B 1 89 ? 10.499 52.445 106.745 1.00 22.49 67 CYS B CA 1
ATOM 3239 C C . CYS B 1 89 ? 10.881 51.588 107.961 1.00 21.67 67 CYS B C 1
ATOM 3240 O O . CYS B 1 89 ? 10.280 51.724 109.034 1.00 23.06 67 CYS B O 1
ATOM 3243 N N . VAL B 1 90 ? 11.871 50.718 107.763 1.00 21.19 68 VAL B N 1
ATOM 3244 C CA . VAL B 1 90 ? 12.482 49.896 108.813 1.00 24.17 68 VAL B CA 1
ATOM 3245 C C . VAL B 1 90 ? 14.006 50.109 108.896 1.00 24.00 68 VAL B C 1
ATOM 3246 O O . VAL B 1 90 ? 14.688 50.251 107.875 1.00 27.77 68 VAL B O 1
ATOM 3250 N N . VAL B 1 91 ? 14.523 50.216 110.114 1.00 25.50 69 VAL B N 1
ATOM 3251 C CA . VAL B 1 91 ? 15.960 50.349 110.340 1.00 19.84 69 VAL B CA 1
ATOM 3252 C C . VAL B 1 91 ? 16.472 49.062 111.032 1.00 28.50 69 VAL B C 1
ATOM 3253 O O . VAL B 1 91 ? 15.796 48.521 111.903 1.00 24.22 69 VAL B O 1
ATOM 3257 N N . LEU B 1 92 ? 17.632 48.559 110.606 1.00 25.23 70 LEU B N 1
ATOM 3258 C CA . LEU B 1 92 ? 18.307 47.498 111.294 1.00 24.32 70 LEU B CA 1
ATOM 3259 C C . LEU B 1 92 ? 19.567 48.112 111.865 1.00 27.69 70 LEU B C 1
ATOM 3260 O O . LEU B 1 92 ? 20.272 48.856 111.174 1.00 23.70 70 LEU B O 1
ATOM 3265 N N A ASP B 1 93 ? 19.887 47.718 113.092 0.60 23.04 71 ASP B N 1
ATOM 3266 N N B ASP B 1 93 ? 19.849 47.830 113.132 0.40 23.83 71 ASP B N 1
ATOM 3267 C CA A ASP B 1 93 ? 21.083 48.195 113.763 0.60 27.83 71 ASP B CA 1
ATOM 3268 C CA B ASP B 1 93 ? 21.148 48.165 113.715 0.40 27.36 71 ASP B CA 1
ATOM 3269 C C A ASP B 1 93 ? 21.469 47.179 114.845 0.60 29.48 71 ASP B C 1
ATOM 3270 C C B ASP B 1 93 ? 21.505 47.133 114.779 0.40 29.26 71 ASP B C 1
ATOM 3271 O O A ASP B 1 93 ? 20.665 46.322 115.204 0.60 30.10 71 ASP B O 1
ATOM 3272 O O B ASP B 1 93 ? 20.715 46.237 115.071 0.40 29.77 71 ASP B O 1
ATOM 3281 N N . GLY B 1 94 ? 22.693 47.249 115.357 1.00 27.10 72 GLY B N 1
ATOM 3282 C CA . GLY B 1 94 ? 23.108 46.296 116.366 1.00 28.90 72 GLY B CA 1
ATOM 3283 C C . GLY B 1 94 ? 23.599 47.108 117.549 1.00 36.42 72 GLY B C 1
ATOM 3284 O O . GLY B 1 94 ? 24.264 48.114 117.326 1.00 36.69 72 GLY B O 1
ATOM 3285 N N . SER B 1 95 ? 23.294 46.696 118.788 1.00 36.20 73 SER B N 1
ATOM 3286 C CA . SER B 1 95 ? 23.673 47.497 119.980 1.00 39.65 73 SER B CA 1
ATOM 3287 C C . SER B 1 95 ? 25.196 47.477 120.165 1.00 39.90 73 SER B C 1
ATOM 3288 O O . SER B 1 95 ? 25.868 46.559 119.655 1.00 34.02 73 SER B O 1
ATOM 3291 N N . GLY B 1 96 ? 25.724 48.475 120.889 1.00 50.97 74 GLY B N 1
ATOM 3292 C CA . GLY B 1 96 ? 27.163 48.714 121.018 1.00 55.71 74 GLY B CA 1
ATOM 3293 C C . GLY B 1 96 ? 27.867 49.188 119.739 1.00 61.92 74 GLY B C 1
ATOM 3294 O O . GLY B 1 96 ? 27.392 48.953 118.625 1.00 58.84 74 GLY B O 1
ATOM 3295 N N . GLU B 1 97 ? 29.020 49.835 119.892 1.00 65.03 75 GLU B N 1
ATOM 3296 C CA . GLU B 1 97 ? 29.781 50.326 118.734 1.00 64.16 75 GLU B CA 1
ATOM 3297 C C . GLU B 1 97 ? 30.629 49.268 117.952 1.00 53.83 75 GLU B C 1
ATOM 3298 O O . GLU B 1 97 ? 30.698 49.304 116.714 1.00 58.32 75 GLU B O 1
ATOM 3304 N N . LYS B 1 98 ? 31.249 48.323 118.649 1.00 42.87 76 LYS B N 1
ATOM 3305 C CA . LYS B 1 98 ? 32.073 47.330 117.969 1.00 42.23 76 LYS B CA 1
ATOM 3306 C C . LYS B 1 98 ? 31.387 46.695 116.736 1.00 37.28 76 LYS B C 1
ATOM 3307 O O . LYS B 1 98 ? 32.051 46.431 115.729 1.00 41.01 76 LYS B O 1
ATOM 3313 N N . ALA B 1 99 ? 30.078 46.452 116.807 1.00 27.99 77 ALA B N 1
ATOM 3314 C CA . ALA B 1 99 ? 29.407 45.671 115.759 1.00 31.55 77 ALA B CA 1
ATOM 3315 C C . ALA B 1 99 ? 27.951 45.935 115.494 1.00 33.41 77 ALA B C 1
ATOM 3316 O O . ALA B 1 99 ? 27.125 46.136 116.410 1.00 30.01 77 ALA B O 1
ATOM 3318 N N . PHE B 1 100 ? 27.665 45.920 114.192 1.00 33.23 78 PHE B N 1
ATOM 3319 C CA . PHE B 1 100 ? 26.343 45.639 113.673 1.00 27.48 78 PHE B CA 1
ATOM 3320 C C . PHE B 1 100 ? 26.060 44.167 113.994 1.00 27.64 78 PHE B C 1
ATOM 3321 O O . PHE B 1 100 ? 25.262 43.866 114.846 1.00 28.27 78 PHE B O 1
ATOM 3329 N N . CYS B 1 101 ? 26.695 43.246 113.285 1.00 30.36 79 CYS B N 1
ATOM 3330 C CA . CYS B 1 101 ? 26.481 41.827 113.516 1.00 25.78 79 CYS B CA 1
ATOM 3331 C C . CYS B 1 101 ? 27.657 41.068 112.919 1.00 28.82 79 CYS B C 1
ATOM 3332 O O . CYS B 1 101 ? 27.846 41.103 111.716 1.00 25.28 79 CYS B O 1
ATOM 3335 N N . ALA B 1 102 ? 28.439 40.389 113.760 1.00 30.66 80 ALA B N 1
ATOM 3336 C CA . ALA B 1 102 ? 29.679 39.725 113.335 1.00 31.93 80 ALA B CA 1
ATOM 3337 C C . ALA B 1 102 ? 29.556 38.289 112.771 1.00 31.47 80 ALA B C 1
ATOM 3338 O O . ALA B 1 102 ? 30.551 37.734 112.302 1.00 33.19 80 ALA B O 1
ATOM 3340 N N . GLY B 1 103 ? 28.354 37.707 112.782 1.00 30.34 81 GLY B N 1
ATOM 3341 C CA . GLY B 1 103 ? 28.136 36.375 112.210 1.00 32.98 81 GLY B CA 1
ATOM 3342 C C . GLY B 1 103 ? 26.934 35.654 112.809 1.00 35.69 81 GLY B C 1
ATOM 3343 O O . GLY B 1 103 ? 26.314 36.213 113.665 1.00 39.41 81 GLY B O 1
ATOM 3344 N N . GLY B 1 104 ? 26.568 34.462 112.326 1.00 45.49 82 GLY B N 1
ATOM 3345 C CA . GLY B 1 104 ? 25.547 33.632 112.966 1.00 43.14 82 GLY B CA 1
ATOM 3346 C C . GLY B 1 104 ? 26.121 32.983 114.224 1.00 50.57 82 GLY B C 1
ATOM 3347 O O . GLY B 1 104 ? 27.341 32.883 114.366 1.00 59.02 82 GLY B O 1
ATOM 3348 N N . ASP B 1 105 ? 25.288 32.563 115.169 1.00 46.83 83 ASP B N 1
ATOM 3349 C CA . ASP B 1 105 ? 25.848 31.819 116.280 1.00 46.14 83 ASP B CA 1
ATOM 3350 C C . ASP B 1 105 ? 25.741 30.370 115.912 1.00 45.22 83 ASP B C 1
ATOM 3351 O O . ASP B 1 105 ? 24.643 29.803 115.923 1.00 42.44 83 ASP B O 1
ATOM 3356 N N . VAL B 1 106 ? 26.886 29.784 115.569 1.00 43.86 84 VAL B N 1
ATOM 3357 C CA . VAL B 1 106 ? 26.904 28.448 115.012 1.00 45.99 84 VAL B CA 1
ATOM 3358 C C . VAL B 1 106 ? 27.222 27.398 116.069 1.00 56.68 84 VAL B C 1
ATOM 3359 O O . VAL B 1 106 ? 27.303 26.218 115.742 1.00 62.01 84 VAL B O 1
ATOM 3363 N N . ARG B 1 107 ? 27.375 27.814 117.324 1.00 54.11 85 ARG B N 1
ATOM 3364 C CA . ARG B 1 107 ? 27.758 26.883 118.367 1.00 61.86 85 ARG B CA 1
ATOM 3365 C C . ARG B 1 107 ? 26.838 25.671 118.394 1.00 55.18 85 ARG B C 1
ATOM 3366 O O . ARG B 1 107 ? 27.315 24.547 118.371 1.00 54.85 85 ARG B O 1
ATOM 3374 N N . ALA B 1 108 ? 25.528 25.880 118.408 1.00 45.59 86 ALA B N 1
ATOM 3375 C CA . ALA B 1 108 ? 24.622 24.738 118.550 1.00 46.82 86 ALA B CA 1
ATOM 3376 C C . ALA B 1 108 ? 24.402 23.941 117.250 1.00 53.74 86 ALA B C 1
ATOM 3377 O O . ALA B 1 108 ? 24.104 22.736 117.285 1.00 56.74 86 ALA B O 1
ATOM 3379 N N . LEU B 1 109 ? 24.567 24.612 116.112 1.00 55.64 87 LEU B N 1
ATOM 3380 C CA . LEU B 1 109 ? 24.695 23.928 114.812 1.00 50.46 87 LEU B CA 1
ATOM 3381 C C . LEU B 1 109 ? 25.894 22.968 114.827 1.00 44.78 87 LEU B C 1
ATOM 3382 O O . LEU B 1 109 ? 25.792 21.819 114.366 1.00 43.38 87 LEU B O 1
ATOM 3387 N N . TYR B 1 110 ? 27.008 23.417 115.404 1.00 36.61 88 TYR B N 1
ATOM 3388 C CA . TYR B 1 110 ? 28.206 22.584 115.460 1.00 37.32 88 TYR B CA 1
ATOM 3389 C C . TYR B 1 110 ? 27.890 21.259 116.142 1.00 36.88 88 TYR B C 1
ATOM 3390 O O . TYR B 1 110 ? 28.125 20.181 115.598 1.00 29.36 88 TYR B O 1
ATOM 3399 N N . HIS B 1 111 ? 27.356 21.355 117.349 1.00 41.60 89 HIS B N 1
ATOM 3400 C CA . HIS B 1 111 ? 27.079 20.175 118.137 1.00 42.54 89 HIS B CA 1
ATOM 3401 C C . HIS B 1 111 ? 26.024 19.256 117.507 1.00 43.73 89 HIS B C 1
ATOM 3402 O O . HIS B 1 111 ? 26.211 18.028 117.463 1.00 41.05 89 HIS B O 1
ATOM 3409 N N . ALA B 1 112 ? 24.945 19.825 116.972 1.00 38.86 90 ALA B N 1
ATOM 3410 C CA . ALA B 1 112 ? 24.004 18.952 116.279 1.00 43.97 90 ALA B CA 1
ATOM 3411 C C . ALA B 1 112 ? 24.714 18.229 115.135 1.00 46.18 90 ALA B C 1
ATOM 3412 O O . ALA B 1 112 ? 24.479 17.052 114.908 1.00 42.13 90 ALA B O 1
ATOM 3414 N N . SER B 1 113 ? 25.622 18.929 114.454 1.00 50.38 91 SER B N 1
ATOM 3415 C CA . SER B 1 113 ? 26.315 18.371 113.274 1.00 47.72 91 SER B CA 1
ATOM 3416 C C . SER B 1 113 ? 27.350 17.278 113.610 1.00 47.86 91 SER B C 1
ATOM 3417 O O . SER B 1 113 ? 27.398 16.224 112.965 1.00 38.15 91 SER B O 1
ATOM 3420 N N . VAL B 1 114 ? 28.181 17.549 114.608 1.00 52.48 92 VAL B N 1
ATOM 3421 C CA . VAL B 1 114 ? 29.060 16.541 115.191 1.00 49.29 92 VAL B CA 1
ATOM 3422 C C . VAL B 1 114 ? 28.269 15.295 115.537 1.00 53.77 92 VAL B C 1
ATOM 3423 O O . VAL B 1 114 ? 28.676 14.203 115.179 1.00 55.84 92 VAL B O 1
ATOM 3427 N N . ALA B 1 115 ? 27.139 15.486 116.239 1.00 64.62 93 ALA B N 1
ATOM 3428 C CA . ALA B 1 115 ? 26.219 14.406 116.676 1.00 70.50 93 ALA B CA 1
ATOM 3429 C C . ALA B 1 115 ? 25.852 13.433 115.550 1.00 69.97 93 ALA B C 1
ATOM 3430 O O . ALA B 1 115 ? 25.981 12.201 115.692 1.00 70.97 93 ALA B O 1
ATOM 3432 N N . ALA B 1 116 ? 25.428 14.025 114.432 1.00 67.28 94 ALA B N 1
ATOM 3433 C CA . ALA B 1 116 ? 24.922 13.340 113.236 1.00 65.91 94 ALA B CA 1
ATOM 3434 C C . ALA B 1 116 ? 25.957 12.588 112.401 1.00 56.86 94 ALA B C 1
ATOM 3435 O O . ALA B 1 116 ? 25.594 11.710 111.639 1.00 57.95 94 ALA B O 1
ATOM 3437 N N . LYS B 1 117 ? 27.219 12.984 112.510 1.00 55.76 95 LYS B N 1
ATOM 3438 C CA . LYS B 1 117 ? 28.329 12.333 111.813 1.00 61.17 95 LYS B CA 1
ATOM 3439 C C . LYS B 1 117 ? 28.022 11.930 110.371 1.00 58.34 95 LYS B C 1
ATOM 3440 O O . LYS B 1 117 ? 27.713 10.758 110.091 1.00 60.81 95 LYS B O 1
ATOM 3446 N N . GLY B 1 118 ? 28.107 12.894 109.458 1.00 49.59 96 GLY B N 1
ATOM 3447 C CA . GLY B 1 118 ? 28.010 12.599 108.040 1.00 42.47 96 GLY B CA 1
ATOM 3448 C C . GLY B 1 118 ? 26.592 12.512 107.536 1.00 45.05 96 GLY B C 1
ATOM 3449 O O . GLY B 1 118 ? 26.356 12.270 106.337 1.00 47.30 96 GLY B O 1
ATOM 3450 N N . GLN B 1 119 ? 25.647 12.740 108.448 1.00 39.64 97 GLN B N 1
ATOM 3451 C CA . GLN B 1 119 ? 24.225 12.701 108.133 1.00 39.08 97 GLN B CA 1
ATOM 3452 C C . GLN B 1 119 ? 23.622 14.097 108.152 1.00 36.82 97 GLN B C 1
ATOM 3453 O O . GLN B 1 119 ? 23.920 14.882 109.048 1.00 34.57 97 GLN B O 1
ATOM 3459 N N . VAL B 1 120 ? 22.756 14.434 107.199 1.00 34.92 98 VAL B N 1
ATOM 3460 C CA . VAL B 1 120 ? 22.223 15.794 107.231 1.00 36.50 98 VAL B CA 1
ATOM 3461 C C . VAL B 1 120 ? 21.299 15.895 108.431 1.00 41.56 98 VAL B C 1
ATOM 3462 O O . VAL B 1 120 ? 20.746 14.874 108.874 1.00 37.31 98 VAL B O 1
ATOM 3466 N N . THR B 1 121 ? 21.167 17.108 108.976 1.00 39.53 99 THR B N 1
ATOM 3467 C CA . THR B 1 121 ? 20.325 17.316 110.156 1.00 41.44 99 THR B CA 1
ATOM 3468 C C . THR B 1 121 ? 19.177 18.300 109.974 1.00 38.22 99 THR B C 1
ATOM 3469 O O . THR B 1 121 ? 19.323 19.328 109.308 1.00 36.81 99 THR B O 1
ATOM 3473 N N . GLU B 1 122 ? 18.048 17.970 110.599 1.00 43.07 100 GLU B N 1
ATOM 3474 C CA . GLU B 1 122 ? 16.931 18.900 110.714 1.00 42.57 100 GLU B CA 1
ATOM 3475 C C . GLU B 1 122 ? 17.428 20.150 111.383 1.00 39.17 100 GLU B C 1
ATOM 3476 O O . GLU B 1 122 ? 17.004 21.232 111.003 1.00 42.68 100 GLU B O 1
ATOM 3482 N N . VAL B 1 123 ? 18.309 20.030 112.382 1.00 37.19 101 VAL B N 1
ATOM 3483 C CA . VAL B 1 123 ? 18.879 21.258 112.957 1.00 41.54 101 VAL B CA 1
ATOM 3484 C C . VAL B 1 123 ? 19.464 22.185 111.856 1.00 37.82 101 VAL B C 1
ATOM 3485 O O . VAL B 1 123 ? 19.171 23.384 111.844 1.00 30.82 101 VAL B O 1
ATOM 3489 N N . ALA B 1 124 ? 20.252 21.610 110.938 1.00 30.35 102 ALA B N 1
ATOM 3490 C CA . ALA B 1 124 ? 20.909 22.366 109.882 1.00 32.81 102 ALA B CA 1
ATOM 3491 C C . ALA B 1 124 ? 19.869 22.901 108.900 1.00 31.29 102 ALA B C 1
ATOM 3492 O O . ALA B 1 124 ? 19.916 24.062 108.486 1.00 31.72 102 ALA B O 1
ATOM 3494 N N . LYS B 1 125 ? 18.903 22.067 108.552 1.00 24.28 103 LYS B N 1
ATOM 3495 C CA . LYS B 1 125 ? 17.909 22.494 107.600 1.00 29.50 103 LYS B CA 1
ATOM 3496 C C . LYS B 1 125 ? 17.096 23.716 108.109 1.00 39.24 103 LYS B C 1
ATOM 3497 O O . LYS B 1 125 ? 16.806 24.688 107.365 1.00 34.24 103 LYS B O 1
ATOM 3503 N N . VAL B 1 126 ? 16.745 23.669 109.392 1.00 41.72 104 VAL B N 1
ATOM 3504 C CA . VAL B 1 126 ? 15.927 24.717 110.002 1.00 41.17 104 VAL B CA 1
ATOM 3505 C C . VAL B 1 126 ? 16.717 26.018 110.060 1.00 34.44 104 VAL B C 1
ATOM 3506 O O . VAL B 1 126 ? 16.236 27.060 109.640 1.00 29.01 104 VAL B O 1
ATOM 3510 N N . PHE B 1 127 ? 17.939 25.934 110.572 1.00 27.06 105 PHE B N 1
ATOM 3511 C CA . PHE B 1 127 ? 18.800 27.096 110.774 1.00 30.07 105 PHE B CA 1
ATOM 3512 C C . PHE B 1 127 ? 18.945 27.908 109.439 1.00 38.61 105 PHE B C 1
ATOM 3513 O O . PHE B 1 127 ? 18.596 29.090 109.353 1.00 32.37 105 PHE B O 1
ATOM 3521 N N . PHE B 1 128 ? 19.411 27.216 108.402 1.00 35.84 106 PHE B N 1
ATOM 3522 C CA . PHE B 1 128 ? 19.633 27.783 107.091 1.00 34.74 106 PHE B CA 1
ATOM 3523 C C . PHE B 1 128 ? 18.337 28.222 106.415 1.00 26.60 106 PHE B C 1
ATOM 3524 O O . PHE B 1 128 ? 18.289 29.347 105.918 1.00 29.59 106 PHE B O 1
ATOM 3532 N N . GLU B 1 129 ? 17.282 27.401 106.414 1.00 21.98 107 GLU B N 1
ATOM 3533 C CA . GLU B 1 129 ? 16.069 27.796 105.676 1.00 23.64 107 GLU B CA 1
ATOM 3534 C C . GLU B 1 129 ? 15.451 29.060 106.245 1.00 26.37 107 GLU B C 1
ATOM 3535 O O . GLU B 1 129 ? 14.972 29.952 105.525 1.00 25.15 107 GLU B O 1
ATOM 3541 N N . GLU B 1 130 ? 15.518 29.168 107.549 1.00 28.34 108 GLU B N 1
ATOM 3542 C CA . GLU B 1 130 ? 14.944 30.339 108.203 1.00 33.34 108 GLU B CA 1
ATOM 3543 C C . GLU B 1 130 ? 15.830 31.595 108.117 1.00 30.53 108 GLU B C 1
ATOM 3544 O O . GLU B 1 130 ? 15.309 32.692 107.881 1.00 31.59 108 GLU B O 1
ATOM 3550 N N . GLU B 1 131 ? 17.141 31.460 108.267 1.00 20.20 109 GLU B N 1
ATOM 3551 C CA . GLU B 1 131 ? 17.954 32.622 107.971 1.00 24.44 109 GLU B CA 1
ATOM 3552 C C . GLU B 1 131 ? 17.703 33.061 106.508 1.00 22.42 109 GLU B C 1
ATOM 3553 O O . GLU B 1 131 ? 17.530 34.235 106.212 1.00 25.38 109 GLU B O 1
ATOM 3559 N N . TYR B 1 132 ? 17.666 32.129 105.577 1.00 25.35 110 TYR B N 1
ATOM 3560 C CA . TYR B 1 132 ? 17.623 32.564 104.171 1.00 24.82 110 TYR B CA 1
ATOM 3561 C C . TYR B 1 132 ? 16.293 33.256 103.847 1.00 29.99 110 TYR B C 1
ATOM 3562 O O . TYR B 1 132 ? 16.253 34.188 103.043 1.00 30.47 110 TYR B O 1
ATOM 3571 N N . ARG B 1 133 ? 15.214 32.770 104.467 1.00 38.96 111 ARG B N 1
ATOM 3572 C CA . ARG B 1 133 ? 13.881 33.387 104.373 1.00 36.77 111 ARG B CA 1
ATOM 3573 C C . ARG B 1 133 ? 13.903 34.834 104.909 1.00 26.29 111 ARG B C 1
ATOM 3574 O O . ARG B 1 133 ? 13.289 35.717 104.330 1.00 27.53 111 ARG B O 1
ATOM 3582 N N . LEU B 1 134 ? 14.567 35.036 106.042 1.00 19.92 112 LEU B N 1
ATOM 3583 C CA . LEU B 1 134 ? 14.824 36.380 106.570 1.00 32.03 112 LEU B CA 1
ATOM 3584 C C . LEU B 1 134 ? 15.646 37.279 105.575 1.00 28.59 112 LEU B C 1
ATOM 3585 O O . LEU B 1 134 ? 15.267 38.433 105.301 1.00 24.80 112 LEU B O 1
ATOM 3590 N N . ASP B 1 135 ? 16.741 36.732 105.029 1.00 25.85 113 ASP B N 1
ATOM 3591 C CA . ASP B 1 135 ? 17.572 37.478 104.083 1.00 23.66 113 ASP B CA 1
ATOM 3592 C C . ASP B 1 135 ? 16.687 37.858 102.917 1.00 20.59 113 ASP B C 1
ATOM 3593 O O . ASP B 1 135 ? 16.644 39.007 102.484 1.00 24.49 113 ASP B O 1
ATOM 3598 N N . TYR B 1 136 ? 15.957 36.877 102.429 1.00 21.11 114 TYR B N 1
ATOM 3599 C CA . TYR B 1 136 ? 15.179 37.090 101.260 1.00 23.92 114 TYR B CA 1
ATOM 3600 C C . TYR B 1 136 ? 14.102 38.179 101.517 1.00 27.32 114 TYR B C 1
ATOM 3601 O O . TYR B 1 136 ? 13.860 39.080 100.670 1.00 21.99 114 TYR B O 1
ATOM 3610 N N . LEU B 1 137 ? 13.457 38.083 102.683 1.00 25.33 115 LEU B N 1
ATOM 3611 C CA . LEU B 1 137 ? 12.388 38.993 103.025 1.00 17.67 115 LEU B CA 1
ATOM 3612 C C . LEU B 1 137 ? 12.944 40.424 102.994 1.00 21.00 115 LEU B C 1
ATOM 3613 O O . LEU B 1 137 ? 12.277 41.332 102.504 1.00 25.36 115 LEU B O 1
ATOM 3618 N N . LEU B 1 138 ? 14.156 40.614 103.537 1.00 20.57 116 LEU B N 1
ATOM 3619 C CA . LEU B 1 138 ? 14.850 41.922 103.534 1.00 27.30 116 LEU B CA 1
ATOM 3620 C C . LEU B 1 138 ? 15.135 42.479 102.134 1.00 29.99 116 LEU B C 1
ATOM 3621 O O . LEU B 1 138 ? 14.876 43.652 101.891 1.00 28.73 116 LEU B O 1
ATOM 3626 N N . HIS B 1 139 ? 15.677 41.642 101.248 1.00 19.93 117 HIS B N 1
ATOM 3627 C CA . HIS B 1 139 ? 15.910 42.021 99.853 1.00 29.62 117 HIS B CA 1
ATOM 3628 C C . HIS B 1 139 ? 14.594 42.415 99.152 1.00 32.75 117 HIS B C 1
ATOM 3629 O O . HIS B 1 139 ? 14.613 43.245 98.262 1.00 37.07 117 HIS B O 1
ATOM 3636 N N . THR B 1 140 ? 13.477 41.792 99.524 1.00 21.02 118 THR B N 1
ATOM 3637 C CA . THR B 1 140 ? 12.238 41.974 98.767 1.00 29.55 118 THR B CA 1
ATOM 3638 C C . THR B 1 140 ? 11.239 42.781 99.622 1.00 22.49 118 THR B C 1
ATOM 3639 O O . THR B 1 140 ? 10.018 42.710 99.486 1.00 26.87 118 THR B O 1
ATOM 3643 N N . TYR B 1 141 ? 11.768 43.550 100.523 1.00 11.92 119 TYR B N 1
ATOM 3644 C CA . TYR B 1 141 ? 10.885 44.231 101.449 1.00 26.17 119 TYR B CA 1
ATOM 3645 C C . TYR B 1 141 ? 9.854 45.237 100.835 1.00 26.68 119 TYR B C 1
ATOM 3646 O O . TYR B 1 141 ? 8.745 45.414 101.381 1.00 23.84 119 TYR B O 1
ATOM 3655 N N . GLY B 1 142 ? 10.166 45.876 99.699 1.00 26.45 120 GLY B N 1
ATOM 3656 C CA . GLY B 1 142 ? 9.262 46.936 99.185 1.00 17.04 120 GLY B CA 1
ATOM 3657 C C . GLY B 1 142 ? 9.559 48.314 99.840 1.00 31.83 120 GLY B C 1
ATOM 3658 O O . GLY B 1 142 ? 10.189 49.242 99.247 1.00 32.98 120 GLY B O 1
ATOM 3659 N N . LYS B 1 143 ? 9.167 48.435 101.099 1.00 23.50 121 LYS B N 1
ATOM 3660 C CA . LYS B 1 143 ? 9.506 49.601 101.906 1.00 17.73 121 LYS B CA 1
ATOM 3661 C C . LYS B 1 143 ? 11.009 49.642 102.153 1.00 18.71 121 LYS B C 1
ATOM 3662 O O . LYS B 1 143 ? 11.634 48.579 102.243 1.00 30.12 121 LYS B O 1
ATOM 3668 N N . PRO B 1 144 ? 11.592 50.856 102.313 1.00 21.23 122 PRO B N 1
ATOM 3669 C CA . PRO B 1 144 ? 13.047 51.001 102.561 1.00 24.86 122 PRO B CA 1
ATOM 3670 C C . PRO B 1 144 ? 13.520 50.269 103.810 1.00 23.86 122 PRO B C 1
ATOM 3671 O O . PRO B 1 144 ? 12.837 50.263 104.855 1.00 19.08 122 PRO B O 1
ATOM 3675 N N . VAL B 1 145 ? 14.667 49.623 103.688 1.00 28.34 123 VAL B N 1
ATOM 3676 C CA . VAL B 1 145 ? 15.332 49.017 104.832 1.00 25.45 123 VAL B CA 1
ATOM 3677 C C . VAL B 1 145 ? 16.694 49.727 104.933 1.00 26.47 123 VAL B C 1
ATOM 3678 O O . VAL B 1 145 ? 17.537 49.711 104.006 1.00 22.48 123 VAL B O 1
ATOM 3682 N N . LEU B 1 146 ? 16.872 50.455 106.019 1.00 16.45 124 LEU B N 1
ATOM 3683 C CA . LEU B 1 146 ? 18.132 51.139 106.212 1.00 22.26 124 LEU B CA 1
ATOM 3684 C C . LEU B 1 146 ? 18.937 50.294 107.146 1.00 25.65 124 LEU B C 1
ATOM 3685 O O . LEU B 1 146 ? 18.475 49.935 108.257 1.00 28.78 124 LEU B O 1
ATOM 3690 N N . VAL B 1 147 ? 20.149 49.955 106.733 1.00 28.14 125 VAL B N 1
ATOM 3691 C CA . VAL B 1 147 ? 21.014 49.255 107.676 1.00 30.51 125 VAL B CA 1
ATOM 3692 C C . VAL B 1 147 ? 22.129 50.185 108.160 1.00 28.75 125 VAL B C 1
ATOM 3693 O O . VAL B 1 147 ? 22.793 50.836 107.353 1.00 25.63 125 VAL B O 1
ATOM 3697 N N . TRP B 1 148 ? 22.302 50.283 109.479 1.00 31.33 126 TRP B N 1
ATOM 3698 C CA . TRP B 1 148 ? 23.407 51.059 110.020 1.00 35.81 126 TRP B CA 1
ATOM 3699 C C . TRP B 1 148 ? 24.523 50.052 110.273 1.00 37.45 126 TRP B C 1
ATOM 3700 O O . TRP B 1 148 ? 24.557 49.375 111.318 1.00 33.49 126 TRP B O 1
ATOM 3711 N N . GLY B 1 149 ? 25.396 49.917 109.272 1.00 27.91 127 GLY B N 1
ATOM 3712 C CA . GLY B 1 149 ? 26.427 48.893 109.300 1.00 30.83 127 GLY B CA 1
ATOM 3713 C C . GLY B 1 149 ? 27.736 49.457 109.835 1.00 31.38 127 GLY B C 1
ATOM 3714 O O . GLY B 1 149 ? 28.762 49.405 109.167 1.00 29.25 127 GLY B O 1
ATOM 3715 N N . ASP B 1 150 ? 27.692 50.023 111.038 1.00 34.65 128 ASP B N 1
ATOM 3716 C CA . ASP B 1 150 ? 28.869 50.605 111.674 1.00 33.78 128 ASP B CA 1
ATOM 3717 C C . ASP B 1 150 ? 29.627 49.465 112.308 1.00 29.73 128 ASP B C 1
ATOM 3718 O O . ASP B 1 150 ? 29.054 48.424 112.583 1.00 34.68 128 ASP B O 1
ATOM 3723 N N . GLY B 1 151 ? 30.914 49.637 112.522 1.00 28.97 129 GLY B N 1
ATOM 3724 C CA . GLY B 1 151 ? 31.697 48.565 113.108 1.00 30.09 129 GLY B CA 1
ATOM 3725 C C . GLY B 1 151 ? 31.704 47.314 112.232 1.00 37.99 129 GLY B C 1
ATOM 3726 O O . GLY B 1 151 ? 31.680 47.393 110.986 1.00 33.45 129 GLY B O 1
ATOM 3727 N N . ILE B 1 152 ? 31.698 46.157 112.895 1.00 34.45 130 ILE B N 1
ATOM 3728 C CA . ILE B 1 152 ? 31.844 44.852 112.252 1.00 38.79 130 ILE B CA 1
ATOM 3729 C C . ILE B 1 152 ? 30.574 44.308 111.518 1.00 48.48 130 ILE B C 1
ATOM 3730 O O . ILE B 1 152 ? 29.482 44.279 112.083 1.00 46.99 130 ILE B O 1
ATOM 3735 N N . VAL B 1 153 ? 30.727 43.907 110.252 1.00 32.28 131 VAL B N 1
ATOM 3736 C CA . VAL B 1 153 ? 29.628 43.339 109.517 1.00 21.75 131 VAL B CA 1
ATOM 3737 C C . VAL B 1 153 ? 30.144 42.154 108.757 1.00 30.58 131 VAL B C 1
ATOM 3738 O O . VAL B 1 153 ? 30.785 42.299 107.697 1.00 32.24 131 VAL B O 1
ATOM 3750 N N . GLY B 1 155 ? 29.769 37.598 107.807 1.00 30.59 133 GLY B N 1
ATOM 3751 C CA . GLY B 1 155 ? 29.025 36.340 107.789 1.00 32.15 133 GLY B CA 1
ATOM 3752 C C . GLY B 1 155 ? 27.525 36.561 107.693 1.00 31.37 133 GLY B C 1
ATOM 3753 O O . GLY B 1 155 ? 27.058 37.329 106.868 1.00 28.11 133 GLY B O 1
ATOM 3754 N N . GLY B 1 156 ? 26.770 35.891 108.544 1.00 28.26 134 GLY B N 1
ATOM 3755 C CA . GLY B 1 156 ? 25.343 36.101 108.608 1.00 25.69 134 GLY B CA 1
ATOM 3756 C C . GLY B 1 156 ? 24.947 37.565 108.736 1.00 29.55 134 GLY B C 1
ATOM 3757 O O . GLY B 1 156 ? 23.873 37.943 108.249 1.00 28.63 134 GLY B O 1
ATOM 3758 N N . GLY B 1 157 ? 25.798 38.371 109.393 1.00 31.15 135 GLY B N 1
ATOM 3759 C CA . GLY B 1 157 ? 25.595 39.811 109.559 1.00 27.86 135 GLY B CA 1
ATOM 3760 C C . GLY B 1 157 ? 25.624 40.531 108.194 1.00 31.93 135 GLY B C 1
ATOM 3761 O O . GLY B 1 157 ? 24.835 41.411 107.909 1.00 22.77 135 GLY B O 1
ATOM 3762 N N . LEU B 1 158 ? 26.537 40.140 107.328 1.00 26.18 136 LEU B N 1
ATOM 3763 C CA . LEU B 1 158 ? 26.562 40.650 105.955 1.00 22.94 136 LEU B CA 1
ATOM 3764 C C . LEU B 1 158 ? 25.300 40.229 105.182 1.00 23.63 136 LEU B C 1
ATOM 3765 O O . LEU B 1 158 ? 24.800 40.980 104.327 1.00 26.38 136 LEU B O 1
ATOM 3770 N N . GLY B 1 159 ? 24.789 39.038 105.529 1.00 24.95 137 GLY B N 1
ATOM 3771 C CA . GLY B 1 159 ? 23.542 38.470 105.036 1.00 22.61 137 GLY B CA 1
ATOM 3772 C C . GLY B 1 159 ? 22.331 39.361 105.218 1.00 23.53 137 GLY B C 1
ATOM 3773 O O . GLY B 1 159 ? 21.656 39.646 104.229 1.00 23.78 137 GLY B O 1
ATOM 3774 N N . LEU B 1 160 ? 22.056 39.787 106.459 1.00 27.71 138 LEU B N 1
ATOM 3775 C CA . LEU B 1 160 ? 21.083 40.862 106.758 1.00 29.57 138 LEU B CA 1
ATOM 3776 C C . LEU B 1 160 ? 21.268 42.176 105.939 1.00 31.38 138 LEU B C 1
ATOM 3777 O O . LEU B 1 160 ? 20.308 42.817 105.480 1.00 29.18 138 LEU B O 1
ATOM 3790 N N . ALA B 1 162 ? 23.389 42.832 103.137 1.00 20.84 140 ALA B N 1
ATOM 3791 C CA . ALA B 1 162 ? 23.602 42.816 101.660 1.00 27.14 140 ALA B CA 1
ATOM 3792 C C . ALA B 1 162 ? 22.336 43.042 100.832 1.00 30.61 140 ALA B C 1
ATOM 3793 O O . ALA B 1 162 ? 22.382 43.573 99.724 1.00 36.83 140 ALA B O 1
ATOM 3795 N N . GLY B 1 163 ? 21.205 42.624 101.358 1.00 23.38 141 GLY B N 1
ATOM 3796 C CA . GLY B 1 163 ? 19.977 42.835 100.624 1.00 33.43 141 GLY B CA 1
ATOM 3797 C C . GLY B 1 163 ? 19.174 44.124 100.855 1.00 38.07 141 GLY B C 1
ATOM 3798 O O . GLY B 1 163 ? 18.330 44.423 100.013 1.00 31.97 141 GLY B O 1
ATOM 3799 N N . ALA B 1 164 ? 19.423 44.854 101.964 1.00 30.25 142 ALA B N 1
ATOM 3800 C CA . ALA B 1 164 ? 18.759 46.128 102.282 1.00 24.86 142 ALA B CA 1
ATOM 3801 C C . ALA B 1 164 ? 18.969 47.213 101.218 1.00 27.78 142 ALA B C 1
ATOM 3802 O O . ALA B 1 164 ? 19.980 47.259 100.525 1.00 19.43 142 ALA B O 1
ATOM 3804 N N . SER B 1 165 ? 18.008 48.120 101.128 1.00 30.50 143 SER B N 1
ATOM 3805 C CA . SER B 1 165 ? 18.007 49.137 100.090 1.00 30.14 143 SER B CA 1
ATOM 3806 C C . SER B 1 165 ? 18.835 50.380 100.457 1.00 29.79 143 SER B C 1
ATOM 3807 O O . SER B 1 165 ? 19.282 51.124 99.554 1.00 31.21 143 SER B O 1
ATOM 3810 N N . HIS B 1 166 ? 19.009 50.631 101.764 1.00 23.23 144 HIS B N 1
ATOM 3811 C CA . HIS B 1 166 ? 19.856 51.743 102.218 1.00 21.77 144 HIS B CA 1
ATOM 3812 C C . HIS B 1 166 ? 20.890 51.223 103.206 1.00 30.01 144 HIS B C 1
ATOM 3813 O O . HIS B 1 166 ? 20.643 51.137 104.412 1.00 33.46 144 HIS B O 1
ATOM 3820 N N . LYS B 1 167 ? 22.034 50.841 102.645 1.00 25.07 145 LYS B N 1
ATOM 3821 C CA . LYS B 1 167 ? 23.153 50.250 103.376 1.00 27.05 145 LYS B CA 1
ATOM 3822 C C . LYS B 1 167 ? 24.191 51.340 103.765 1.00 30.31 145 LYS B C 1
ATOM 3823 O O . LYS B 1 167 ? 24.929 51.894 102.919 1.00 27.43 145 LYS B O 1
ATOM 3829 N N . VAL B 1 168 ? 24.228 51.667 105.054 1.00 29.90 146 VAL B N 1
ATOM 3830 C CA . VAL B 1 168 ? 25.061 52.768 105.511 1.00 32.12 146 VAL B CA 1
ATOM 3831 C C . VAL B 1 168 ? 26.347 52.215 106.142 1.00 31.71 146 VAL B C 1
ATOM 3832 O O . VAL B 1 168 ? 26.287 51.378 107.003 1.00 34.86 146 VAL B O 1
ATOM 3836 N N . VAL B 1 169 ? 27.506 52.654 105.666 1.00 26.22 147 VAL B N 1
ATOM 3837 C CA . VAL B 1 169 ? 28.759 52.336 106.344 1.00 29.74 147 VAL B CA 1
ATOM 3838 C C . VAL B 1 169 ? 29.427 53.598 106.936 1.00 35.14 147 VAL B C 1
ATOM 3839 O O . VAL B 1 169 ? 29.053 54.721 106.618 1.00 33.48 147 VAL B O 1
ATOM 3843 N N . THR B 1 170 ? 30.379 53.381 107.833 1.00 34.65 148 THR B N 1
ATOM 3844 C CA . THR B 1 170 ? 31.065 54.442 108.548 1.00 33.08 148 THR B CA 1
ATOM 3845 C C . THR B 1 170 ? 32.576 54.171 108.477 1.00 36.77 148 THR B C 1
ATOM 3846 O O . THR B 1 170 ? 33.010 53.130 107.953 1.00 35.67 148 THR B O 1
ATOM 3850 N N . GLU B 1 171 ? 33.373 55.100 109.007 1.00 37.91 149 GLU B N 1
ATOM 3851 C CA . GLU B 1 171 ? 34.827 55.024 108.910 1.00 35.32 149 GLU B CA 1
ATOM 3852 C C . GLU B 1 171 ? 35.296 53.915 109.813 1.00 39.32 149 GLU B C 1
ATOM 3853 O O . GLU B 1 171 ? 36.470 53.626 109.867 1.00 42.71 149 GLU B O 1
ATOM 3859 N N . THR B 1 172 ? 34.371 53.300 110.546 1.00 41.45 150 THR B N 1
ATOM 3860 C CA . THR B 1 172 ? 34.744 52.134 111.328 1.00 41.67 150 THR B CA 1
ATOM 3861 C C . THR B 1 172 ? 34.252 50.792 110.790 1.00 41.74 150 THR B C 1
ATOM 3862 O O . THR B 1 172 ? 34.634 49.758 111.337 1.00 46.16 150 THR B O 1
ATOM 3866 N N . SER B 1 173 ? 33.415 50.787 109.748 1.00 34.36 151 SER B N 1
ATOM 3867 C CA . SER B 1 173 ? 32.933 49.519 109.147 1.00 34.75 151 SER B CA 1
ATOM 3868 C C . SER B 1 173 ? 34.026 48.529 108.670 1.00 37.48 151 SER B C 1
ATOM 3869 O O . SER B 1 173 ? 35.012 48.911 108.004 1.00 35.89 151 SER B O 1
ATOM 3872 N N . ARG B 1 174 ? 33.840 47.251 108.982 1.00 29.93 152 ARG B N 1
ATOM 3873 C CA . ARG B 1 174 ? 34.770 46.249 108.497 1.00 28.06 152 ARG B CA 1
ATOM 3874 C C . ARG B 1 174 ? 33.915 45.092 108.134 1.00 20.60 152 ARG B C 1
ATOM 3875 O O . ARG B 1 174 ? 33.141 44.588 108.956 1.00 22.13 152 ARG B O 1
ATOM 3883 N N . ILE B 1 175 ? 34.025 44.715 106.870 1.00 27.79 153 ILE B N 1
ATOM 3884 C CA . ILE B 1 175 ? 33.022 43.894 106.214 1.00 28.03 153 ILE B CA 1
ATOM 3885 C C . ILE B 1 175 ? 33.712 42.737 105.522 1.00 27.57 153 ILE B C 1
ATOM 3886 O O . ILE B 1 175 ? 34.727 42.928 104.854 1.00 36.03 153 ILE B O 1
ATOM 3891 N N . ALA B 1 176 ? 33.159 41.541 105.700 1.00 27.31 154 ALA B N 1
ATOM 3892 C CA . ALA B 1 176 ? 33.782 40.326 105.191 1.00 37.02 154 ALA B CA 1
ATOM 3893 C C . ALA B 1 176 ? 32.858 39.109 105.161 1.00 35.15 154 ALA B C 1
ATOM 3894 O O . ALA B 1 176 ? 31.784 39.068 105.807 1.00 29.34 154 ALA B O 1
ATOM 3904 N N . PRO B 1 178 ? 33.873 35.592 106.194 1.00 32.96 156 PRO B N 1
ATOM 3905 C CA . PRO B 1 178 ? 34.939 34.724 106.745 1.00 39.90 156 PRO B CA 1
ATOM 3906 C C . PRO B 1 178 ? 34.680 33.229 106.549 1.00 30.02 156 PRO B C 1
ATOM 3907 O O . PRO B 1 178 ? 35.407 32.469 107.165 1.00 26.32 156 PRO B O 1
ATOM 3911 N N . GLU B 1 179 ? 33.701 32.837 105.733 1.00 28.41 157 GLU B N 1
ATOM 3912 C CA . GLU B 1 179 ? 33.263 31.439 105.643 1.00 29.07 157 GLU B CA 1
ATOM 3913 C C . GLU B 1 179 ? 34.328 30.435 105.269 1.00 32.40 157 GLU B C 1
ATOM 3914 O O . GLU B 1 179 ? 34.458 29.393 105.934 1.00 35.11 157 GLU B O 1
ATOM 3920 N N . VAL B 1 180 ? 35.098 30.714 104.226 1.00 26.84 158 VAL B N 1
ATOM 3921 C CA . VAL B 1 180 ? 36.127 29.754 103.847 1.00 27.44 158 VAL B CA 1
ATOM 3922 C C . VAL B 1 180 ? 36.965 29.329 105.109 1.00 42.01 158 VAL B C 1
ATOM 3923 O O . VAL B 1 180 ? 37.398 28.175 105.244 1.00 36.89 158 VAL B O 1
ATOM 3927 N N . THR B 1 181 ? 37.134 30.266 106.040 1.00 35.80 159 THR B N 1
ATOM 3928 C CA . THR B 1 181 ? 38.005 30.080 107.193 1.00 39.62 159 THR B CA 1
ATOM 3929 C C . THR B 1 181 ? 37.541 28.950 108.111 1.00 32.05 159 THR B C 1
ATOM 3930 O O . THR B 1 181 ? 38.369 28.272 108.710 1.00 33.31 159 THR B O 1
ATOM 3934 N N . ILE B 1 182 ? 36.234 28.730 108.190 1.00 28.10 160 ILE B N 1
ATOM 3935 C CA . ILE B 1 182 ? 35.688 27.668 109.042 1.00 38.09 160 ILE B CA 1
ATOM 3936 C C . ILE B 1 182 ? 35.118 26.499 108.236 1.00 34.62 160 ILE B C 1
ATOM 3937 O O . ILE B 1 182 ? 34.362 25.679 108.757 1.00 31.02 160 ILE B O 1
ATOM 3942 N N . GLY B 1 183 ? 35.460 26.429 106.954 1.00 39.93 161 GLY B N 1
ATOM 3943 C CA . GLY B 1 183 ? 34.976 25.338 106.125 1.00 37.36 161 GLY B CA 1
ATOM 3944 C C . GLY B 1 183 ? 33.483 25.377 105.836 1.00 34.94 161 GLY B C 1
ATOM 3945 O O . GLY B 1 183 ? 32.865 24.311 105.685 1.00 32.72 161 GLY B O 1
ATOM 3946 N N . LEU B 1 184 ? 32.889 26.582 105.769 1.00 31.83 162 LEU B N 1
ATOM 3947 C CA . LEU B 1 184 ? 31.582 26.747 105.102 1.00 28.35 162 LEU B CA 1
ATOM 3948 C C . LEU B 1 184 ? 31.800 27.317 103.682 1.00 31.04 162 LEU B C 1
ATOM 3949 O O . LEU B 1 184 ? 32.793 26.991 103.048 1.00 34.59 162 LEU B O 1
ATOM 3954 N N . TYR B 1 185 ? 30.904 28.139 103.152 1.00 31.98 163 TYR B N 1
ATOM 3955 C CA . TYR B 1 185 ? 31.219 28.837 101.899 1.00 27.03 163 TYR B CA 1
ATOM 3956 C C . TYR B 1 185 ? 30.470 30.171 101.994 1.00 25.75 163 TYR B C 1
ATOM 3957 O O . TYR B 1 185 ? 29.741 30.352 102.931 1.00 32.55 163 TYR B O 1
ATOM 3966 N N . PRO B 1 186 ? 30.635 31.095 101.029 1.00 27.22 164 PRO B N 1
ATOM 3967 C CA . PRO B 1 186 ? 29.964 32.404 101.096 1.00 24.59 164 PRO B CA 1
ATOM 3968 C C . PRO B 1 186 ? 28.470 32.350 100.822 1.00 29.15 164 PRO B C 1
ATOM 3969 O O . PRO B 1 186 ? 28.037 32.531 99.661 1.00 32.34 164 PRO B O 1
ATOM 3973 N N . ASP B 1 187 ? 27.674 32.173 101.871 1.00 28.96 165 ASP B N 1
ATOM 3974 C CA . ASP B 1 187 ? 26.237 31.963 101.664 1.00 30.35 165 ASP B CA 1
ATOM 3975 C C . ASP B 1 187 ? 25.409 33.227 101.850 1.00 24.56 165 ASP B C 1
ATOM 3976 O O . ASP B 1 187 ? 25.780 34.302 101.358 1.00 23.04 165 ASP B O 1
ATOM 3981 N N . VAL B 1 188 ? 24.264 33.072 102.527 1.00 29.51 166 VAL B N 1
ATOM 3982 C CA . VAL B 1 188 ? 23.297 34.164 102.763 1.00 28.31 166 VAL B CA 1
ATOM 3983 C C . VAL B 1 188 ? 23.176 35.083 101.556 1.00 28.87 166 VAL B C 1
ATOM 3984 O O . VAL B 1 188 ? 23.327 36.314 101.682 1.00 32.10 166 VAL B O 1
ATOM 3988 N N . GLY B 1 189 ? 22.906 34.460 100.402 1.00 23.72 167 GLY B N 1
ATOM 3989 C CA . GLY B 1 189 ? 22.656 35.137 99.120 1.00 22.23 167 GLY B CA 1
ATOM 3990 C C . GLY B 1 189 ? 23.919 35.564 98.390 1.00 23.39 167 GLY B C 1
ATOM 3991 O O . GLY B 1 189 ? 23.873 36.205 97.317 1.00 23.44 167 GLY B O 1
ATOM 3992 N N . GLY B 1 190 ? 25.059 35.228 98.997 1.00 24.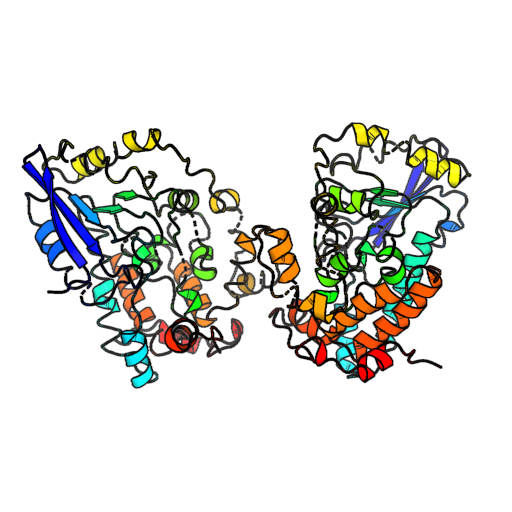83 168 GLY B N 1
ATOM 3993 C CA . GLY B 1 190 ? 26.361 35.355 98.346 1.00 23.49 168 GLY B CA 1
ATOM 3994 C C . GLY B 1 190 ? 26.314 34.773 96.931 1.00 30.39 168 GLY B C 1
ATOM 3995 O O . GLY B 1 190 ? 26.915 35.347 96.016 1.00 32.45 168 GLY B O 1
ATOM 3996 N N . SER B 1 191 ? 25.591 33.665 96.741 1.00 26.88 169 SER B N 1
ATOM 3997 C CA . SER B 1 191 ? 25.471 33.012 95.407 1.00 37.45 169 SER B CA 1
ATOM 3998 C C . SER B 1 191 ? 24.898 33.945 94.325 1.00 37.03 169 SER B C 1
ATOM 3999 O O . SER B 1 191 ? 25.177 33.757 93.131 1.00 29.69 169 SER B O 1
ATOM 4002 N N . TYR B 1 192 ? 24.096 34.917 94.784 1.00 35.88 170 TYR B N 1
ATOM 4003 C CA . TYR B 1 192 ? 23.541 36.013 93.980 1.00 30.06 170 TYR B CA 1
ATOM 4004 C C . TYR B 1 192 ? 24.416 37.273 93.976 1.00 30.90 170 TYR B C 1
ATOM 4005 O O . TYR B 1 192 ? 24.757 37.777 92.910 1.00 32.23 170 TYR B O 1
ATOM 4014 N N . PHE B 1 193 ? 24.761 37.830 95.140 1.00 28.40 171 PHE B N 1
ATOM 4015 C CA . PHE B 1 193 ? 25.454 39.128 95.073 1.00 20.06 171 PHE B CA 1
ATOM 4016 C C . PHE B 1 193 ? 26.923 39.023 94.679 1.00 26.02 171 PHE B C 1
ATOM 4017 O O . PHE B 1 193 ? 27.430 39.964 94.063 1.00 33.82 171 PHE B O 1
ATOM 4025 N N . LEU B 1 194 ? 27.621 37.916 94.989 1.00 27.04 172 LEU B N 1
ATOM 4026 C CA . LEU B 1 194 ? 29.084 37.887 94.724 1.00 20.93 172 LEU B CA 1
ATOM 4027 C C . LEU B 1 194 ? 29.362 38.021 93.247 1.00 27.93 172 LEU B C 1
ATOM 4028 O O . LEU B 1 194 ? 30.191 38.841 92.845 1.00 28.91 172 LEU B O 1
ATOM 4033 N N . ASN B 1 195 ? 28.645 37.237 92.443 1.00 36.08 173 ASN B N 1
ATOM 4034 C CA . ASN B 1 195 ? 28.772 37.272 90.978 1.00 40.10 173 ASN B CA 1
ATOM 4035 C C . ASN B 1 195 ? 28.562 38.644 90.320 1.00 44.73 173 ASN B C 1
ATOM 4036 O O . ASN B 1 195 ? 29.300 39.017 89.406 1.00 43.89 173 ASN B O 1
ATOM 4041 N N . ARG B 1 196 ? 27.612 39.407 90.847 1.00 41.82 174 ARG B N 1
ATOM 4042 C CA . ARG B 1 196 ? 27.289 40.764 90.382 1.00 42.07 174 ARG B CA 1
ATOM 4043 C C . ARG B 1 196 ? 28.289 41.884 90.792 1.00 43.02 174 ARG B C 1
ATOM 4044 O O . ARG B 1 196 ? 28.040 43.073 90.568 1.00 44.08 174 ARG B O 1
ATOM 4060 N N . PRO B 1 198 ? 32.126 43.761 90.465 1.00 35.45 176 PRO B N 1
ATOM 4061 C CA . PRO B 1 198 ? 32.932 44.001 89.258 1.00 39.31 176 PRO B CA 1
ATOM 4062 C C . PRO B 1 198 ? 33.968 42.904 89.097 1.00 43.27 176 PRO B C 1
ATOM 4063 O O . PRO B 1 198 ? 34.555 42.465 90.103 1.00 40.26 176 PRO B O 1
ATOM 4067 N N . GLY B 1 199 ? 34.155 42.465 87.855 1.00 32.93 177 GLY B N 1
ATOM 4068 C CA . GLY B 1 199 ? 35.176 41.511 87.522 1.00 35.93 177 GLY B CA 1
ATOM 4069 C C . GLY B 1 199 ? 35.072 40.295 88.433 1.00 44.89 177 GLY B C 1
ATOM 4070 O O . GLY B 1 199 ? 33.980 39.704 88.594 1.00 42.45 177 GLY B O 1
ATOM 4071 N N . LYS B 1 200 ? 36.207 39.916 89.021 1.00 38.48 178 LYS B N 1
ATOM 4072 C CA . LYS B 1 200 ? 36.256 38.738 89.864 1.00 44.51 178 LYS B CA 1
ATOM 4073 C C . LYS B 1 200 ? 36.313 39.076 91.382 1.00 36.40 178 LYS B C 1
ATOM 4074 O O . LYS B 1 200 ? 36.765 38.269 92.158 1.00 29.40 178 LYS B O 1
ATOM 4088 N N . GLY B 1 202 ? 33.883 39.260 93.844 1.00 32.63 180 GLY B N 1
ATOM 4089 C CA . GLY B 1 202 ? 33.176 38.192 94.549 1.00 34.93 180 GLY B CA 1
ATOM 4090 C C . GLY B 1 202 ? 34.034 36.961 94.854 1.00 35.99 180 GLY B C 1
ATOM 4091 O O . GLY B 1 202 ? 34.196 36.585 96.013 1.00 38.25 180 GLY B O 1
ATOM 4092 N N . LEU B 1 203 ? 34.626 36.353 93.832 1.00 31.33 181 LEU B N 1
ATOM 4093 C CA . LEU B 1 203 ? 35.434 35.174 94.080 1.00 28.60 181 LEU B CA 1
ATOM 4094 C C . LEU B 1 203 ? 36.651 35.465 95.003 1.00 26.92 181 LEU B C 1
ATOM 4095 O O . LEU B 1 203 ? 36.933 34.691 95.923 1.00 25.40 181 LEU B O 1
ATOM 4100 N N . PHE B 1 204 ? 37.327 36.593 94.790 1.00 29.87 182 PHE B N 1
ATOM 4101 C CA . PHE B 1 204 ? 38.425 36.993 95.674 1.00 32.56 182 PHE B CA 1
ATOM 4102 C C . PHE B 1 204 ? 37.950 37.178 97.129 1.00 34.90 182 PHE B C 1
ATOM 4103 O O . PHE B 1 204 ? 38.642 36.751 98.092 1.00 29.72 182 PHE B O 1
ATOM 4111 N N . LEU B 1 205 ? 36.788 37.810 97.299 1.00 30.42 183 LEU B N 1
ATOM 4112 C CA . LEU B 1 205 ? 36.318 38.086 98.659 1.00 35.47 183 LEU B CA 1
ATOM 4113 C C . LEU B 1 205 ? 35.925 36.794 99.356 1.00 30.82 183 LEU B C 1
ATOM 4114 O O . LEU B 1 205 ? 36.156 36.637 100.542 1.00 25.39 183 LEU B O 1
ATOM 4119 N N . GLY B 1 206 ? 35.358 35.860 98.599 1.00 28.05 184 GLY B N 1
ATOM 4120 C CA . GLY B 1 206 ? 34.873 34.621 99.170 1.00 25.81 184 GLY B CA 1
ATOM 4121 C C . GLY B 1 206 ? 35.995 33.654 99.473 1.00 32.91 184 GLY B C 1
ATOM 4122 O O . GLY B 1 206 ? 35.893 32.849 100.422 1.00 31.41 184 GLY B O 1
ATOM 4123 N N . LEU B 1 207 ? 37.080 33.717 98.691 1.00 31.46 185 LEU B N 1
ATOM 4124 C CA . LEU B 1 207 ? 38.214 32.829 98.989 1.00 33.81 185 LEU B CA 1
ATOM 4125 C C . LEU B 1 207 ? 39.156 33.433 100.056 1.00 35.87 185 LEU B C 1
ATOM 4126 O O . LEU B 1 207 ? 39.820 32.672 100.769 1.00 36.90 185 LEU B O 1
ATOM 4131 N N . THR B 1 208 ? 39.222 34.763 100.192 1.00 34.58 186 THR B N 1
ATOM 4132 C CA . THR B 1 208 ? 40.286 35.322 101.063 1.00 40.28 186 THR B CA 1
ATOM 4133 C C . THR B 1 208 ? 39.808 35.810 102.445 1.00 39.98 186 THR B C 1
ATOM 4134 O O . THR B 1 208 ? 40.639 36.205 103.317 1.00 32.15 186 THR B O 1
ATOM 4138 N N . ALA B 1 209 ? 38.480 35.831 102.609 1.00 34.78 187 ALA B N 1
ATOM 4139 C CA . ALA B 1 209 ? 37.855 36.540 103.736 1.00 30.97 187 ALA B CA 1
ATOM 4140 C C . ALA B 1 209 ? 38.544 37.909 104.019 1.00 30.86 187 ALA B C 1
ATOM 4141 O O . ALA B 1 209 ? 38.733 38.326 105.193 1.00 35.01 187 ALA B O 1
ATOM 4143 N N . TYR B 1 210 ? 38.908 38.585 102.926 1.00 29.95 188 TYR B N 1
ATOM 4144 C CA . TYR B 1 210 ? 39.344 39.989 102.916 1.00 34.38 188 TYR B CA 1
ATOM 4145 C C . TYR B 1 210 ? 38.377 40.941 103.710 1.00 42.28 188 TYR B C 1
ATOM 4146 O O . TYR B 1 210 ? 37.136 40.861 103.588 1.00 34.48 188 TYR B O 1
ATOM 4155 N N . HIS B 1 211 ? 38.977 41.810 104.534 1.00 38.12 189 HIS B N 1
ATOM 4156 C CA . HIS B 1 211 ? 38.256 42.812 105.335 1.00 44.50 189 HIS B CA 1
ATOM 4157 C C . HIS B 1 211 ? 38.080 44.139 104.585 1.00 42.48 189 HIS B C 1
ATOM 4158 O O . HIS B 1 211 ? 39.016 44.942 104.438 1.00 37.37 189 HIS B O 1
ATOM 4173 N N . ASN B 1 213 ? 36.949 47.911 104.190 1.00 31.78 191 ASN B N 1
ATOM 4174 C CA . ASN B 1 213 ? 36.517 49.144 104.874 1.00 32.68 191 ASN B CA 1
ATOM 4175 C C . ASN B 1 213 ? 35.357 49.736 104.086 1.00 39.55 191 ASN B C 1
ATOM 4176 O O . ASN B 1 213 ? 34.902 49.154 103.085 1.00 40.89 191 ASN B O 1
ATOM 4181 N N . ALA B 1 214 ? 34.887 50.903 104.509 1.00 41.30 192 ALA B N 1
ATOM 4182 C CA . ALA B 1 214 ? 33.772 51.548 103.819 1.00 33.24 192 ALA B CA 1
ATOM 4183 C C . ALA B 1 214 ? 34.074 51.830 102.341 1.00 33.50 192 ALA B C 1
ATOM 4184 O O . ALA B 1 214 ? 33.191 51.727 101.501 1.00 37.57 192 ALA B O 1
ATOM 4186 N N . ALA B 1 215 ? 35.301 52.188 102.009 1.00 25.92 193 ALA B N 1
ATOM 4187 C CA . ALA B 1 215 ? 35.529 52.627 100.628 1.00 35.28 193 ALA B CA 1
ATOM 4188 C C . ALA B 1 215 ? 35.416 51.413 99.754 1.00 29.24 193 ALA B C 1
ATOM 4189 O O . ALA B 1 215 ? 34.900 51.507 98.647 1.00 34.99 193 ALA B O 1
ATOM 4191 N N . ASP B 1 216 ? 35.855 50.266 100.277 1.00 24.01 194 ASP B N 1
ATOM 4192 C CA . ASP B 1 216 ? 35.730 48.977 99.544 1.00 27.22 194 ASP B CA 1
ATOM 4193 C C . ASP B 1 216 ? 34.285 48.524 99.368 1.00 33.25 194 ASP B C 1
ATOM 4194 O O . ASP B 1 216 ? 33.906 48.034 98.282 1.00 33.90 194 ASP B O 1
ATOM 4199 N N . ALA B 1 217 ? 33.487 48.649 100.444 1.00 27.14 195 ALA B N 1
ATOM 4200 C CA . ALA B 1 217 ? 32.095 48.198 100.405 1.00 23.13 195 ALA B CA 1
ATOM 4201 C C . ALA B 1 217 ? 31.258 49.034 99.398 1.00 31.43 195 ALA B C 1
ATOM 4202 O O . ALA B 1 217 ? 30.464 48.491 98.598 1.00 29.61 195 ALA B O 1
ATOM 4204 N N . CYS B 1 218 ? 31.440 50.352 99.433 1.00 33.59 196 CYS B N 1
ATOM 4205 C CA . CYS B 1 218 ? 30.870 51.257 98.397 1.00 44.07 196 CYS B CA 1
ATOM 4206 C C . CYS B 1 218 ? 31.320 50.880 96.965 1.00 39.21 196 CYS B C 1
ATOM 4207 O O . CYS B 1 218 ? 30.512 50.805 96.044 1.00 33.21 196 CYS B O 1
ATOM 4210 N N . TYR B 1 219 ? 32.608 50.615 96.796 1.00 34.89 197 TYR B N 1
ATOM 4211 C CA . TYR B 1 219 ? 33.125 50.192 95.508 1.00 33.57 197 TYR B CA 1
ATOM 4212 C C . TYR B 1 219 ? 32.415 48.957 94.933 1.00 37.08 197 TYR B C 1
ATOM 4213 O O . TYR B 1 219 ? 31.964 48.994 93.776 1.00 32.44 197 TYR B O 1
ATOM 4222 N N . VAL B 1 220 ? 32.326 47.871 95.720 1.00 29.28 198 VAL B N 1
ATOM 4223 C CA . VAL B 1 220 ? 31.777 46.604 95.219 1.00 27.72 198 VAL B CA 1
ATOM 4224 C C . VAL B 1 220 ? 30.256 46.477 95.308 1.00 30.37 198 VAL B C 1
ATOM 4225 O O . VAL B 1 220 ? 29.688 45.457 94.882 1.00 29.92 198 VAL B O 1
ATOM 4229 N N . GLY B 1 221 ? 29.602 47.493 95.869 1.00 39.57 199 GLY B N 1
ATOM 4230 C CA . GLY B 1 221 ? 28.141 47.555 95.908 1.00 41.52 199 GLY B CA 1
ATOM 4231 C C . GLY B 1 221 ? 27.492 46.922 97.150 1.00 43.07 199 GLY B C 1
ATOM 4232 O O . GLY B 1 221 ? 26.291 46.551 97.120 1.00 39.72 199 GLY B O 1
ATOM 4233 N N . LEU B 1 222 ? 28.286 46.746 98.217 1.00 33.79 200 LEU B N 1
ATOM 4234 C CA . LEU B 1 222 ? 27.760 46.215 99.478 1.00 31.40 200 LEU B CA 1
ATOM 4235 C C . LEU B 1 222 ? 27.290 47.372 100.354 1.00 34.30 200 LEU B C 1
ATOM 4236 O O . LEU B 1 222 ? 26.691 47.138 101.406 1.00 40.83 200 LEU B O 1
ATOM 4241 N N . ALA B 1 223 ? 27.568 48.600 99.904 1.00 30.07 201 ALA B N 1
ATOM 4242 C CA . ALA B 1 223 ? 27.198 49.822 100.631 1.00 35.14 201 ALA B CA 1
ATOM 4243 C C . ALA B 1 223 ? 26.768 50.933 99.674 1.00 36.97 201 ALA B C 1
ATOM 4244 O O . ALA B 1 223 ? 27.475 51.201 98.686 1.00 38.77 201 ALA B O 1
ATOM 4246 N N . ASP B 1 224 ? 25.643 51.588 100.031 1.00 27.17 202 ASP B N 1
ATOM 4247 C CA . ASP B 1 224 ? 25.023 52.721 99.297 1.00 30.38 202 ASP B CA 1
ATOM 4248 C C . ASP B 1 224 ? 25.422 54.135 99.753 1.00 36.60 202 ASP B C 1
ATOM 4249 O O . ASP B 1 224 ? 25.431 55.061 98.945 1.00 39.62 202 ASP B O 1
ATOM 4254 N N . HIS B 1 225 ? 25.705 54.310 101.049 1.00 32.76 203 HIS B N 1
ATOM 4255 C CA . HIS B 1 225 ? 26.008 55.649 101.579 1.00 29.66 203 HIS B CA 1
ATOM 4256 C C . HIS B 1 225 ? 27.105 55.541 102.641 1.00 40.88 203 HIS B C 1
ATOM 4257 O O . HIS B 1 225 ? 27.353 54.463 103.224 1.00 38.31 203 HIS B O 1
ATOM 4264 N N . TYR B 1 226 ? 27.775 56.653 102.902 1.00 42.50 204 TYR B N 1
ATOM 4265 C CA . TYR B 1 226 ? 28.876 56.595 103.843 1.00 41.24 204 TYR B CA 1
ATOM 4266 C C . TYR B 1 226 ? 28.702 57.729 104.784 1.00 38.65 204 TYR B C 1
ATOM 4267 O O . TYR B 1 226 ? 28.632 58.866 104.339 1.00 41.70 204 TYR B O 1
ATOM 4276 N N . LEU B 1 227 ? 28.607 57.418 106.075 1.00 32.87 205 LEU B N 1
ATOM 4277 C CA . LEU B 1 227 ? 28.573 58.449 107.129 1.00 31.93 205 LEU B CA 1
ATOM 4278 C C . LEU B 1 227 ? 29.798 58.351 108.077 1.00 46.18 205 LEU B C 1
ATOM 4279 O O . LEU B 1 227 ? 30.798 57.711 107.757 1.00 45.98 205 LEU B O 1
ATOM 4284 N N . ASN B 1 228 ? 29.723 59.013 109.226 1.00 46.68 206 ASN B N 1
ATOM 4285 C CA . ASN B 1 228 ? 30.697 58.812 110.297 1.00 48.15 206 ASN B CA 1
ATOM 4286 C C . ASN B 1 228 ? 29.904 58.158 111.425 1.00 45.09 206 ASN B C 1
ATOM 4287 O O . ASN B 1 228 ? 28.676 58.221 111.432 1.00 41.60 206 ASN B O 1
ATOM 4292 N N . ARG B 1 229 ? 30.602 57.515 112.358 1.00 47.29 207 ARG B N 1
ATOM 4293 C CA . ARG B 1 229 ? 29.955 56.803 113.438 1.00 40.08 207 ARG B CA 1
ATOM 4294 C C . ARG B 1 229 ? 29.128 57.780 114.255 1.00 42.77 207 ARG B C 1
ATOM 4295 O O . ARG B 1 229 ? 28.001 57.470 114.615 1.00 43.60 207 ARG B O 1
ATOM 4303 N N . ASP B 1 230 ? 29.645 58.974 114.523 1.00 44.12 208 ASP B N 1
ATOM 4304 C CA . ASP B 1 230 ? 28.865 59.913 115.350 1.00 55.31 208 ASP B CA 1
ATOM 4305 C C . ASP B 1 230 ? 27.808 60.819 114.641 1.00 53.05 208 ASP B C 1
ATOM 4306 O O . ASP B 1 230 ? 27.300 61.747 115.259 1.00 48.28 208 ASP B O 1
ATOM 4311 N N . ASP B 1 231 ? 27.475 60.542 113.370 1.00 50.65 209 ASP B N 1
ATOM 4312 C CA . ASP B 1 231 ? 26.292 61.135 112.718 1.00 44.41 209 ASP B CA 1
ATOM 4313 C C . ASP B 1 231 ? 25.020 60.364 113.031 1.00 35.65 209 ASP B C 1
ATOM 4314 O O . ASP B 1 231 ? 23.956 60.758 112.579 1.00 36.68 209 ASP B O 1
ATOM 4319 N N . LYS B 1 232 ? 25.119 59.262 113.776 1.00 32.35 210 LYS B N 1
ATOM 4320 C CA . LYS B 1 232 ? 23.985 58.348 113.927 1.00 31.83 210 LYS B CA 1
ATOM 4321 C C . LYS B 1 232 ? 22.718 59.071 114.423 1.00 38.68 210 LYS B C 1
ATOM 4322 O O . LYS B 1 232 ? 21.581 58.856 113.913 1.00 31.97 210 LYS B O 1
ATOM 4328 N N . GLU B 1 233 ? 22.923 59.908 115.445 1.00 46.56 211 GLU B N 1
ATOM 4329 C CA . GLU B 1 233 ? 21.890 60.806 115.974 1.00 60.12 211 GLU B CA 1
ATOM 4330 C C . GLU B 1 233 ? 21.407 61.848 114.932 1.00 45.01 211 GLU B C 1
ATOM 4331 O O . GLU B 1 233 ? 20.187 62.024 114.715 1.00 43.93 211 GLU B O 1
ATOM 4337 N N . LEU B 1 234 ? 22.355 62.554 114.314 1.00 38.90 212 LEU B N 1
ATOM 4338 C CA . LEU B 1 234 ? 22.035 63.360 113.141 1.00 47.78 212 LEU B CA 1
ATOM 4339 C C . LEU B 1 234 ? 21.020 62.622 112.199 1.00 43.19 212 LEU B C 1
ATOM 4340 O O . LEU B 1 234 ? 19.925 63.132 111.929 1.00 44.04 212 LEU B O 1
ATOM 4353 N N . PHE B 1 236 ? 19.243 59.955 112.571 1.00 36.21 214 PHE B N 1
ATOM 4354 C CA . PHE B 1 236 ? 17.965 59.639 113.231 1.00 37.79 214 PHE B CA 1
ATOM 4355 C C . PHE B 1 236 ? 17.034 60.827 113.378 1.00 34.90 214 PHE B C 1
ATOM 4356 O O . PHE B 1 236 ? 15.840 60.718 113.109 1.00 33.45 214 PHE B O 1
ATOM 4364 N N . ASP B 1 237 ? 17.587 61.965 113.772 1.00 36.17 215 ASP B N 1
ATOM 4365 C CA . ASP B 1 237 ? 16.837 63.218 113.781 1.00 36.22 215 ASP B CA 1
ATOM 4366 C C . ASP B 1 237 ? 16.302 63.530 112.391 1.00 41.49 215 ASP B C 1
ATOM 4367 O O . ASP B 1 237 ? 15.122 63.859 112.233 1.00 41.97 215 ASP B O 1
ATOM 4372 N N . ALA B 1 238 ? 17.168 63.423 111.380 1.00 37.56 216 ALA B N 1
ATOM 4373 C CA . ALA B 1 238 ? 16.756 63.719 110.013 1.00 36.68 216 ALA B CA 1
ATOM 4374 C C . ALA B 1 238 ? 15.589 62.801 109.575 1.00 35.38 216 ALA B C 1
ATOM 4375 O O . ALA B 1 238 ? 14.717 63.192 108.830 1.00 31.88 216 ALA B O 1
ATOM 4385 N N . ALA B 1 240 ? 13.297 61.779 111.552 1.00 28.78 218 ALA B N 1
ATOM 4386 C CA . ALA B 1 240 ? 12.139 62.297 112.264 1.00 37.32 218 ALA B CA 1
ATOM 4387 C C . ALA B 1 240 ? 11.425 63.475 111.515 1.00 34.98 218 ALA B C 1
ATOM 4388 O O . ALA B 1 240 ? 10.243 63.730 111.740 1.00 33.54 218 ALA B O 1
ATOM 4390 N N . THR B 1 241 ? 12.133 64.145 110.589 1.00 35.11 219 THR B N 1
ATOM 4391 C CA . THR B 1 241 ? 11.570 65.276 109.827 1.00 35.40 219 THR B CA 1
ATOM 4392 C C . THR B 1 241 ? 11.381 64.991 108.327 1.00 34.59 219 THR B C 1
ATOM 4393 O O . THR B 1 241 ? 10.860 65.832 107.579 1.00 35.59 219 THR B O 1
ATOM 4397 N N . LEU B 1 242 ? 11.779 63.795 107.905 1.00 34.94 220 LEU B N 1
ATOM 4398 C CA . LEU B 1 242 ? 11.695 63.407 106.488 1.00 37.41 220 LEU B CA 1
ATOM 4399 C C . LEU B 1 242 ? 10.245 63.373 106.062 1.00 34.72 220 LEU B C 1
ATOM 4400 O O . LEU B 1 242 ? 9.381 62.996 106.853 1.00 36.56 220 LEU B O 1
ATOM 4405 N N . ASP B 1 243 ? 9.978 63.775 104.824 1.00 31.92 221 ASP B N 1
ATOM 4406 C CA . ASP B 1 243 ? 8.619 63.752 104.268 1.00 27.55 221 ASP B CA 1
ATOM 4407 C C . ASP B 1 243 ? 8.209 62.355 103.719 1.00 26.24 221 ASP B C 1
ATOM 4408 O O . ASP B 1 243 ? 7.969 62.175 102.504 1.00 28.83 221 ASP B O 1
ATOM 4413 N N . TRP B 1 244 ? 8.096 61.399 104.642 1.00 27.39 222 TRP B N 1
ATOM 4414 C CA . TRP B 1 244 ? 7.561 60.060 104.401 1.00 30.61 222 TRP B CA 1
ATOM 4415 C C . TRP B 1 244 ? 6.125 60.093 103.886 1.00 31.54 222 TRP B C 1
ATOM 4416 O O . TRP B 1 244 ? 5.366 61.015 104.188 1.00 36.26 222 TRP B O 1
ATOM 4427 N N . SER B 1 245 ? 5.71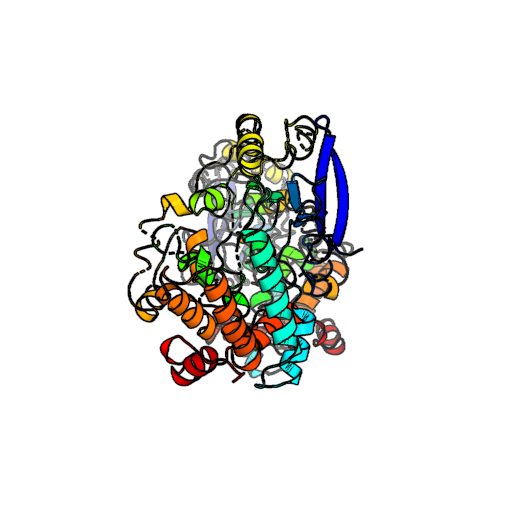1 59.039 103.188 1.00 25.50 223 SER B N 1
ATOM 4428 C CA . SER B 1 245 ? 4.368 59.027 102.610 1.00 26.95 223 SER B CA 1
ATOM 4429 C C . SER B 1 245 ? 4.053 57.573 102.411 1.00 29.95 223 SER B C 1
ATOM 4430 O O . SER B 1 245 ? 4.812 56.731 102.907 1.00 26.83 223 SER B O 1
ATOM 4433 N N . ASP B 1 246 ? 2.956 57.267 101.704 1.00 20.90 224 ASP B N 1
ATOM 4434 C CA . ASP B 1 246 ? 2.579 55.875 101.468 1.00 27.58 224 ASP B CA 1
ATOM 4435 C C . ASP B 1 246 ? 3.145 55.322 100.137 1.00 32.58 224 ASP B C 1
ATOM 4436 O O . ASP B 1 246 ? 2.774 54.231 99.676 1.00 40.81 224 ASP B O 1
ATOM 4441 N N . SER B 1 247 ? 4.062 56.081 99.537 1.00 30.10 225 SER B N 1
ATOM 4442 C CA . SER B 1 247 ? 4.807 55.595 98.368 1.00 25.77 225 SER B CA 1
ATOM 4443 C C . SER B 1 247 ? 6.204 55.143 98.731 1.00 23.43 225 SER B C 1
ATOM 4444 O O . SER B 1 247 ? 7.074 55.974 99.077 1.00 27.90 225 SER B O 1
ATOM 4447 N N . PRO B 1 248 ? 6.434 53.831 98.601 1.00 22.32 226 PRO B N 1
ATOM 4448 C CA . PRO B 1 248 ? 7.761 53.219 98.797 1.00 21.01 226 PRO B CA 1
ATOM 4449 C C . PRO B 1 248 ? 8.795 53.874 97.932 1.00 23.88 226 PRO B C 1
ATOM 4450 O O . PRO B 1 248 ? 9.787 54.354 98.458 1.00 30.89 226 PRO B O 1
ATOM 4454 N N . ALA B 1 249 ? 8.564 53.948 96.631 1.00 28.27 227 ALA B N 1
ATOM 4455 C CA . ALA B 1 249 ? 9.557 54.563 95.737 1.00 27.28 227 ALA B CA 1
ATOM 4456 C C . ALA B 1 249 ? 9.979 55.980 96.153 1.00 27.15 227 ALA B C 1
ATOM 4457 O O . ALA B 1 249 ? 11.180 56.311 96.227 1.00 28.87 227 ALA B O 1
ATOM 4459 N N . LEU B 1 250 ? 8.986 56.824 96.416 1.00 23.56 228 LEU B N 1
ATOM 4460 C CA . LEU B 1 250 ? 9.227 58.173 96.899 1.00 27.88 228 LEU B CA 1
ATOM 4461 C C . LEU B 1 250 ? 9.879 58.189 98.297 1.00 24.79 228 LEU B C 1
ATOM 4462 O O . LEU B 1 250 ? 10.731 59.042 98.573 1.00 21.91 228 LEU B O 1
ATOM 4467 N N . ASN B 1 251 ? 9.477 57.269 99.172 1.00 24.35 229 ASN B N 1
ATOM 4468 C CA . ASN B 1 251 ? 10.229 57.060 100.423 1.00 33.51 229 ASN B CA 1
ATOM 4469 C C . ASN B 1 251 ? 11.707 56.643 100.160 1.00 27.81 229 ASN B C 1
ATOM 4470 O O . ASN B 1 251 ? 12.631 57.159 100.829 1.00 27.78 229 ASN B O 1
ATOM 4475 N N . HIS B 1 252 ? 11.939 55.734 99.194 1.00 24.71 230 HIS B N 1
ATOM 4476 C CA . HIS B 1 252 ? 13.334 55.396 98.782 1.00 23.04 230 HIS B CA 1
ATOM 4477 C C . HIS B 1 252 ? 14.108 56.632 98.340 1.00 28.37 230 HIS B C 1
ATOM 4478 O O . HIS B 1 252 ? 15.233 56.871 98.807 1.00 31.87 230 HIS B O 1
ATOM 4485 N N . GLN B 1 253 ? 13.513 57.414 97.428 1.00 30.96 231 GLN B N 1
ATOM 4486 C CA . GLN B 1 253 ? 14.164 58.632 96.932 1.00 29.32 231 GLN B CA 1
ATOM 4487 C C . GLN B 1 253 ? 14.512 59.677 98.000 1.00 32.89 231 GLN B C 1
ATOM 4488 O O . GLN B 1 253 ? 15.663 60.143 98.057 1.00 28.10 231 GLN B O 1
ATOM 4494 N N . ARG B 1 254 ? 13.523 60.040 98.827 1.00 38.28 232 ARG B N 1
ATOM 4495 C CA . ARG B 1 254 ? 13.710 61.015 99.921 1.00 33.39 232 ARG B CA 1
ATOM 4496 C C . ARG B 1 254 ? 14.698 60.554 100.989 1.00 28.67 232 ARG B C 1
ATOM 4497 O O . ARG B 1 254 ? 15.385 61.394 101.562 1.00 33.62 232 ARG B O 1
ATOM 4505 N N . LEU B 1 255 ? 14.756 59.245 101.268 1.00 19.46 233 LEU B N 1
ATOM 4506 C CA . LEU B 1 255 ? 15.726 58.741 102.218 1.00 24.91 233 LEU B CA 1
ATOM 4507 C C . LEU B 1 255 ? 17.132 58.887 101.616 1.00 25.74 233 LEU B C 1
ATOM 4508 O O . LEU B 1 255 ? 18.073 59.360 102.255 1.00 25.56 233 LEU B O 1
ATOM 4513 N N . ASP B 1 256 ? 17.287 58.480 100.374 1.00 32.60 234 ASP B N 1
ATOM 4514 C CA . ASP B 1 256 ? 18.601 58.576 99.749 1.00 38.60 234 ASP B CA 1
ATOM 4515 C C . ASP B 1 256 ? 19.035 60.035 99.725 1.00 37.27 234 ASP B C 1
ATOM 4516 O O . ASP B 1 256 ? 20.189 60.352 100.024 1.00 31.99 234 ASP B O 1
ATOM 4521 N N . THR B 1 257 ? 18.108 60.917 99.362 1.00 32.58 235 THR B N 1
ATOM 4522 C CA . THR B 1 257 ? 18.442 62.332 99.246 1.00 40.75 235 THR B CA 1
ATOM 4523 C C . THR B 1 257 ? 18.961 62.855 100.581 1.00 39.42 235 THR B C 1
ATOM 4524 O O . THR B 1 257 ? 19.947 63.591 100.639 1.00 35.27 235 THR B O 1
ATOM 4544 N N . ILE B 1 259 ? 20.303 61.127 103.218 1.00 32.65 237 ILE B N 1
ATOM 4545 C CA . ILE B 1 259 ? 21.572 60.600 103.676 1.00 32.70 237 ILE B CA 1
ATOM 4546 C C . ILE B 1 259 ? 22.721 61.268 102.908 1.00 40.96 237 ILE B C 1
ATOM 4547 O O . ILE B 1 259 ? 23.743 61.597 103.523 1.00 41.24 237 ILE B O 1
ATOM 4552 N N . ASN B 1 260 ? 22.526 61.500 101.590 1.00 37.41 238 ASN B N 1
ATOM 4553 C CA . ASN B 1 260 ? 23.537 62.163 100.713 1.00 45.59 238 ASN B CA 1
ATOM 4554 C C . ASN B 1 260 ? 23.953 63.582 101.162 1.00 46.78 238 ASN B C 1
ATOM 4555 O O . ASN B 1 260 ? 25.107 63.960 100.990 1.00 51.95 238 ASN B O 1
ATOM 4560 N N . GLU B 1 261 ? 23.006 64.352 101.712 1.00 39.62 239 GLU B N 1
ATOM 4561 C CA . GLU B 1 261 ? 23.277 65.700 102.212 1.00 48.79 239 GLU B CA 1
ATOM 4562 C C . GLU B 1 261 ? 24.110 65.589 103.483 1.00 53.69 239 GLU B C 1
ATOM 4563 O O . GLU B 1 261 ? 25.089 66.307 103.646 1.00 53.54 239 GLU B O 1
ATOM 4569 N N . LEU B 1 262 ? 23.719 64.691 104.392 1.00 51.77 240 LEU B N 1
ATOM 4570 C CA . LEU B 1 262 ? 24.545 64.459 105.571 1.00 45.11 240 LEU B CA 1
ATOM 4571 C C . LEU B 1 262 ? 25.908 64.009 105.082 1.00 47.71 240 LEU B C 1
ATOM 4572 O O . LEU B 1 262 ? 26.940 64.551 105.491 1.00 46.04 240 LEU B O 1
ATOM 4577 N N . SER B 1 263 ? 25.876 63.019 104.191 1.00 45.16 241 SER B N 1
ATOM 4578 C CA . SER B 1 263 ? 27.065 62.374 103.656 1.00 51.10 241 SER B CA 1
ATOM 4579 C C . SER B 1 263 ? 28.088 63.407 103.234 1.00 55.31 241 SER B C 1
ATOM 4580 O O . SER B 1 263 ? 29.306 63.190 103.333 1.00 55.55 241 SER B O 1
ATOM 4583 N N . ASN B 1 264 ? 27.591 64.542 102.767 1.00 60.18 242 ASN B N 1
ATOM 4584 C CA . ASN B 1 264 ? 28.486 65.637 102.417 1.00 70.36 242 ASN B CA 1
ATOM 4585 C C . ASN B 1 264 ? 29.265 66.129 103.650 1.00 68.06 242 ASN B C 1
ATOM 4586 O O . ASN B 1 264 ? 30.450 66.458 103.551 1.00 73.04 242 ASN B O 1
ATOM 4591 N N . GLN B 1 265 ? 28.608 66.105 104.809 1.00 62.77 243 GLN B N 1
ATOM 4592 C CA . GLN B 1 265 ? 29.143 66.655 106.062 1.00 66.27 243 GLN B CA 1
ATOM 4593 C C . GLN B 1 265 ? 30.274 65.892 106.771 1.00 60.95 243 GLN B C 1
ATOM 4594 O O . GLN B 1 265 ? 30.952 66.479 107.608 1.00 67.15 243 GLN B O 1
ATOM 4600 N N . VAL B 1 266 ? 30.471 64.612 106.450 1.00 55.92 244 VAL B N 1
ATOM 4601 C CA . VAL B 1 266 ? 31.339 63.739 107.252 1.00 52.06 244 VAL B CA 1
ATOM 4602 C C . VAL B 1 266 ? 32.626 64.439 107.666 1.00 58.73 244 VAL B C 1
ATOM 4603 O O . VAL B 1 266 ? 33.187 65.231 106.901 1.00 65.36 244 VAL B O 1
ATOM 4607 N N . ASP B 1 267 ? 33.097 64.164 108.879 1.00 54.67 245 ASP B N 1
ATOM 4608 C CA . ASP B 1 267 ? 34.333 64.798 109.329 1.00 53.60 245 ASP B CA 1
ATOM 4609 C C . ASP B 1 267 ? 35.537 63.905 109.020 1.00 61.37 245 ASP B C 1
ATOM 4610 O O . ASP B 1 267 ? 36.629 64.402 108.739 1.00 65.78 245 ASP B O 1
ATOM 4615 N N . ILE B 1 268 ? 35.326 62.587 109.044 1.00 57.30 246 ILE B N 1
ATOM 4616 C CA . ILE B 1 268 ? 36.335 61.629 108.575 1.00 55.81 246 ILE B CA 1
ATOM 4617 C C . ILE B 1 268 ? 36.011 61.158 107.145 1.00 56.74 246 ILE B C 1
ATOM 4618 O O . ILE B 1 268 ? 35.025 60.463 106.907 1.00 51.96 246 ILE B O 1
ATOM 4623 N N . PRO B 1 269 ? 36.846 61.545 106.183 1.00 55.92 247 PRO B N 1
ATOM 4624 C CA . PRO B 1 269 ? 36.592 61.225 104.775 1.00 53.69 247 PRO B CA 1
ATOM 4625 C C . PRO B 1 269 ? 36.600 59.698 104.536 1.00 55.78 247 PRO B C 1
ATOM 4626 O O . PRO B 1 269 ? 37.209 58.973 105.325 1.00 55.97 247 PRO B O 1
ATOM 4630 N N . LYS B 1 270 ? 35.947 59.214 103.478 1.00 52.44 248 LYS B N 1
ATOM 4631 C CA . LYS B 1 270 ? 35.914 57.775 103.191 1.00 49.02 248 LYS B CA 1
ATOM 4632 C C . LYS B 1 270 ? 37.256 57.282 102.636 1.00 55.23 248 LYS B C 1
ATOM 4633 O O . LYS B 1 270 ? 37.653 56.122 102.816 1.00 52.01 248 LYS B O 1
ATOM 4639 N N . GLY B 1 271 ? 37.963 58.172 101.952 1.00 57.24 249 GLY B N 1
ATOM 4640 C CA . GLY B 1 271 ? 39.259 57.810 101.421 1.00 56.53 249 GLY B CA 1
ATOM 4641 C C . GLY B 1 271 ? 39.121 56.869 100.244 1.00 55.44 249 GLY B C 1
ATOM 4642 O O . GLY B 1 271 ? 38.084 56.811 99.574 1.00 52.90 249 GLY B O 1
ATOM 4643 N N . ASP B 1 272 ? 40.180 56.119 99.988 1.00 59.29 250 ASP B N 1
ATOM 4644 C CA . ASP B 1 272 ? 40.258 55.353 98.756 1.00 62.94 250 ASP B CA 1
ATOM 4645 C C . ASP B 1 272 ? 39.955 53.871 98.981 1.00 55.79 250 ASP B C 1
ATOM 4646 O O . ASP B 1 272 ? 40.035 53.360 100.108 1.00 54.36 250 ASP B O 1
ATOM 4651 N N . SER B 1 273 ? 39.577 53.209 97.887 1.00 52.38 251 SER B N 1
ATOM 4652 C CA . SER B 1 273 ? 39.307 51.773 97.852 1.00 46.33 251 SER B CA 1
ATOM 4653 C C . SER B 1 273 ? 40.534 50.972 97.416 1.00 42.24 251 SER B C 1
ATOM 4654 O O . SER B 1 273 ? 40.864 50.976 96.238 1.00 36.14 251 SER B O 1
ATOM 4657 N N . VAL B 1 274 ? 41.187 50.281 98.358 1.00 42.26 252 VAL B N 1
ATOM 4658 C CA . VAL B 1 274 ? 42.300 49.392 98.033 1.00 43.23 252 VAL B CA 1
ATOM 4659 C C . VAL B 1 274 ? 41.902 48.303 96.989 1.00 55.65 252 VAL B C 1
ATOM 4660 O O . VAL B 1 274 ? 42.747 47.857 96.194 1.00 57.22 252 VAL B O 1
ATOM 4664 N N . LEU B 1 275 ? 40.628 47.884 96.991 1.00 40.76 253 LEU B N 1
ATOM 4665 C CA . LEU B 1 275 ? 40.098 46.973 95.957 1.00 38.87 253 LEU B CA 1
ATOM 4666 C C . LEU B 1 275 ? 39.842 47.626 94.588 1.00 41.18 253 LEU B C 1
ATOM 4667 O O . LEU B 1 275 ? 40.144 47.029 93.554 1.00 34.83 253 LEU B O 1
ATOM 4672 N N . ALA B 1 276 ? 39.232 48.810 94.559 1.00 43.22 254 ALA B N 1
ATOM 4673 C CA . ALA B 1 276 ? 39.040 49.474 93.272 1.00 43.15 254 ALA B CA 1
ATOM 4674 C C . ALA B 1 276 ? 40.405 49.699 92.657 1.00 40.20 254 ALA B C 1
ATOM 4675 O O . ALA B 1 276 ? 40.583 49.578 91.468 1.00 42.71 254 ALA B O 1
ATOM 4677 N N . GLU B 1 277 ? 41.376 50.036 93.472 1.00 38.02 255 GLU B N 1
ATOM 4678 C CA . GLU B 1 277 ? 42.669 50.326 92.904 1.00 46.06 255 GLU B CA 1
ATOM 4679 C C . GLU B 1 277 ? 43.518 49.070 92.686 1.00 51.47 255 GLU B C 1
ATOM 4680 O O . GLU B 1 277 ? 44.655 49.171 92.238 1.00 55.35 255 GLU B O 1
ATOM 4686 N N . SER B 1 278 ? 42.954 47.886 92.955 1.00 49.36 256 SER B N 1
ATOM 4687 C CA . SER B 1 278 ? 43.615 46.618 92.557 1.00 44.57 256 SER B CA 1
ATOM 4688 C C . SER B 1 278 ? 42.755 45.700 91.667 1.00 38.53 256 SER B C 1
ATOM 4689 O O . SER B 1 278 ? 43.023 44.491 91.589 1.00 32.51 256 SER B O 1
ATOM 4692 N N . GLN B 1 279 ? 41.734 46.272 91.012 1.00 33.97 257 GLN B N 1
ATOM 4693 C CA . GLN B 1 279 ? 40.754 45.489 90.237 1.00 37.83 257 GLN B CA 1
ATOM 4694 C C . GLN B 1 279 ? 41.408 44.555 89.204 1.00 42.63 257 GLN B C 1
ATOM 4695 O O . GLN B 1 279 ? 41.247 43.351 89.266 1.00 41.13 257 GLN B O 1
ATOM 4701 N N . GLU B 1 280 ? 42.151 45.115 88.256 1.00 44.31 258 GLU B N 1
ATOM 4702 C CA . GLU B 1 280 ? 42.830 44.310 87.228 1.00 54.53 258 GLU B CA 1
ATOM 4703 C C . GLU B 1 280 ? 43.828 43.277 87.764 1.00 46.88 258 GLU B C 1
ATOM 4704 O O . GLU B 1 280 ? 43.977 42.170 87.216 1.00 44.16 258 GLU B O 1
ATOM 4718 N N . ILE B 1 282 ? 43.520 41.878 90.688 1.00 31.83 260 ILE B N 1
ATOM 4719 C CA . ILE B 1 282 ? 42.723 40.846 91.333 1.00 30.93 260 ILE B CA 1
ATOM 4720 C C . ILE B 1 282 ? 42.068 39.936 90.286 1.00 31.40 260 ILE B C 1
ATOM 4721 O O . ILE B 1 282 ? 42.042 38.724 90.453 1.00 38.84 260 ILE B O 1
ATOM 4726 N N . ASP B 1 283 ? 41.531 40.527 89.228 1.00 29.47 261 ASP B N 1
ATOM 4727 C CA . ASP B 1 283 ? 41.084 39.786 88.039 1.00 33.49 261 ASP B CA 1
ATOM 4728 C C . ASP B 1 283 ? 42.143 38.821 87.509 1.00 34.00 261 ASP B C 1
ATOM 4729 O O . ASP B 1 283 ? 41.859 37.650 87.348 1.00 43.02 261 ASP B O 1
ATOM 4734 N N . ARG B 1 284 ? 43.372 39.266 87.271 1.00 33.53 262 ARG B N 1
ATOM 4735 C CA . ARG B 1 284 ? 44.429 38.292 86.911 1.00 43.56 262 ARG B CA 1
ATOM 4736 C C . ARG B 1 284 ? 44.607 37.134 87.927 1.00 46.99 262 ARG B C 1
ATOM 4737 O O . ARG B 1 284 ? 44.794 35.969 87.567 1.00 42.99 262 ARG B O 1
ATOM 4745 N N . LEU B 1 285 ? 44.628 37.460 89.207 1.00 42.84 263 LEU B N 1
ATOM 4746 C CA . LEU B 1 285 ? 44.876 36.410 90.186 1.00 46.13 263 LEU B CA 1
ATOM 4747 C C . LEU B 1 285 ? 43.767 35.361 90.178 1.00 38.95 263 LEU B C 1
ATOM 4748 O O . LEU B 1 285 ? 44.009 34.191 90.454 1.00 40.59 263 LEU B O 1
ATOM 4761 N N . ALA B 1 287 ? 41.967 34.447 87.557 1.00 33.95 265 ALA B N 1
ATOM 4762 C CA . ALA B 1 287 ? 41.689 33.989 86.204 1.00 37.04 265 ALA B CA 1
ATOM 4763 C C . ALA B 1 287 ? 41.899 32.476 86.111 1.00 38.05 265 ALA B C 1
ATOM 4764 O O . ALA B 1 287 ? 42.709 31.916 86.847 1.00 33.29 265 ALA B O 1
ATOM 4766 N N . GLY B 1 288 ? 41.159 31.807 85.222 1.00 38.52 266 GLY B N 1
ATOM 4767 C CA . GLY B 1 288 ? 41.450 30.412 84.911 1.00 38.52 266 GLY B CA 1
ATOM 4768 C C . GLY B 1 288 ? 40.775 29.449 85.864 1.00 39.27 266 GLY B C 1
ATOM 4769 O O . GLY B 1 288 ? 39.778 29.783 86.507 1.00 37.08 266 GLY B O 1
ATOM 4770 N N . SER B 1 289 ? 41.340 28.253 85.956 1.00 41.83 267 SER B N 1
ATOM 4771 C CA . SER B 1 289 ? 40.776 27.187 86.768 1.00 39.22 267 SER B CA 1
ATOM 4772 C C . SER B 1 289 ? 41.073 27.389 88.255 1.00 36.72 267 SER B C 1
ATOM 4773 O O . SER B 1 289 ? 41.915 28.199 88.627 1.00 41.21 267 SER B O 1
ATOM 4776 N N . LEU B 1 290 ? 40.412 26.638 89.121 1.00 41.54 268 LEU B N 1
ATOM 4777 C CA . LEU B 1 290 ? 40.699 26.802 90.553 1.00 37.57 268 LEU B CA 1
ATOM 4778 C C . LEU B 1 290 ? 42.140 26.451 90.855 1.00 37.05 268 LEU B C 1
ATOM 4779 O O . LEU B 1 290 ? 42.743 27.036 91.767 1.00 36.54 268 LEU B O 1
ATOM 4784 N N . THR B 1 291 ? 42.718 25.515 90.106 1.00 45.43 269 THR B N 1
ATOM 4785 C CA . THR B 1 291 ? 44.128 25.184 90.379 1.00 49.00 269 THR B CA 1
ATOM 4786 C C . THR B 1 291 ? 45.052 26.288 89.864 1.00 42.18 269 THR B C 1
ATOM 4787 O O . THR B 1 291 ? 46.033 26.620 90.509 1.00 41.17 269 THR B O 1
ATOM 4791 N N . ASP B 1 292 ? 44.739 26.895 88.732 1.00 37.73 270 ASP B N 1
ATOM 4792 C CA . ASP B 1 292 ? 45.584 28.004 88.291 1.00 44.00 270 ASP B CA 1
ATOM 4793 C C . ASP B 1 292 ? 45.627 29.061 89.417 1.00 39.75 270 ASP B C 1
ATOM 4794 O O . ASP B 1 292 ? 46.688 29.556 89.807 1.00 37.08 270 ASP B O 1
ATOM 4799 N N . ILE B 1 293 ? 44.441 29.360 89.952 1.00 41.60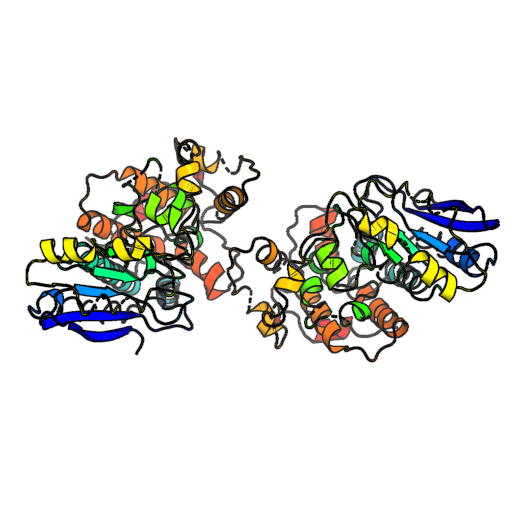 271 ILE B N 1
ATOM 4800 C CA . ILE B 1 293 ? 44.266 30.296 91.075 1.00 41.48 271 ILE B CA 1
ATOM 4801 C C . ILE B 1 293 ? 45.062 29.907 92.335 1.00 36.55 271 ILE B C 1
ATOM 4802 O O . ILE B 1 293 ? 45.881 30.675 92.818 1.00 40.01 271 ILE B O 1
ATOM 4807 N N . VAL B 1 294 ? 44.833 28.720 92.873 1.00 35.38 272 VAL B N 1
ATOM 4808 C CA . VAL B 1 294 ? 45.504 28.375 94.103 1.00 31.90 272 VAL B CA 1
ATOM 4809 C C . VAL B 1 294 ? 46.953 28.383 93.806 1.00 36.89 272 VAL B C 1
ATOM 4810 O O . VAL B 1 294 ? 47.728 28.907 94.580 1.00 51.06 272 VAL B O 1
ATOM 4814 N N . THR B 1 295 ? 47.339 27.786 92.689 1.00 36.39 273 THR B N 1
ATOM 4815 C CA . THR B 1 295 ? 48.768 27.737 92.332 1.00 39.08 273 THR B CA 1
ATOM 4816 C C . THR B 1 295 ? 49.313 29.174 92.294 1.00 41.65 273 THR B C 1
ATOM 4817 O O . THR B 1 295 ? 50.312 29.499 92.966 1.00 38.77 273 THR B O 1
ATOM 4821 N N . ARG B 1 296 ? 48.637 30.042 91.534 1.00 39.33 274 ARG B N 1
ATOM 4822 C CA . ARG B 1 296 ? 49.032 31.455 91.470 1.00 43.33 274 ARG B CA 1
ATOM 4823 C C . ARG B 1 296 ? 49.185 32.152 92.874 1.00 53.54 274 ARG B C 1
ATOM 4824 O O . ARG B 1 296 ? 50.254 32.689 93.215 1.00 52.04 274 ARG B O 1
ATOM 4840 N N . SER B 1 298 ? 49.556 30.774 95.920 1.00 48.82 276 SER B N 1
ATOM 4841 C CA . SER B 1 298 ? 50.517 30.161 96.844 1.00 59.33 276 SER B CA 1
ATOM 4842 C C . SER B 1 298 ? 51.960 30.450 96.397 1.00 66.86 276 SER B C 1
ATOM 4843 O O . SER B 1 298 ? 52.946 30.164 97.099 1.00 63.96 276 SER B O 1
ATOM 4846 N N . THR B 1 299 ? 52.045 31.078 95.231 1.00 69.78 277 THR B N 1
ATOM 4847 C CA . THR B 1 299 ? 53.293 31.317 94.538 1.00 68.84 277 THR B CA 1
ATOM 4848 C C . THR B 1 299 ? 53.728 32.758 94.689 1.00 60.09 277 THR B C 1
ATOM 4849 O O . THR B 1 299 ? 54.883 33.038 94.945 1.00 54.03 277 THR B O 1
ATOM 4853 N N . LEU B 1 300 ? 52.773 33.666 94.531 1.00 59.30 278 LEU B N 1
ATOM 4854 C CA . LEU B 1 300 ? 53.059 35.086 94.422 1.00 55.73 278 LEU B CA 1
ATOM 4855 C C . LEU B 1 300 ? 53.847 35.615 95.624 1.00 52.49 278 LEU B C 1
ATOM 4856 O O . LEU B 1 300 ? 53.932 34.963 96.669 1.00 48.39 278 LEU B O 1
ATOM 4861 N N . SER B 1 301 ? 54.455 36.783 95.446 1.00 50.79 279 SER B N 1
ATOM 4862 C CA . SER B 1 301 ? 55.060 37.519 96.547 1.00 54.01 279 SER B CA 1
ATOM 4863 C C . SER B 1 301 ? 54.719 38.973 96.279 1.00 54.01 279 SER B C 1
ATOM 4864 O O . SER B 1 301 ? 54.528 39.354 95.123 1.00 54.61 279 SER B O 1
ATOM 4867 N N . THR B 1 302 ? 54.629 39.767 97.345 1.00 50.76 280 THR B N 1
ATOM 4868 C CA . THR B 1 302 ? 54.016 41.092 97.296 1.00 49.79 280 THR B CA 1
ATOM 4869 C C . THR B 1 302 ? 54.457 41.851 98.524 1.00 52.43 280 THR B C 1
ATOM 4870 O O . THR B 1 302 ? 54.640 41.254 99.588 1.00 54.46 280 THR B O 1
ATOM 4874 N N . ASP B 1 303 ? 54.612 43.163 98.380 1.00 56.28 281 ASP B N 1
ATOM 4875 C CA . ASP B 1 303 ? 54.893 44.054 99.504 1.00 63.88 281 ASP B CA 1
ATOM 4876 C C . ASP B 1 303 ? 53.575 44.618 100.046 1.00 67.18 281 ASP B C 1
ATOM 4877 O O . ASP B 1 303 ? 53.558 45.579 100.833 1.00 60.38 281 ASP B O 1
ATOM 4882 N N . GLU B 1 304 ? 52.476 43.998 99.603 1.00 68.80 282 GLU B N 1
ATOM 4883 C CA . GLU B 1 304 ? 51.124 44.323 100.060 1.00 67.87 282 GLU B CA 1
ATOM 4884 C C . GLU B 1 304 ? 50.708 43.451 101.257 1.00 53.07 282 GLU B C 1
ATOM 4885 O O . GLU B 1 304 ? 50.403 42.262 101.114 1.00 47.52 282 GLU B O 1
ATOM 4891 N N . ALA B 1 305 ? 50.722 44.032 102.445 1.00 47.43 283 ALA B N 1
ATOM 4892 C CA . ALA B 1 305 ? 50.334 43.268 103.609 1.00 48.02 283 ALA B CA 1
ATOM 4893 C C . ALA B 1 305 ? 48.921 42.689 103.385 1.00 48.27 283 ALA B C 1
ATOM 4894 O O . ALA B 1 305 ? 48.675 41.506 103.655 1.00 48.01 283 ALA B O 1
ATOM 4896 N N . TRP B 1 306 ? 48.009 43.516 102.869 1.00 43.93 284 TRP B N 1
ATOM 4897 C CA . TRP B 1 306 ? 46.648 43.067 102.605 1.00 49.49 284 TRP B CA 1
ATOM 4898 C C . TRP B 1 306 ? 46.596 41.849 101.666 1.00 56.81 284 TRP B C 1
ATOM 4899 O O . TRP B 1 306 ? 45.792 40.921 101.895 1.00 60.22 284 TRP B O 1
ATOM 4910 N N . LEU B 1 307 ? 47.441 41.827 100.629 1.00 47.55 285 LEU B N 1
ATOM 4911 C CA . LEU B 1 307 ? 47.388 40.704 99.682 1.00 43.89 285 LEU B CA 1
ATOM 4912 C C . LEU B 1 307 ? 48.180 39.489 100.224 1.00 50.72 285 LEU B C 1
ATOM 4913 O O . LEU B 1 307 ? 47.809 38.322 99.975 1.00 48.60 285 LEU B O 1
ATOM 4918 N N . SER B 1 308 ? 49.247 39.772 100.984 1.00 46.82 286 SER B N 1
ATOM 4919 C CA . SER B 1 308 ? 49.927 38.739 101.764 1.00 46.79 286 SER B CA 1
ATOM 4920 C C . SER B 1 308 ? 48.956 38.049 102.730 1.00 44.90 286 SER B C 1
ATOM 4921 O O . SER B 1 308 ? 48.886 36.822 102.781 1.00 48.09 286 SER B O 1
ATOM 4924 N N . LYS B 1 309 ? 48.200 38.847 103.481 1.00 34.92 287 LYS B N 1
ATOM 4925 C CA . LYS B 1 309 ? 47.207 38.318 104.418 1.00 40.23 287 LYS B CA 1
ATOM 4926 C C . LYS B 1 309 ? 46.078 37.509 103.754 1.00 38.07 287 LYS B C 1
ATOM 4927 O O . LYS B 1 309 ? 45.705 36.411 104.233 1.00 32.98 287 LYS B O 1
ATOM 4933 N N . ALA B 1 310 ? 45.528 38.068 102.673 1.00 41.49 288 ALA B N 1
ATOM 4934 C CA . ALA B 1 310 ? 44.522 37.390 101.834 1.00 39.41 288 ALA B CA 1
ATOM 4935 C C . ALA B 1 310 ? 44.935 36.006 101.245 1.00 44.24 288 ALA B C 1
ATOM 4936 O O . ALA B 1 310 ? 44.120 35.076 101.241 1.00 44.10 288 ALA B O 1
ATOM 4938 N N . CYS B 1 311 ? 46.169 35.891 100.726 1.00 38.33 289 CYS B N 1
ATOM 4939 C CA . CYS B 1 311 ? 46.784 34.596 100.350 1.00 33.99 289 CYS B CA 1
ATOM 4940 C C . CYS B 1 311 ? 46.886 33.596 101.500 1.00 38.73 289 CYS B C 1
ATOM 4941 O O . CYS B 1 311 ? 46.512 32.423 101.370 1.00 41.24 289 CYS B O 1
ATOM 4944 N N . ALA B 1 312 ? 47.451 34.074 102.605 1.00 33.56 290 ALA B N 1
ATOM 4945 C CA . ALA B 1 312 ? 47.556 33.309 103.820 1.00 37.60 290 ALA B CA 1
ATOM 4946 C C . ALA B 1 312 ? 46.183 32.878 104.351 1.00 37.13 290 ALA B C 1
ATOM 4947 O O . ALA B 1 312 ? 46.004 31.697 104.653 1.00 36.23 290 ALA B O 1
ATOM 4949 N N . THR B 1 313 ? 45.233 33.802 104.505 1.00 35.23 291 THR B N 1
ATOM 4950 C CA . THR B 1 313 ? 43.881 33.411 104.966 1.00 33.04 291 THR B CA 1
ATOM 4951 C C . THR B 1 313 ? 43.282 32.347 104.031 1.00 36.84 291 THR B C 1
ATOM 4952 O O . THR B 1 313 ? 42.862 31.253 104.457 1.00 32.94 291 THR B O 1
ATOM 4964 N N . LEU B 1 315 ? 44.779 30.255 101.858 1.00 34.01 293 LEU B N 1
ATOM 4965 C CA . LEU B 1 315 ? 45.521 29.003 101.765 1.00 34.85 293 LEU B CA 1
ATOM 4966 C C . LEU B 1 315 ? 45.380 28.125 103.034 1.00 43.12 293 LEU B C 1
ATOM 4967 O O . LEU B 1 315 ? 45.533 26.900 102.988 1.00 42.40 293 LEU B O 1
ATOM 4972 N N . ALA B 1 316 ? 45.082 28.740 104.176 1.00 40.07 294 ALA B N 1
ATOM 4973 C CA . ALA B 1 316 ? 44.849 27.941 105.364 1.00 35.07 294 ALA B CA 1
ATOM 4974 C C . ALA B 1 316 ? 43.385 27.513 105.460 1.00 35.56 294 ALA B C 1
ATOM 4975 O O . ALA B 1 316 ? 43.035 26.718 106.320 1.00 37.55 294 ALA B O 1
ATOM 4977 N N . GLY B 1 317 ? 42.534 28.039 104.584 1.00 33.89 295 GLY B N 1
ATOM 4978 C CA . GLY B 1 317 ? 41.123 27.678 104.609 1.00 37.72 295 GLY B CA 1
ATOM 4979 C C . GLY B 1 317 ? 40.831 26.288 104.058 1.00 39.97 295 GLY B C 1
ATOM 4980 O O . GLY B 1 317 ? 41.762 25.570 103.674 1.00 45.55 295 GLY B O 1
ATOM 4981 N N . SER B 1 318 ? 39.550 25.908 104.007 1.00 33.00 296 SER B N 1
ATOM 4982 C CA . SER B 1 318 ? 39.139 24.561 103.539 1.00 36.02 296 SER B CA 1
ATOM 4983 C C . SER B 1 318 ? 39.092 24.331 102.024 1.00 32.47 296 SER B C 1
ATOM 4984 O O . SER B 1 318 ? 38.287 24.929 101.345 1.00 31.51 296 SER B O 1
ATOM 4987 N N . PRO B 1 319 ? 39.899 23.398 101.507 1.00 42.68 297 PRO B N 1
ATOM 4988 C CA . PRO B 1 319 ? 39.883 23.173 100.038 1.00 42.36 297 PRO B CA 1
ATOM 4989 C C . PRO B 1 319 ? 38.486 22.927 99.538 1.00 33.36 297 PRO B C 1
ATOM 4990 O O . PRO B 1 319 ? 38.175 23.359 98.436 1.00 32.67 297 PRO B O 1
ATOM 4994 N N . ILE B 1 320 ? 37.649 22.259 100.325 1.00 27.60 298 ILE B N 1
ATOM 4995 C CA . ILE B 1 320 ? 36.288 22.022 99.875 1.00 31.04 298 ILE B CA 1
ATOM 4996 C C . ILE B 1 320 ? 35.547 23.341 99.739 1.00 35.44 298 ILE B C 1
ATOM 4997 O O . ILE B 1 320 ? 34.773 23.531 98.798 1.00 36.28 298 ILE B O 1
ATOM 5002 N N . SER B 1 321 ? 35.800 24.274 100.649 1.00 31.54 299 SER B N 1
ATOM 5003 C CA . SER B 1 321 ? 35.164 25.591 100.550 1.00 28.82 299 SER B CA 1
ATOM 5004 C C . SER B 1 321 ? 35.652 26.382 99.318 1.00 32.25 299 SER B C 1
ATOM 5005 O O . SER B 1 321 ? 34.878 27.141 98.706 1.00 31.07 299 SER B O 1
ATOM 5008 N N . TRP B 1 322 ? 36.932 26.209 98.957 1.00 27.81 300 TRP B N 1
ATOM 5009 C CA . TRP B 1 322 ? 37.501 26.859 97.754 1.00 29.05 300 TRP B CA 1
ATOM 5010 C C . TRP B 1 322 ? 36.716 26.421 96.523 1.00 25.58 300 TRP B C 1
ATOM 5011 O O . TRP B 1 322 ? 36.284 27.246 95.711 1.00 23.09 300 TRP B O 1
ATOM 5022 N N . HIS B 1 323 ? 36.536 25.107 96.409 1.00 27.86 301 HIS B N 1
ATOM 5023 C CA . HIS B 1 323 ? 35.743 24.537 95.325 1.00 34.85 301 HIS B CA 1
ATOM 5024 C C . HIS B 1 323 ? 34.339 25.176 95.326 1.00 34.74 301 HIS B C 1
ATOM 5025 O O . HIS B 1 323 ? 33.867 25.645 94.289 1.00 35.73 301 HIS B O 1
ATOM 5032 N N . LEU B 1 324 ? 33.672 25.182 96.479 1.00 33.01 302 LEU B N 1
ATOM 5033 C CA . LEU B 1 324 ? 32.324 25.763 96.583 1.00 33.84 302 LEU B CA 1
ATOM 5034 C C . LEU B 1 324 ? 32.247 27.236 96.127 1.00 31.29 302 LEU B C 1
ATOM 5035 O O . LEU B 1 324 ? 31.340 27.606 95.353 1.00 29.32 302 LEU B O 1
ATOM 5040 N N . ALA B 1 325 ? 33.205 28.061 96.584 1.00 30.22 303 ALA B N 1
ATOM 5041 C CA . ALA B 1 325 ? 33.353 29.444 96.078 1.00 34.48 303 ALA B CA 1
ATOM 5042 C C . ALA B 1 325 ? 33.619 29.557 94.531 1.00 35.56 303 ALA B C 1
ATOM 5043 O O . ALA B 1 325 ? 32.991 30.384 93.832 1.00 25.42 303 ALA B O 1
ATOM 5045 N N . TYR B 1 326 ? 34.537 28.728 94.010 1.00 29.77 304 TYR B N 1
ATOM 5046 C CA . TYR B 1 326 ? 34.694 28.596 92.547 1.00 25.32 304 TYR B CA 1
ATOM 5047 C C . TYR B 1 326 ? 33.360 28.324 91.820 1.00 28.02 304 TYR B C 1
ATOM 5048 O O . TYR B 1 326 ? 33.003 29.029 90.879 1.00 30.87 304 TYR B O 1
ATOM 5057 N N . ILE B 1 327 ? 32.645 27.291 92.268 1.00 29.65 305 ILE B N 1
ATOM 5058 C CA . ILE B 1 327 ? 31.405 26.829 91.649 1.00 28.17 305 ILE B CA 1
ATOM 5059 C C . ILE B 1 327 ? 30.335 27.914 91.640 1.00 30.77 305 ILE B C 1
ATOM 5060 O O . ILE B 1 327 ? 29.592 28.053 90.652 1.00 25.88 305 ILE B O 1
ATOM 5065 N N . GLN B 1 328 ? 30.276 28.701 92.723 1.00 32.58 306 GLN B N 1
ATOM 5066 C CA . GLN B 1 328 ? 29.379 29.851 92.776 1.00 31.81 306 GLN B CA 1
ATOM 5067 C C . GLN B 1 328 ? 29.551 30.756 91.575 1.00 38.23 306 GLN B C 1
ATOM 5068 O O . GLN B 1 328 ? 28.546 31.205 90.964 1.00 39.46 306 GLN B O 1
ATOM 5074 N N . THR B 1 329 ? 30.824 31.033 91.249 1.00 32.15 307 THR B N 1
ATOM 5075 C CA . THR B 1 329 ? 31.165 31.823 90.071 1.00 36.43 307 THR B CA 1
ATOM 5076 C C . THR B 1 329 ? 30.585 31.201 88.770 1.00 33.15 307 THR B C 1
ATOM 5077 O O . THR B 1 329 ? 30.137 31.921 87.883 1.00 34.57 307 THR B O 1
ATOM 5081 N N . GLN B 1 330 ? 30.548 29.873 88.691 1.00 32.69 308 GLN B N 1
ATOM 5082 C CA . GLN B 1 330 ? 30.029 29.189 87.506 1.00 30.30 308 GLN B CA 1
ATOM 5083 C C . GLN B 1 330 ? 28.504 29.168 87.460 1.00 35.17 308 GLN B C 1
ATOM 5084 O O . GLN B 1 330 ? 27.920 28.787 86.444 1.00 36.66 308 GLN B O 1
ATOM 5090 N N . LEU B 1 331 ? 27.845 29.593 88.540 1.00 33.68 309 LEU B N 1
ATOM 5091 C CA . LEU B 1 331 ? 26.398 29.686 88.485 1.00 37.07 309 LEU B CA 1
ATOM 5092 C C . LEU B 1 331 ? 25.970 30.824 87.537 1.00 44.37 309 LEU B C 1
ATOM 5093 O O . LEU B 1 331 ? 24.839 30.806 87.045 1.00 42.16 309 LEU B O 1
ATOM 5098 N N . GLY B 1 332 ? 26.874 31.785 87.268 1.00 39.52 310 GLY B N 1
ATOM 5099 C CA . GLY B 1 332 ? 26.507 32.990 86.538 1.00 43.94 310 GLY B CA 1
ATOM 5100 C C . GLY B 1 332 ? 25.440 33.892 87.187 1.00 47.19 310 GLY B C 1
ATOM 5101 O O . GLY B 1 332 ? 25.357 33.991 88.418 1.00 36.92 310 GLY B O 1
ATOM 5102 N N . THR B 1 333 ? 24.633 34.566 86.361 1.00 48.70 311 THR B N 1
ATOM 5103 C CA . THR B 1 333 ? 23.662 35.576 86.852 1.00 51.12 311 THR B CA 1
ATOM 5104 C C . THR B 1 333 ? 22.197 35.374 86.370 1.00 60.71 311 THR B C 1
ATOM 5105 O O . THR B 1 333 ? 21.363 36.292 86.465 1.00 56.54 311 THR B O 1
ATOM 5109 N N . LYS B 1 334 ? 21.921 34.146 85.897 1.00 66.32 312 LYS B N 1
ATOM 5110 C CA . LYS B 1 334 ? 20.635 33.662 85.347 1.00 64.13 312 LYS B CA 1
ATOM 5111 C C . LYS B 1 334 ? 19.578 33.394 86.419 1.00 58.16 312 LYS B C 1
ATOM 5112 O O . LYS B 1 334 ? 18.377 33.662 86.204 1.00 54.56 312 LYS B O 1
ATOM 5118 N N . LEU B 1 335 ? 20.030 32.841 87.553 1.00 42.49 313 LEU B N 1
ATOM 5119 C CA . LEU B 1 335 ? 19.142 32.507 88.658 1.00 42.14 313 LEU B CA 1
ATOM 5120 C C . LEU B 1 335 ? 18.553 33.752 89.403 1.00 32.59 313 LEU B C 1
ATOM 5121 O O . LEU B 1 335 ? 19.227 34.753 89.634 1.00 34.81 313 LEU B O 1
ATOM 5126 N N . SER B 1 336 ? 17.277 33.685 89.762 1.00 28.17 314 SER B N 1
ATOM 5127 C CA . SER B 1 336 ? 16.700 34.695 90.644 1.00 33.30 314 SER B CA 1
ATOM 5128 C C . SER B 1 336 ? 17.334 34.513 92.008 1.00 34.17 314 SER B C 1
ATOM 5129 O O . SER B 1 336 ? 18.013 33.490 92.263 1.00 24.17 314 SER B O 1
ATOM 5132 N N . LEU B 1 337 ? 17.070 35.472 92.893 1.00 39.53 315 LEU B N 1
ATOM 5133 C CA . LEU B 1 337 ? 17.552 35.424 94.273 1.00 36.63 315 LEU B CA 1
ATOM 5134 C C . LEU B 1 337 ? 17.034 34.160 94.974 1.00 30.73 315 LEU B C 1
ATOM 5135 O O . LEU B 1 337 ? 17.830 33.442 95.610 1.00 26.55 315 LEU B O 1
ATOM 5140 N N . ALA B 1 338 ? 15.714 33.934 94.870 1.00 28.72 316 ALA B N 1
ATOM 5141 C CA . ALA B 1 338 ? 15.023 32.763 95.440 1.00 30.24 316 ALA B CA 1
ATOM 5142 C C . ALA B 1 338 ? 15.710 31.454 95.009 1.00 30.18 316 ALA B C 1
ATOM 5143 O O . ALA B 1 338 ? 15.945 30.526 95.789 1.00 29.44 316 ALA B O 1
ATOM 5145 N N . GLN B 1 339 ? 16.086 31.413 93.745 1.00 25.40 317 GLN B N 1
ATOM 5146 C CA . GLN B 1 339 ? 16.870 30.300 93.272 1.00 31.61 317 GLN B CA 1
ATOM 5147 C C . GLN B 1 339 ? 18.247 30.188 93.937 1.00 28.48 317 GLN B C 1
ATOM 5148 O O . GLN B 1 339 ? 18.717 29.082 94.201 1.00 27.52 317 GLN B O 1
ATOM 5154 N N . CYS B 1 340 ? 18.915 31.303 94.185 1.00 25.69 318 CYS B N 1
ATOM 5155 C CA . CYS B 1 340 ? 20.215 31.220 94.863 1.00 25.98 318 CYS B CA 1
ATOM 5156 C C . CYS B 1 340 ? 20.045 30.699 96.285 1.00 22.95 318 CYS B C 1
ATOM 5157 O O . CYS B 1 340 ? 20.853 29.889 96.750 1.00 29.02 318 CYS B O 1
ATOM 5160 N N . PHE B 1 341 ? 19.000 31.137 96.975 1.00 18.83 319 PHE B N 1
ATOM 5161 C CA . PHE B 1 341 ? 18.792 30.660 98.365 1.00 25.27 319 PHE B CA 1
ATOM 5162 C C . PHE B 1 341 ? 18.453 29.170 98.384 1.00 24.03 319 PHE B C 1
ATOM 5163 O O . PHE B 1 341 ? 18.842 28.428 99.271 1.00 24.21 319 PHE B O 1
ATOM 5171 N N . LYS B 1 342 ? 17.741 28.730 97.365 1.00 27.88 320 LYS B N 1
ATOM 5172 C CA . LYS B 1 342 ? 17.302 27.366 97.330 1.00 30.54 320 LYS B CA 1
ATOM 5173 C C . LYS B 1 342 ? 18.523 26.454 97.167 1.00 31.33 320 LYS B C 1
ATOM 5174 O O . LYS B 1 342 ? 18.630 25.412 97.792 1.00 26.94 320 LYS B O 1
ATOM 5180 N N . TRP B 1 343 ? 19.459 26.884 96.342 1.00 27.19 321 TRP B N 1
ATOM 5181 C CA . TRP B 1 343 ? 20.689 26.129 96.096 1.00 30.11 321 TRP B CA 1
ATOM 5182 C C . TRP B 1 343 ? 21.600 26.160 97.355 1.00 29.89 321 TRP B C 1
ATOM 5183 O O . TRP B 1 343 ? 22.210 25.153 97.735 1.00 28.10 321 TRP B O 1
ATOM 5194 N N . GLU B 1 344 ? 21.656 27.318 98.008 1.00 25.53 322 GLU B N 1
ATOM 5195 C CA . GLU B 1 344 ? 22.449 27.487 99.242 1.00 28.04 322 GLU B CA 1
ATOM 5196 C C . GLU B 1 344 ? 21.922 26.619 100.373 1.00 25.36 322 GLU B C 1
ATOM 5197 O O . GLU B 1 344 ? 22.710 26.047 101.105 1.00 27.20 322 GLU B O 1
ATOM 5203 N N . LEU B 1 345 ? 20.606 26.449 100.490 1.00 28.45 323 LEU B N 1
ATOM 5204 C CA . LEU B 1 345 ? 20.099 25.577 101.571 1.00 34.69 323 LEU B CA 1
ATOM 5205 C C . LEU B 1 345 ? 20.636 24.120 101.431 1.00 30.78 323 LEU B C 1
ATOM 5206 O O . LEU B 1 345 ? 21.080 23.492 102.396 1.00 28.75 323 LEU B O 1
ATOM 5211 N N . THR B 1 346 ? 20.566 23.609 100.204 1.00 29.18 324 THR B N 1
ATOM 5212 C CA . THR B 1 346 ? 21.079 22.297 99.855 1.00 26.78 324 THR B CA 1
ATOM 5213 C C . THR B 1 346 ? 22.575 22.225 100.156 1.00 30.11 324 THR B C 1
ATOM 5214 O O . THR B 1 346 ? 23.062 21.310 100.889 1.00 22.79 324 THR B O 1
ATOM 5218 N N . VAL B 1 347 ? 23.305 23.188 99.587 1.00 31.09 325 VAL B N 1
ATOM 5219 C CA . VAL B 1 347 ? 24.771 23.266 99.794 1.00 37.25 325 VAL B CA 1
ATOM 5220 C C . VAL B 1 347 ? 25.166 23.436 101.292 1.00 35.10 325 VAL B C 1
ATOM 5221 O O . VAL B 1 347 ? 26.059 22.717 101.802 1.00 26.01 325 VAL B O 1
ATOM 5225 N N . SER B 1 348 ? 24.486 24.354 101.990 1.00 29.40 326 SER B N 1
ATOM 5226 C CA . SER B 1 348 ? 24.773 24.588 103.417 1.00 25.38 326 SER B CA 1
ATOM 5227 C C . SER B 1 348 ? 24.500 23.367 104.231 1.00 25.20 326 SER B C 1
ATOM 5228 O O . SER B 1 348 ? 25.324 22.957 105.048 1.00 27.71 326 SER B O 1
ATOM 5231 N N . VAL B 1 349 ? 23.318 22.799 104.038 1.00 20.34 327 VAL B N 1
ATOM 5232 C CA . VAL B 1 349 ? 22.932 21.653 104.835 1.00 22.26 327 VAL B CA 1
ATOM 5233 C C . VAL B 1 349 ? 23.961 20.499 104.633 1.00 35.54 327 VAL B C 1
ATOM 5234 O O . VAL B 1 349 ? 24.350 19.789 105.587 1.00 37.14 327 VAL B O 1
ATOM 5238 N N . ASN B 1 350 ? 24.443 20.379 103.392 1.00 36.12 328 ASN B N 1
ATOM 5239 C CA . ASN B 1 350 ? 25.386 19.321 102.980 1.00 35.51 328 ASN B CA 1
ATOM 5240 C C . ASN B 1 350 ? 26.825 19.492 103.475 1.00 30.76 328 ASN B C 1
ATOM 5241 O O . ASN B 1 350 ? 27.444 18.524 103.934 1.00 37.53 328 ASN B O 1
ATOM 5246 N N . VAL B 1 351 ? 27.357 20.709 103.388 1.00 28.69 329 VAL B N 1
ATOM 5247 C CA . VAL B 1 351 ? 28.711 21.004 103.921 1.00 35.19 329 VAL B CA 1
ATOM 5248 C C . VAL B 1 351 ? 28.821 20.831 105.443 1.00 34.65 329 VAL B C 1
ATOM 5249 O O . VAL B 1 351 ? 29.909 20.526 105.996 1.00 29.91 329 VAL B O 1
ATOM 5253 N N . CYS B 1 352 ? 27.686 21.045 106.107 1.00 28.36 330 CYS B N 1
ATOM 5254 C CA . CYS B 1 352 ? 27.596 20.809 107.541 1.00 35.62 330 CYS B CA 1
ATOM 5255 C C . CYS B 1 352 ? 27.738 19.318 107.891 1.00 39.67 330 CYS B C 1
ATOM 5256 O O . CYS B 1 352 ? 28.366 18.972 108.902 1.00 48.39 330 CYS B O 1
ATOM 5259 N N . ALA B 1 353 ? 27.141 18.458 107.061 1.00 27.31 331 ALA B N 1
ATOM 5260 C CA . ALA B 1 353 ? 27.213 17.015 107.244 1.00 37.06 331 ALA B CA 1
ATOM 5261 C C . ALA B 1 353 ? 28.552 16.441 106.760 1.00 44.42 331 ALA B C 1
ATOM 5262 O O . ALA B 1 353 ? 29.212 15.721 107.507 1.00 46.88 331 ALA B O 1
ATOM 5264 N N . LYS B 1 354 ? 28.956 16.827 105.540 1.00 41.22 332 LYS B N 1
ATOM 5265 C CA . LYS B 1 354 ? 30.017 16.160 104.772 1.00 38.63 332 LYS B CA 1
ATOM 5266 C C . LYS B 1 354 ? 31.233 17.004 104.375 1.00 37.98 332 LYS B C 1
ATOM 5267 O O . LYS B 1 354 ? 32.203 16.446 103.847 1.00 40.26 332 LYS B O 1
ATOM 5273 N N . GLY B 1 355 ? 31.162 18.332 104.547 1.00 34.40 333 GLY B N 1
ATOM 5274 C CA . GLY B 1 355 ? 32.275 19.234 104.244 1.00 31.39 333 GLY B CA 1
ATOM 5275 C C . GLY B 1 355 ? 33.187 19.455 105.455 1.00 32.77 333 GLY B C 1
ATOM 5276 O O . GLY B 1 355 ? 33.146 18.660 106.382 1.00 30.66 333 GLY B O 1
ATOM 5277 N N . ASP B 1 356 ? 34.009 20.513 105.456 1.00 32.87 334 ASP B N 1
ATOM 5278 C CA . ASP B 1 356 ? 34.937 20.790 106.572 1.00 34.64 334 ASP B CA 1
ATOM 5279 C C . ASP B 1 356 ? 34.384 21.671 107.717 1.00 40.73 334 ASP B C 1
ATOM 5280 O O . ASP B 1 356 ? 35.138 22.067 108.625 1.00 33.42 334 ASP B O 1
ATOM 5285 N N . PHE B 1 357 ? 33.080 21.960 107.658 1.00 41.55 335 PHE B N 1
ATOM 5286 C CA . PHE B 1 357 ? 32.421 22.881 108.562 1.00 36.00 335 PHE B CA 1
ATOM 5287 C C . PHE B 1 357 ? 32.712 22.514 110.004 1.00 38.65 335 PHE B C 1
ATOM 5288 O O . PHE B 1 357 ? 33.234 23.334 110.738 1.00 34.76 335 PHE B O 1
ATOM 5296 N N . CYS B 1 358 ? 32.374 21.292 110.405 1.00 38.83 336 CYS B N 1
ATOM 5297 C CA . CYS B 1 358 ? 32.579 20.872 111.800 1.00 45.65 336 CYS B CA 1
ATOM 5298 C C . CYS B 1 358 ? 34.019 21.102 112.258 1.00 40.18 336 CYS B C 1
ATOM 5299 O O . CYS B 1 358 ? 34.288 21.728 113.322 1.00 34.70 336 CYS B O 1
ATOM 5302 N N . GLU B 1 359 ? 34.943 20.626 111.438 1.00 34.46 337 GLU B N 1
ATOM 5303 C CA . GLU B 1 359 ? 36.339 20.730 111.782 1.00 43.46 337 GLU B CA 1
ATOM 5304 C C . GLU B 1 359 ? 36.736 22.188 111.839 1.00 44.65 337 GLU B C 1
ATOM 5305 O O . GLU B 1 359 ? 37.563 22.591 112.679 1.00 48.20 337 GLU B O 1
ATOM 5311 N N . GLY B 1 360 ? 36.128 22.986 110.963 1.00 29.23 338 GLY B N 1
ATOM 5312 C CA . GLY B 1 360 ? 36.437 24.408 110.917 1.00 33.93 338 GLY B CA 1
ATOM 5313 C C . GLY B 1 360 ? 36.041 25.189 112.173 1.00 36.36 338 GLY B C 1
ATOM 5314 O O . GLY B 1 360 ? 36.842 26.003 112.664 1.00 31.30 338 GLY B O 1
ATOM 5315 N N . VAL B 1 361 ? 34.828 24.919 112.683 1.00 34.81 339 VAL B N 1
ATOM 5316 C CA . VAL B 1 361 ? 34.259 25.500 113.916 1.00 40.76 339 VAL B CA 1
ATOM 5317 C C . VAL B 1 361 ? 35.017 24.996 115.184 1.00 39.43 339 VAL B C 1
ATOM 5318 O O . VAL B 1 361 ? 35.183 25.734 116.189 1.00 33.11 339 VAL B O 1
ATOM 5322 N N . ARG B 1 362 ? 35.466 23.742 115.135 1.00 36.88 340 ARG B N 1
ATOM 5323 C CA . ARG B 1 362 ? 36.184 23.162 116.277 1.00 43.67 340 ARG B CA 1
ATOM 5324 C C . ARG B 1 362 ? 37.508 23.884 116.495 1.00 44.57 340 ARG B C 1
ATOM 5325 O O . ARG B 1 362 ? 37.843 24.224 117.628 1.00 40.90 340 ARG B O 1
ATOM 5333 N N . ALA B 1 363 ? 38.261 24.082 115.402 1.00 37.75 341 ALA B N 1
ATOM 5334 C CA . ALA B 1 363 ? 39.567 24.751 115.431 1.00 35.76 341 ALA B CA 1
ATOM 5335 C C . ALA B 1 363 ? 39.499 26.246 115.754 1.00 37.53 341 ALA B C 1
ATOM 5336 O O . ALA B 1 363 ? 40.311 26.735 116.518 1.00 41.65 341 ALA B O 1
ATOM 5338 N N . LEU B 1 364 ? 38.544 26.966 115.169 1.00 37.21 342 LEU B N 1
ATOM 5339 C CA . LEU B 1 364 ? 38.411 28.405 115.405 1.00 37.54 342 LEU B CA 1
ATOM 5340 C C . LEU B 1 364 ? 37.731 28.731 116.723 1.00 43.87 342 LEU B C 1
ATOM 5341 O O . LEU B 1 364 ? 38.296 29.467 117.536 1.00 43.47 342 LEU B O 1
ATOM 5346 N N . LEU B 1 365 ? 36.520 28.177 116.900 1.00 49.36 343 LEU B N 1
ATOM 5347 C CA . LEU B 1 365 ? 35.563 28.553 117.964 1.00 45.89 343 LEU B CA 1
ATOM 5348 C C . LEU B 1 365 ? 35.476 27.624 119.154 1.00 51.05 343 LEU B C 1
ATOM 5349 O O . LEU B 1 365 ? 35.257 28.070 120.264 1.00 55.48 343 LEU B O 1
ATOM 5354 N N . ILE B 1 366 ? 35.599 26.326 118.922 1.00 55.22 344 ILE B N 1
ATOM 5355 C CA . ILE B 1 366 ? 35.371 25.388 120.004 1.00 59.53 344 ILE B CA 1
ATOM 5356 C C . ILE B 1 366 ? 36.678 25.095 120.763 1.00 64.11 344 ILE B C 1
ATOM 5357 O O . ILE B 1 366 ? 36.829 25.473 121.923 1.00 64.97 344 ILE B O 1
ATOM 5362 N N . ASP B 1 367 ? 37.616 24.426 120.105 1.00 65.17 345 ASP B N 1
ATOM 5363 C CA . ASP B 1 367 ? 38.926 24.153 120.688 1.00 67.60 345 ASP B CA 1
ATOM 5364 C C . ASP B 1 367 ? 39.879 25.394 120.610 1.00 54.14 345 ASP B C 1
ATOM 5365 O O . ASP B 1 367 ? 40.777 25.574 121.442 1.00 50.20 345 ASP B O 1
ATOM 5370 N N . LYS B 1 368 ? 39.653 26.261 119.625 1.00 52.38 346 LYS B N 1
ATOM 5371 C CA . LYS B 1 368 ? 40.444 27.480 119.456 1.00 52.10 346 LYS B CA 1
ATOM 5372 C C . LYS B 1 368 ? 41.955 27.285 119.167 1.00 47.71 346 LYS B C 1
ATOM 5373 O O . LYS B 1 368 ? 42.751 28.234 119.207 1.00 55.98 346 LYS B O 1
ATOM 5379 N N . ASP B 1 369 ? 42.367 26.065 118.852 1.00 43.27 347 ASP B N 1
ATOM 5380 C CA . ASP B 1 369 ? 43.746 25.877 118.422 1.00 38.01 347 ASP B CA 1
ATOM 5381 C C . ASP B 1 369 ? 44.067 26.624 117.086 1.00 58.75 347 ASP B C 1
ATOM 5382 O O . ASP B 1 369 ? 45.232 26.940 116.823 1.00 60.06 347 ASP B O 1
ATOM 5387 N N . LYS B 1 370 ? 43.040 26.917 116.272 1.00 49.10 348 LYS B N 1
ATOM 5388 C CA . LYS B 1 370 ? 43.222 27.483 114.929 1.00 42.39 348 LYS B CA 1
ATOM 5389 C C . LYS B 1 370 ? 44.172 26.622 114.158 1.00 43.48 348 LYS B C 1
ATOM 5390 O O . LYS B 1 370 ? 45.009 27.114 113.411 1.00 47.31 348 LYS B O 1
ATOM 5396 N N . GLN B 1 371 ? 44.039 25.320 114.370 1.00 42.20 349 GLN B N 1
ATOM 5397 C CA . GLN B 1 371 ? 44.806 24.310 113.658 1.00 53.00 349 GLN B CA 1
ATOM 5398 C C . GLN B 1 371 ? 43.762 23.421 112.988 1.00 57.35 349 GLN B C 1
ATOM 5399 O O . GLN B 1 371 ? 43.603 22.256 113.377 1.00 57.96 349 GLN B O 1
ATOM 5405 N N . PRO B 1 372 ? 42.995 23.977 112.026 1.00 45.34 350 PRO B N 1
ATOM 5406 C CA . PRO B 1 372 ? 42.121 23.105 111.235 1.00 44.83 350 PRO B CA 1
ATOM 5407 C C . PRO B 1 372 ? 42.906 21.916 110.638 1.00 44.42 350 PRO B C 1
ATOM 5408 O O . PRO B 1 372 ? 43.938 22.167 110.001 1.00 42.20 350 PRO B O 1
ATOM 5412 N N . LYS B 1 373 ? 42.430 20.677 110.825 1.00 38.74 351 LYS B N 1
ATOM 5413 C CA . LYS B 1 373 ? 42.917 19.535 110.027 1.00 43.86 351 LYS B CA 1
ATOM 5414 C C . LYS B 1 373 ? 41.886 19.057 108.949 1.00 53.90 351 LYS B C 1
ATOM 5415 O O . LYS B 1 373 ? 40.994 18.246 109.211 1.00 61.19 351 LYS B O 1
ATOM 5421 N N . TRP B 1 374 ? 42.001 19.567 107.734 1.00 41.10 352 TRP B N 1
ATOM 5422 C CA . TRP B 1 374 ? 40.928 19.366 106.769 1.00 39.60 352 TRP B CA 1
ATOM 5423 C C . TRP B 1 374 ? 40.851 17.937 106.290 1.00 38.53 352 TRP B C 1
ATOM 5424 O O . TRP B 1 374 ? 41.833 17.205 106.299 1.00 41.00 352 TRP B O 1
ATOM 5435 N N . GLN B 1 375 ? 39.666 17.574 105.835 1.00 34.39 353 GLN B N 1
ATOM 5436 C CA . GLN B 1 375 ? 39.392 16.264 105.287 1.00 42.99 353 GLN B CA 1
ATOM 5437 C C . GLN B 1 375 ? 40.316 16.015 104.087 1.00 49.21 353 GLN B C 1
ATOM 5438 O O . GLN B 1 375 ? 40.815 14.897 103.902 1.00 59.30 353 GLN B O 1
ATOM 5444 N N . PHE B 1 376 ? 40.585 17.055 103.296 1.00 43.92 354 PHE B N 1
ATOM 5445 C CA . PHE B 1 376 ? 41.406 16.907 102.085 1.00 45.18 354 PHE B CA 1
ATOM 5446 C C . PHE B 1 376 ? 42.540 17.907 102.043 1.00 45.17 354 PHE B C 1
ATOM 5447 O O . PHE B 1 376 ? 42.359 19.090 102.312 1.00 43.21 354 PHE B O 1
ATOM 5455 N N . ALA B 1 377 ? 43.703 17.425 101.645 1.00 53.36 355 ALA B N 1
ATOM 5456 C CA . ALA B 1 377 ? 44.934 18.203 101.716 1.00 60.67 355 ALA B CA 1
ATOM 5457 C C . ALA B 1 377 ? 44.960 19.471 100.836 1.00 63.29 355 ALA B C 1
ATOM 5458 O O . ALA B 1 377 ? 45.433 20.535 101.254 1.00 67.77 355 ALA B O 1
ATOM 5460 N N . ASP B 1 378 ? 44.451 19.360 99.619 1.00 57.67 356 ASP B N 1
ATOM 5461 C CA . ASP B 1 378 ? 44.628 20.426 98.644 1.00 48.11 356 ASP B CA 1
ATOM 5462 C C . ASP B 1 378 ? 43.498 20.418 97.623 1.00 47.15 356 ASP B C 1
ATOM 5463 O O . ASP B 1 378 ? 42.520 19.651 97.751 1.00 48.86 356 ASP B O 1
ATOM 5468 N N . VAL B 1 379 ? 43.645 21.258 96.597 1.00 43.50 357 VAL B N 1
ATOM 5469 C CA . VAL B 1 379 ? 42.609 21.432 95.563 1.00 47.12 357 VAL B CA 1
ATOM 5470 C C . VAL B 1 379 ? 42.236 20.143 94.847 1.00 44.86 357 VAL B C 1
ATOM 5471 O O . VAL B 1 379 ? 41.065 19.785 94.756 1.00 39.62 357 VAL B O 1
ATOM 5475 N N . GLN B 1 380 ? 43.248 19.460 94.328 1.00 50.06 358 GLN B N 1
ATOM 5476 C CA . GLN B 1 380 ? 43.034 18.305 93.449 1.00 61.56 358 GLN B CA 1
ATOM 5477 C C . GLN B 1 380 ? 42.553 17.053 94.194 1.00 54.71 358 GLN B C 1
ATOM 5478 O O . GLN B 1 380 ? 41.993 16.122 93.591 1.00 51.35 358 GLN B O 1
ATOM 5484 N N . SER B 1 381 ? 42.779 17.050 95.507 1.00 49.58 359 SER B N 1
ATOM 5485 C CA . SER B 1 381 ? 42.517 15.882 96.332 1.00 50.53 359 SER B CA 1
ATOM 5486 C C . SER B 1 381 ? 41.052 15.752 96.738 1.00 45.95 359 SER B C 1
ATOM 5487 O O . SER B 1 381 ? 40.603 14.669 97.110 1.00 46.24 359 SER B O 1
ATOM 5490 N N . VAL B 1 382 ? 40.337 16.875 96.673 1.00 45.14 360 VAL B N 1
ATOM 5491 C CA . VAL B 1 382 ? 38.886 16.917 96.831 1.00 49.13 360 VAL B CA 1
ATOM 5492 C C . VAL B 1 382 ? 38.248 16.189 95.622 1.00 49.40 360 VAL B C 1
ATOM 5493 O O . VAL B 1 382 ? 38.313 16.687 94.483 1.00 51.99 360 VAL B O 1
ATOM 5497 N N . PRO B 1 383 ? 37.632 15.004 95.861 1.00 47.61 361 PRO B N 1
ATOM 5498 C CA . PRO B 1 383 ? 37.008 14.264 94.755 1.00 46.99 361 PRO B CA 1
ATOM 5499 C C . PRO B 1 383 ? 35.766 14.992 94.183 1.00 51.44 361 PRO B C 1
ATOM 5500 O O . PRO B 1 383 ? 34.976 15.562 94.965 1.00 49.31 361 PRO B O 1
ATOM 5504 N N . ASN B 1 384 ? 35.597 14.989 92.852 1.00 49.71 362 ASN B N 1
ATOM 5505 C CA . ASN B 1 384 ? 34.373 15.538 92.253 1.00 49.67 362 ASN B CA 1
ATOM 5506 C C . ASN B 1 384 ? 33.118 14.891 92.822 1.00 44.28 362 ASN B C 1
ATOM 5507 O O . ASN B 1 384 ? 32.096 15.550 92.950 1.00 44.14 362 ASN B O 1
ATOM 5512 N N . SER B 1 385 ? 33.233 13.616 93.199 1.00 36.88 363 SER B N 1
ATOM 5513 C CA . SER B 1 385 ? 32.144 12.858 93.818 1.00 40.97 363 SER B CA 1
ATOM 5514 C C . SER B 1 385 ? 31.595 13.409 95.161 1.00 47.75 363 SER B C 1
ATOM 5515 O O . SER B 1 385 ? 30.385 13.311 95.440 1.00 47.70 363 SER B O 1
ATOM 5518 N N . VAL B 1 386 ? 32.471 13.948 96.006 1.00 42.14 364 VAL B N 1
ATOM 5519 C CA . VAL B 1 386 ? 32.011 14.519 97.271 1.00 42.74 364 VAL B CA 1
ATOM 5520 C C . VAL B 1 386 ? 31.312 15.869 97.003 1.00 41.45 364 VAL B C 1
ATOM 5521 O O . VAL B 1 386 ? 30.220 16.134 97.512 1.00 35.39 364 VAL B O 1
ATOM 5525 N N . ILE B 1 387 ? 31.929 16.696 96.163 1.00 41.93 365 ILE B N 1
ATOM 5526 C CA . ILE B 1 387 ? 31.332 17.974 95.791 1.00 40.59 365 ILE B CA 1
ATOM 5527 C C . ILE B 1 387 ? 29.946 17.802 95.152 1.00 40.54 365 ILE B C 1
ATOM 5528 O O . ILE B 1 387 ? 29.049 18.597 95.399 1.00 34.08 365 ILE B O 1
ATOM 5533 N N . GLU B 1 388 ? 29.780 16.751 94.352 1.00 39.64 366 GLU B N 1
ATOM 5534 C CA . GLU B 1 388 ? 28.539 16.546 93.595 1.00 46.78 366 GLU B CA 1
ATOM 5535 C C . GLU B 1 388 ? 27.442 16.165 94.553 1.00 43.42 366 GLU B C 1
ATOM 5536 O O . GLU B 1 388 ? 26.293 16.664 94.466 1.00 36.12 366 GLU B O 1
ATOM 5542 N N . ASP B 1 389 ? 27.811 15.280 95.474 1.00 41.75 367 ASP B N 1
ATOM 5543 C CA . ASP B 1 389 ? 26.934 14.935 96.578 1.00 43.49 367 ASP B CA 1
ATOM 5544 C C . ASP B 1 389 ? 26.484 16.173 97.355 1.00 38.91 367 ASP B C 1
ATOM 5545 O O . ASP B 1 389 ? 25.324 16.303 97.743 1.00 42.54 367 ASP B O 1
ATOM 5550 N N . ILE B 1 390 ? 27.423 17.070 97.604 1.00 34.72 368 ILE B N 1
ATOM 5551 C CA . ILE B 1 390 ? 27.112 18.281 98.350 1.00 29.94 368 ILE B CA 1
ATOM 5552 C C . ILE B 1 390 ? 26.194 19.174 97.506 1.00 34.44 368 ILE B C 1
ATOM 5553 O O . ILE B 1 390 ? 25.407 19.910 98.080 1.00 28.00 368 ILE B O 1
ATOM 5558 N N . LEU B 1 391 ? 26.273 19.075 96.157 1.00 35.57 369 LEU B N 1
ATOM 5559 C CA . LEU B 1 391 ? 25.461 19.904 95.249 1.00 35.91 369 LEU B CA 1
ATOM 5560 C C . LEU B 1 391 ? 24.074 19.308 95.091 1.00 37.59 369 LEU B C 1
ATOM 5561 O O . LEU B 1 391 ? 23.189 19.917 94.448 1.00 34.49 369 LEU B O 1
ATOM 5566 N N . THR B 1 392 ? 23.899 18.114 95.672 1.00 28.93 370 THR B N 1
ATOM 5567 C CA . THR B 1 392 ? 22.704 17.318 95.438 1.00 25.43 370 THR B CA 1
ATOM 5568 C C . THR B 1 392 ? 21.768 17.411 96.656 1.00 31.86 370 THR B C 1
ATOM 5569 O O . THR B 1 392 ? 22.152 17.087 97.776 1.00 33.97 370 THR B O 1
ATOM 5573 N N . SER B 1 393 ? 20.534 17.840 96.424 1.00 36.37 371 SER B N 1
ATOM 5574 C CA . SER B 1 393 ? 19.548 18.010 97.495 1.00 40.24 371 SER B CA 1
ATOM 5575 C C . SER B 1 393 ? 19.275 16.721 98.296 1.00 40.36 371 SER B C 1
ATOM 5576 O O . SER B 1 393 ? 18.963 15.671 97.732 1.00 45.01 371 SER B O 1
ATOM 5579 N N . PRO B 1 394 ? 19.362 16.808 99.627 1.00 50.32 372 PRO B N 1
ATOM 5580 C CA . PRO B 1 394 ? 19.212 15.597 100.446 1.00 55.28 372 PRO B CA 1
ATOM 5581 C C . PRO B 1 394 ? 17.744 15.112 100.542 1.00 72.03 372 PRO B C 1
ATOM 5582 O O . PRO B 1 394 ? 17.443 14.025 101.071 1.00 74.69 372 PRO B O 1
ATOM 5586 N N . TRP B 1 395 ? 16.831 15.929 100.027 1.00 82.37 373 TRP B N 1
ATOM 5587 C CA . TRP B 1 395 ? 15.407 15.618 100.068 1.00 90.89 373 TRP B CA 1
ATOM 5588 C C . TRP B 1 395 ? 14.961 15.247 98.645 1.00 95.16 373 TRP B C 1
ATOM 5589 O O . TRP B 1 395 ? 15.695 15.477 97.675 1.00 95.89 373 TRP B O 1
ATOM 5600 N N . GLY B 1 396 ? 13.787 14.639 98.520 1.00 97.10 374 GLY B N 1
ATOM 5601 C CA . GLY B 1 396 ? 13.282 14.223 97.219 1.00 95.74 374 GLY B CA 1
ATOM 5602 C C . GLY B 1 396 ? 13.155 15.393 96.256 1.00 93.74 374 GLY B C 1
ATOM 5603 O O . GLY B 1 396 ? 12.080 15.670 95.718 1.00 91.48 374 GLY B O 1
#

Nearest PDB structures (foldseek):
  3ju1-assembly2_B  TM=1.002E+00  e=5.558E-60  Shewanella oneidensis MR-1
  4j2u-assembly2_B  TM=8.744E-01  e=2.116E-25  Cereibacter sphaeroides 2.4.1
  3bpt-assembly1_A  TM=8.822E-01  e=1.818E-24  Homo sapiens
  4hdt-assembly1_A  TM=8.740E-01  e=9.291E-22  Mycolicibacterium thermoresistibile ATCC 19527
  6z1p-assembly1_BI  TM=7.435E-01  e=2.326E-09  Tetrahymena thermophila SB210